Protein AF-A0A3L7VXS6-F1 (afdb_monomer_lite)

Secondary structure (DSSP, 8-state):
-------SSSSSSSTTSSSTTSS-S-PPEEESEEEEES-GGGTHHHHHHHHHHTT-TTSEEEE-GGG---SSTTSHHHHHGGGGTTEEEEESS--GGGSTTHHHHHHHHHHHHSS---TTHHHHHHHHHHHHHHHHHHHHHT---HHHHHHHHT-TT--EEETTEEE-B-TTSBBS--EEEEEEEETTEEEEEEEEE-S------BPP-BB-S--S-EEEEEEEE--SGGGHHHHHHHHHHHHHHHHHHHHTT-BTTBEEEEEEEE-B-TTSSB-HHHHHHHHHHHHHSTTEEEEE--SSHHHHHHHHHHHHHHT-EEEESS---GGGTSHHHHHHHTTTSTT---EEESSPPHHHHHHHHHHIIIIIS---EEEEEE-SSHHHHHHHHHHHHHHHHTT-EEEEEEE--TT----HHHHTTEEE---

Sequence (427 aa):
MKVFKKSGAVAALVALSLIATACGGSSAKAVDFVFFGGITATGAPLVRSQMTAAGLGDLAFMGGDGIVDGDSPESYVGTAGAAAANSFGSVAGINEELIPDAAGFATKFEAEFGKAPGAYAASSYACTQVLLTAIAKAAVAGEVSRETVRAAAVDPTAKYDTALGSVSFDEVGDTTQRIISLYQVADGKWSFVDQVNAGEDQTGGDTVTYGGASNGKTLKIGISLPLSGASAASSEPARDGALLAINEANGLGGVGGYKFEAVIKDHTGSDGSHAPDIAAADMTAFVADTDVVGVVGPFNSGSAKAQIPVSNEAGLFQCSPSNTNPTLTIGEDGKTLRAANPDKINYVRLCSNDNFQGAALAKYAYTTLGLRSALVIDDTETYGKGLADVFAAEFAKLGGTVVGREAAAKTTTDYAAILSQYVPVTK

pLDDT: mean 91.45, std 14.71, range [31.27, 98.94]

Foldseek 3Di:
DDDDDDDDPDPPPPVVPPPPPPDDDADFAAFQEAEFQAALLLQLLVVLLVCVVLQNLPHAYEYEQRQQFWQDCLGSLNSNPPSQANYKYKALADDLVPFDPSVVLQVLLCVVPVDGQGALLQLLLQLLFLLLLQQQVCLVVPDQFLQSSQCSSQVQPFWEQGSNGIWGADQLQEILQRKMWMWHDDPSTTDTDDMDGPGDDDHDGRGRDAADAAPVEAAEEEEEEQCFASCVSRRVSSVSSNVSNLVVSVVRHHHSNYHYDYDYDHQQDPVRHHDLVSLLVSLVVLLVPRSHNAYEDDAEQSNLLSNLLSCLLSSGAYEYSHYAQPLCRDDPSVQVSNVNPSSRDRYHYPGHHLLSVLLVSLCCVCPVVVTAEYAYEYQPDSRSVRNSVSNQVNNVVSNHYHSHYYYHHSPDNDCCVVSNSHDHDDD

Radius of gyration: 24.55 Å; chains: 1; bounding box: 77×42×94 Å

Structure (mmCIF, N/CA/C/O backbone):
data_AF-A0A3L7VXS6-F1
#
_entry.id   AF-A0A3L7VXS6-F1
#
loop_
_atom_site.group_PDB
_atom_site.id
_atom_site.type_symbol
_atom_site.label_atom_id
_atom_site.label_alt_id
_atom_site.label_comp_id
_atom_site.label_asym_id
_atom_site.label_entity_id
_atom_site.label_seq_id
_atom_site.pdbx_PDB_ins_code
_atom_site.Cartn_x
_atom_site.Cartn_y
_atom_site.Cartn_z
_atom_site.occupancy
_atom_site.B_iso_or_equiv
_atom_site.auth_seq_id
_atom_site.auth_comp_id
_atom_site.auth_asym_id
_atom_site.auth_atom_id
_atom_site.pdbx_PDB_model_num
ATOM 1 N N . MET A 1 1 ? 49.592 3.783 -67.954 1.00 38.19 1 MET A N 1
ATOM 2 C CA . MET A 1 1 ? 50.058 4.654 -66.852 1.00 38.19 1 MET A CA 1
ATOM 3 C C . MET A 1 1 ? 48.823 5.126 -66.087 1.00 38.19 1 MET A C 1
ATOM 5 O O . MET A 1 1 ? 47.984 5.735 -66.725 1.00 38.19 1 MET A O 1
ATOM 9 N N . LYS A 1 2 ? 48.682 4.706 -64.814 1.00 33.66 2 LYS A N 1
ATOM 10 C CA . LYS A 1 2 ? 48.005 5.343 -63.648 1.00 33.66 2 LYS A CA 1
ATOM 11 C C . LYS A 1 2 ? 46.852 6.349 -63.896 1.00 33.66 2 LYS A C 1
ATOM 13 O O . LYS A 1 2 ? 47.038 7.270 -64.668 1.00 33.66 2 LYS A O 1
ATOM 18 N N . VAL A 1 3 ? 45.720 6.413 -63.184 1.00 32.41 3 VAL A N 1
ATOM 19 C CA . VAL A 1 3 ? 45.051 5.699 -62.073 1.00 32.41 3 VAL A CA 1
ATOM 20 C C . VAL A 1 3 ? 43.611 6.263 -62.061 1.00 32.41 3 VAL A C 1
ATOM 22 O O . VAL A 1 3 ? 43.439 7.476 -62.173 1.00 32.41 3 VAL A O 1
ATOM 25 N N . PHE A 1 4 ? 42.590 5.417 -61.893 1.00 32.75 4 PHE A N 1
ATOM 26 C CA . PHE A 1 4 ? 41.216 5.828 -61.559 1.00 32.75 4 PHE A CA 1
ATOM 27 C C . PHE A 1 4 ? 41.117 6.169 -60.060 1.00 32.75 4 PHE A C 1
ATOM 29 O O . PHE A 1 4 ? 41.495 5.354 -59.222 1.00 32.75 4 PHE A O 1
ATOM 36 N N . LYS A 1 5 ? 40.570 7.341 -59.706 1.00 33.59 5 LYS A N 1
ATOM 37 C CA . LYS A 1 5 ? 40.194 7.706 -58.327 1.00 33.59 5 LYS A CA 1
ATOM 38 C C . LYS A 1 5 ? 38.720 7.330 -58.093 1.00 33.59 5 LYS A C 1
ATOM 40 O O . LYS A 1 5 ? 37.821 8.023 -58.555 1.00 33.59 5 LYS A O 1
ATOM 45 N N . LYS A 1 6 ? 38.484 6.237 -57.365 1.00 38.94 6 LYS A N 1
ATOM 46 C CA . LYS A 1 6 ? 37.230 5.904 -56.665 1.00 38.94 6 LYS A CA 1
ATOM 47 C C . LYS A 1 6 ? 37.623 5.474 -55.254 1.00 38.94 6 LYS A C 1
ATOM 49 O O . LYS A 1 6 ? 38.296 4.459 -55.149 1.00 38.94 6 LYS A O 1
ATOM 54 N N . SER A 1 7 ? 37.196 6.201 -54.218 1.00 36.00 7 SER A N 1
ATOM 55 C CA . SER A 1 7 ? 36.946 5.658 -52.866 1.00 36.00 7 SER A CA 1
ATOM 56 C C . SER A 1 7 ? 36.674 6.791 -51.870 1.00 36.00 7 SER A C 1
ATOM 58 O O . SER A 1 7 ? 37.597 7.475 -51.438 1.00 36.00 7 SER A O 1
ATOM 60 N N . GLY A 1 8 ? 35.410 6.962 -51.489 1.00 37.06 8 GLY A N 1
ATOM 61 C CA . GLY A 1 8 ? 34.977 7.837 -50.392 1.00 37.06 8 GLY A CA 1
ATOM 62 C C . GLY A 1 8 ? 33.881 7.193 -49.539 1.00 37.06 8 GLY A C 1
ATOM 63 O O . GLY A 1 8 ? 33.036 7.903 -49.018 1.00 37.06 8 GLY A O 1
ATOM 64 N N . ALA A 1 9 ? 33.845 5.856 -49.454 1.00 38.75 9 ALA A N 1
ATOM 65 C CA . ALA A 1 9 ? 32.754 5.128 -48.794 1.00 38.75 9 ALA A CA 1
ATOM 66 C C . ALA A 1 9 ? 33.184 3.850 -48.037 1.00 38.75 9 ALA A C 1
ATOM 68 O O . ALA A 1 9 ? 32.347 3.004 -47.761 1.00 38.75 9 ALA A O 1
ATOM 69 N N . VAL A 1 10 ? 34.469 3.679 -47.689 1.00 35.97 10 VAL A N 1
ATOM 70 C CA . VAL A 1 10 ? 34.949 2.457 -46.986 1.00 35.97 10 VAL A CA 1
ATOM 71 C C . VAL A 1 10 ? 35.610 2.762 -45.629 1.00 35.97 10 VAL A C 1
ATOM 73 O O . VAL A 1 10 ? 36.142 1.874 -44.980 1.00 35.97 10 VAL A O 1
ATOM 76 N N . ALA A 1 11 ? 35.539 4.001 -45.132 1.00 36.22 11 ALA A N 1
ATOM 77 C CA . ALA A 1 11 ? 36.140 4.362 -43.839 1.00 36.22 11 ALA A CA 1
ATOM 78 C C . ALA A 1 11 ? 35.169 4.322 -42.638 1.00 36.22 11 ALA A C 1
ATOM 80 O O . ALA A 1 11 ? 35.606 4.530 -41.513 1.00 36.22 11 ALA A O 1
ATOM 81 N N . ALA A 1 12 ? 33.877 4.033 -42.841 1.00 35.12 12 ALA A N 1
ATOM 82 C CA . ALA A 1 12 ? 32.871 4.062 -41.768 1.00 35.12 12 ALA A CA 1
ATOM 83 C C . ALA A 1 12 ? 32.440 2.676 -41.245 1.00 35.12 12 ALA A C 1
ATOM 85 O O . ALA A 1 12 ? 31.677 2.608 -40.290 1.00 35.12 12 ALA A O 1
ATOM 86 N N . LEU A 1 13 ? 32.928 1.571 -41.828 1.00 31.27 13 LEU A N 1
ATOM 87 C CA . LEU A 1 13 ? 32.456 0.218 -41.483 1.00 31.27 13 LEU A CA 1
ATOM 88 C C . LEU A 1 13 ? 33.451 -0.638 -40.676 1.00 31.27 13 LEU A C 1
ATOM 90 O O . LEU A 1 13 ? 33.163 -1.794 -40.398 1.00 31.27 13 LEU A O 1
ATOM 94 N N . VAL A 1 14 ? 34.609 -0.094 -40.284 1.00 32.66 14 VAL A N 1
ATOM 95 C CA . VAL A 1 14 ? 35.648 -0.840 -39.531 1.00 32.66 14 VAL A CA 1
ATOM 96 C C . VAL A 1 14 ? 35.853 -0.294 -38.106 1.00 32.66 14 VAL A C 1
ATOM 98 O O . VAL A 1 14 ? 36.547 -0.898 -37.297 1.00 32.66 14 VAL A O 1
ATOM 101 N N . ALA A 1 15 ? 35.196 0.811 -37.741 1.00 34.31 15 ALA A N 1
ATOM 102 C CA . ALA A 1 15 ? 35.311 1.391 -36.399 1.00 34.31 15 ALA A CA 1
ATOM 103 C C . ALA A 1 15 ? 34.378 0.748 -35.351 1.00 34.31 15 ALA A C 1
ATOM 105 O O . ALA A 1 15 ? 34.554 0.994 -34.162 1.00 34.31 15 ALA A O 1
ATOM 106 N N . LEU A 1 16 ? 33.422 -0.100 -35.758 1.00 35.72 16 LEU A N 1
ATOM 107 C CA . LEU A 1 16 ? 32.473 -0.737 -34.832 1.00 35.72 16 LEU A CA 1
ATOM 108 C C . LEU A 1 16 ? 32.949 -2.091 -34.270 1.00 35.72 16 LEU A C 1
ATOM 110 O O . LEU A 1 16 ? 32.288 -2.656 -33.409 1.00 35.72 16 LEU A O 1
ATOM 114 N N . SER A 1 17 ? 34.095 -2.616 -34.718 1.00 38.78 17 SER A N 1
ATOM 115 C CA . SER A 1 17 ? 34.566 -3.962 -34.349 1.00 38.78 17 SER A CA 1
ATOM 116 C C . SER A 1 17 ? 35.812 -3.992 -33.453 1.00 38.78 17 SER A C 1
ATOM 118 O O . SER A 1 17 ? 36.414 -5.050 -33.306 1.00 38.78 17 SER A O 1
ATOM 120 N N . LEU A 1 18 ? 36.235 -2.866 -32.860 1.00 36.12 18 LEU A N 1
ATOM 121 C CA . LEU A 1 18 ? 37.519 -2.778 -32.136 1.00 36.12 18 LEU A CA 1
ATOM 122 C C . LEU A 1 18 ? 37.457 -2.236 -30.697 1.00 36.12 18 LEU A C 1
ATOM 124 O O . LEU A 1 18 ? 38.503 -2.061 -30.081 1.00 36.12 18 LEU A O 1
ATOM 128 N N . ILE A 1 19 ? 36.267 -2.050 -30.115 1.00 42.19 19 ILE A N 1
ATOM 129 C CA . ILE A 1 19 ? 36.126 -1.710 -28.680 1.00 42.19 19 ILE A CA 1
ATOM 130 C C . ILE A 1 19 ? 35.911 -2.966 -27.804 1.00 42.19 19 ILE A C 1
ATOM 132 O O . ILE A 1 19 ? 36.088 -2.923 -26.592 1.00 42.19 19 ILE A O 1
ATOM 136 N N . ALA A 1 20 ? 35.647 -4.135 -28.395 1.00 38.19 20 ALA A N 1
ATOM 137 C CA . ALA A 1 20 ? 35.323 -5.358 -27.652 1.00 38.19 20 ALA A CA 1
ATOM 138 C C . ALA A 1 20 ? 36.535 -6.170 -27.129 1.00 38.19 20 ALA A C 1
ATOM 140 O O . ALA A 1 20 ? 36.369 -7.327 -26.755 1.00 38.19 20 ALA A O 1
ATOM 141 N N . THR A 1 21 ? 37.764 -5.637 -27.114 1.00 39.72 21 THR A N 1
ATOM 142 C CA . THR A 1 21 ? 38.962 -6.451 -26.776 1.00 39.72 21 THR A CA 1
ATOM 143 C C . THR A 1 21 ? 39.873 -5.844 -25.705 1.00 39.72 21 THR A C 1
ATOM 145 O O . THR A 1 21 ? 40.994 -6.302 -25.517 1.00 39.72 21 THR A O 1
ATOM 148 N N . ALA A 1 22 ? 39.405 -4.862 -24.933 1.00 37.62 22 ALA A N 1
ATOM 149 C CA . ALA A 1 22 ? 40.208 -4.284 -23.852 1.00 37.62 22 ALA A CA 1
ATOM 150 C C . ALA A 1 22 ? 39.435 -4.121 -22.533 1.00 37.62 22 ALA A C 1
ATOM 152 O O . ALA A 1 22 ? 39.489 -3.070 -21.918 1.00 37.62 22 ALA A O 1
ATOM 153 N N . CYS A 1 23 ? 38.730 -5.169 -22.102 1.00 39.16 23 CYS A N 1
ATOM 154 C CA . CYS A 1 23 ? 38.409 -5.456 -20.699 1.00 39.16 23 CYS A CA 1
ATOM 155 C C . CYS A 1 23 ? 38.074 -6.952 -20.612 1.00 39.16 23 CYS A C 1
ATOM 157 O O . CYS A 1 23 ? 37.387 -7.488 -21.478 1.00 39.16 23 CYS A O 1
ATOM 159 N N . GLY A 1 24 ? 38.641 -7.657 -19.636 1.00 35.03 24 GLY A N 1
ATOM 160 C CA . GLY A 1 24 ? 38.611 -9.117 -19.572 1.00 35.03 24 GLY A CA 1
ATOM 161 C C . GLY A 1 24 ? 37.202 -9.723 -19.575 1.00 35.03 24 GLY A C 1
ATOM 162 O O . GLY A 1 24 ? 36.411 -9.479 -18.677 1.00 35.03 24 GLY A O 1
ATOM 163 N N . GLY A 1 25 ? 36.939 -10.586 -20.558 1.00 40.62 25 GLY A N 1
ATOM 164 C CA . GLY A 1 25 ? 36.382 -11.920 -20.315 1.00 40.62 25 GLY A CA 1
ATOM 165 C C . GLY A 1 25 ? 34.998 -12.051 -19.673 1.00 40.62 25 GLY A C 1
ATOM 166 O O . GLY A 1 25 ? 34.789 -13.006 -18.934 1.00 40.62 25 GLY A O 1
ATOM 167 N N . SER A 1 26 ? 34.046 -11.177 -19.982 1.00 51.22 26 SER A N 1
ATOM 168 C CA . SER A 1 26 ? 32.621 -11.454 -19.773 1.00 51.22 26 SER A CA 1
ATOM 169 C C . SER A 1 26 ? 31.856 -10.944 -20.989 1.00 51.22 26 SER A C 1
ATOM 171 O O . SER A 1 26 ? 31.787 -9.740 -21.222 1.00 51.22 26 SER A O 1
ATOM 173 N N . SER A 1 27 ? 31.316 -11.852 -21.805 1.00 68.62 27 SER A N 1
ATOM 174 C CA . SER A 1 27 ? 30.361 -11.482 -22.851 1.00 68.62 27 SER A CA 1
ATOM 175 C C . SER A 1 27 ? 29.157 -10.816 -22.186 1.00 68.62 27 SER A C 1
ATOM 177 O O . SER A 1 27 ? 28.506 -11.458 -21.360 1.00 68.62 27 SER A O 1
ATOM 179 N N . ALA A 1 28 ? 28.885 -9.551 -22.515 1.00 78.69 28 ALA A N 1
ATOM 180 C CA . ALA A 1 28 ? 27.734 -8.828 -21.982 1.00 78.69 28 ALA A CA 1
ATOM 181 C C . ALA A 1 28 ? 26.443 -9.638 -22.185 1.00 78.69 28 ALA A C 1
ATOM 183 O O . ALA A 1 28 ? 26.249 -10.270 -23.228 1.00 78.69 28 ALA A O 1
ATOM 184 N N . LYS A 1 29 ? 25.578 -9.652 -21.171 1.00 93.25 29 LYS A N 1
ATOM 185 C CA . LYS A 1 29 ? 24.354 -10.457 -21.177 1.00 93.25 29 LYS A CA 1
ATOM 186 C C . LYS A 1 29 ? 23.244 -9.710 -21.916 1.00 93.25 29 LYS A C 1
ATOM 188 O O . LYS A 1 29 ? 22.979 -8.547 -21.622 1.00 93.25 29 LYS A O 1
ATOM 193 N N . ALA A 1 30 ? 22.581 -10.376 -22.855 1.00 94.75 30 ALA A N 1
ATOM 194 C CA . ALA A 1 30 ? 21.485 -9.774 -23.608 1.00 94.75 30 ALA A CA 1
ATOM 195 C C . ALA A 1 30 ? 20.204 -9.671 -22.756 1.00 94.75 30 ALA A C 1
ATOM 197 O O . ALA A 1 30 ? 19.819 -10.649 -22.113 1.00 94.75 30 ALA A O 1
ATOM 198 N N . VAL A 1 31 ? 19.536 -8.515 -22.768 1.00 97.56 31 VAL A N 1
ATOM 199 C CA . VAL A 1 31 ? 18.340 -8.230 -21.958 1.00 97.56 31 VAL A CA 1
ATOM 200 C C . VAL A 1 31 ? 17.266 -7.472 -22.756 1.00 97.56 31 VAL A C 1
ATOM 202 O O . VAL A 1 31 ? 17.598 -6.620 -23.580 1.00 97.56 31 VAL A O 1
ATOM 205 N N . ASP A 1 32 ? 15.986 -7.788 -22.531 1.00 97.12 32 ASP A N 1
ATOM 206 C CA . ASP A 1 32 ? 14.839 -7.113 -23.162 1.00 97.12 32 ASP A CA 1
ATOM 207 C C . ASP A 1 32 ? 14.296 -5.950 -22.320 1.00 97.12 32 ASP A C 1
ATOM 209 O O . ASP A 1 32 ? 13.745 -4.991 -22.862 1.00 97.12 32 ASP A O 1
ATOM 213 N N . PHE A 1 33 ? 14.396 -6.042 -20.992 1.00 98.69 33 PHE A N 1
ATOM 214 C CA . PHE A 1 33 ? 13.881 -5.028 -20.073 1.00 98.69 33 PHE A CA 1
ATOM 215 C C . PHE A 1 33 ? 14.524 -5.100 -18.688 1.00 98.69 33 PHE A C 1
ATOM 217 O O . PHE A 1 33 ? 15.122 -6.109 -18.301 1.00 98.69 33 PHE A O 1
ATOM 224 N N . VAL A 1 34 ? 14.358 -4.017 -17.931 1.00 98.81 34 VAL A N 1
ATOM 225 C CA . VAL A 1 34 ? 14.768 -3.933 -16.529 1.00 98.81 34 VAL A CA 1
ATOM 226 C C . VAL A 1 34 ? 13.529 -3.948 -15.640 1.00 98.81 34 VAL A C 1
ATOM 228 O O . VAL A 1 34 ? 12.615 -3.152 -15.839 1.00 98.81 34 VAL A O 1
ATOM 231 N N . PHE A 1 35 ? 13.508 -4.833 -14.650 1.00 98.88 35 PHE A N 1
ATOM 232 C CA . PHE A 1 35 ? 12.570 -4.780 -13.536 1.00 98.88 35 PHE A CA 1
ATOM 233 C C . PHE A 1 35 ? 13.264 -4.175 -12.316 1.00 98.88 35 PHE A C 1
ATOM 235 O O . PHE A 1 35 ? 14.375 -4.586 -11.976 1.00 98.88 35 PHE A O 1
ATOM 242 N N . PHE A 1 36 ? 12.605 -3.247 -11.632 1.00 98.81 36 PHE A N 1
ATOM 243 C CA . PHE A 1 36 ? 13.083 -2.661 -10.388 1.00 98.81 36 PHE A CA 1
ATOM 244 C C . PHE A 1 36 ? 12.105 -2.944 -9.246 1.00 98.81 36 PHE A C 1
ATOM 246 O O . PHE A 1 36 ? 10.960 -2.492 -9.262 1.00 98.81 36 PHE A O 1
ATOM 253 N N . GLY A 1 37 ? 12.567 -3.693 -8.247 1.00 98.31 37 GLY A N 1
ATOM 254 C CA . GLY A 1 37 ? 11.876 -3.875 -6.979 1.00 98.31 37 GLY A CA 1
ATOM 255 C C . GLY A 1 37 ? 12.300 -2.797 -5.994 1.00 98.31 37 GLY A C 1
ATOM 256 O O . GLY A 1 37 ? 13.369 -2.882 -5.398 1.00 98.31 37 GLY A O 1
ATOM 257 N N . GLY A 1 38 ? 11.455 -1.794 -5.813 1.00 96.00 38 GLY A N 1
ATOM 258 C CA . GLY A 1 38 ? 11.698 -0.677 -4.911 1.00 96.00 38 GLY A CA 1
ATOM 259 C C . GLY A 1 38 ? 10.729 0.458 -5.201 1.00 96.00 38 GLY A C 1
ATOM 260 O O . GLY A 1 38 ? 9.741 0.271 -5.913 1.00 96.00 38 GLY A O 1
ATOM 261 N N . ILE A 1 39 ? 11.013 1.633 -4.654 1.00 94.00 39 ILE A N 1
ATOM 262 C CA . ILE A 1 39 ? 10.160 2.816 -4.787 1.00 94.00 39 ILE A CA 1
ATOM 263 C C . ILE A 1 39 ? 10.896 3.950 -5.510 1.00 94.00 39 ILE A C 1
ATOM 265 O O . ILE A 1 39 ? 12.114 3.899 -5.710 1.00 94.00 39 ILE A O 1
ATOM 269 N N . THR A 1 40 ? 10.173 5.016 -5.855 1.00 93.75 40 THR A N 1
ATOM 270 C CA . THR A 1 40 ? 10.751 6.248 -6.419 1.00 93.75 40 THR A CA 1
ATOM 271 C C . THR A 1 40 ? 11.949 6.741 -5.605 1.00 93.75 40 THR A C 1
ATOM 273 O O . THR A 1 40 ? 13.038 6.952 -6.142 1.00 93.75 40 THR A O 1
ATOM 276 N N . ALA A 1 41 ? 11.783 6.831 -4.285 1.00 90.75 41 ALA A N 1
ATOM 277 C CA . ALA A 1 41 ? 12.794 7.347 -3.369 1.00 90.75 41 ALA A CA 1
ATOM 278 C C . ALA A 1 41 ? 14.032 6.447 -3.179 1.00 90.75 41 ALA A C 1
ATOM 280 O O . ALA A 1 41 ? 15.035 6.922 -2.653 1.00 90.75 41 ALA A O 1
ATOM 281 N N . THR A 1 42 ? 13.988 5.169 -3.578 1.00 93.38 42 THR A N 1
ATOM 282 C CA . THR A 1 42 ? 15.098 4.215 -3.372 1.00 93.38 42 THR A CA 1
ATOM 283 C C . THR A 1 42 ? 15.911 3.945 -4.636 1.00 93.38 42 THR A C 1
ATOM 285 O O . THR A 1 42 ? 16.825 3.124 -4.615 1.00 93.38 42 THR A O 1
ATOM 288 N N . GLY A 1 43 ? 15.643 4.680 -5.722 1.00 94.75 43 GLY A N 1
ATOM 289 C CA . GLY A 1 43 ? 16.529 4.735 -6.887 1.00 94.75 43 GLY A CA 1
ATOM 290 C C . GLY A 1 43 ? 15.884 4.411 -8.229 1.00 94.75 43 GLY A C 1
ATOM 291 O O . GLY A 1 43 ? 16.578 4.505 -9.242 1.00 94.75 43 GLY A O 1
ATOM 292 N N . ALA A 1 44 ? 14.586 4.094 -8.292 1.00 97.44 44 ALA A N 1
ATOM 293 C CA . ALA A 1 44 ? 13.929 3.737 -9.555 1.00 97.44 44 ALA A CA 1
ATOM 294 C C . ALA A 1 44 ? 14.131 4.777 -10.688 1.00 97.44 44 ALA A C 1
ATOM 296 O O . ALA A 1 44 ? 14.517 4.382 -11.795 1.00 97.44 44 ALA A O 1
ATOM 297 N N . PRO A 1 45 ? 13.964 6.098 -10.451 1.00 97.00 45 PRO A N 1
ATOM 298 C CA . PRO A 1 45 ? 14.177 7.117 -11.483 1.00 97.00 45 PRO A CA 1
ATOM 299 C C . PRO A 1 45 ? 15.642 7.217 -11.914 1.00 97.00 45 PRO A C 1
ATOM 301 O O . PRO A 1 45 ? 15.948 7.501 -13.075 1.00 97.00 45 PRO A O 1
ATOM 304 N N . LEU A 1 46 ? 16.561 6.957 -10.981 1.00 97.56 46 LEU A N 1
ATOM 305 C CA . LEU A 1 46 ? 17.997 7.012 -11.216 1.00 97.56 46 LEU A CA 1
ATOM 306 C C . LEU A 1 46 ? 18.466 5.830 -12.066 1.00 97.56 46 LEU A C 1
ATOM 308 O O . LEU A 1 46 ? 19.191 6.046 -13.036 1.00 97.56 46 LEU A O 1
ATOM 312 N N . VAL A 1 47 ? 17.994 4.611 -11.773 1.00 98.31 47 VAL A N 1
ATOM 313 C CA . VAL A 1 47 ? 18.220 3.437 -12.631 1.00 98.31 47 VAL A CA 1
ATOM 314 C C . VAL A 1 47 ? 17.717 3.731 -14.037 1.00 98.31 47 VAL A C 1
ATOM 316 O O . VAL A 1 47 ? 18.477 3.598 -14.996 1.00 98.31 47 VAL A O 1
ATOM 319 N N . ARG A 1 48 ? 16.468 4.205 -14.164 1.00 98.12 48 ARG A N 1
ATOM 320 C CA . ARG A 1 48 ? 15.878 4.538 -15.466 1.00 98.12 48 ARG A CA 1
ATOM 321 C C . ARG A 1 48 ? 16.711 5.567 -16.228 1.00 98.12 48 ARG A C 1
ATOM 323 O O . ARG A 1 48 ? 16.997 5.377 -17.406 1.00 98.12 48 ARG A O 1
ATOM 330 N N . SER A 1 49 ? 17.140 6.632 -15.559 1.00 96.81 49 SER A N 1
ATOM 331 C CA . SER A 1 49 ? 17.950 7.685 -16.177 1.00 96.81 49 SER A CA 1
ATOM 332 C C . SER A 1 49 ? 19.319 7.167 -16.634 1.00 96.81 49 SER A C 1
ATOM 334 O O . SER A 1 49 ? 19.779 7.498 -17.728 1.00 96.81 49 SER A O 1
ATOM 336 N N . GLN A 1 50 ? 19.966 6.313 -15.834 1.00 97.94 50 GLN A N 1
ATOM 337 C CA . GLN A 1 50 ? 21.280 5.753 -16.158 1.00 97.94 50 GLN A CA 1
ATOM 338 C C . GLN A 1 50 ? 21.228 4.642 -17.219 1.00 97.94 50 GLN A C 1
ATOM 340 O O . GLN A 1 50 ? 22.219 4.445 -17.923 1.00 97.94 50 GLN A O 1
ATOM 345 N N . MET A 1 51 ? 20.080 3.981 -17.430 1.00 98.06 51 MET A N 1
ATOM 346 C CA . MET A 1 51 ? 19.888 3.073 -18.573 1.00 98.06 51 MET A CA 1
ATOM 347 C C . MET A 1 51 ? 20.174 3.776 -19.904 1.00 98.06 51 MET A C 1
ATOM 349 O O . MET A 1 51 ? 20.833 3.198 -20.765 1.00 98.06 51 MET A O 1
ATOM 353 N N . THR A 1 52 ? 19.753 5.034 -20.067 1.00 93.56 52 THR A N 1
ATOM 354 C CA . THR A 1 52 ? 20.033 5.824 -21.278 1.00 93.56 52 THR A CA 1
ATOM 355 C C . THR A 1 52 ? 21.533 5.988 -21.510 1.00 93.56 52 THR A C 1
ATOM 357 O O . THR A 1 52 ? 22.015 5.753 -22.617 1.00 93.56 52 THR A O 1
ATOM 360 N N . ALA A 1 53 ? 22.290 6.319 -20.460 1.00 92.81 53 ALA A N 1
ATOM 361 C CA . ALA A 1 53 ? 23.744 6.455 -20.540 1.00 92.81 53 ALA A CA 1
ATOM 362 C C . ALA A 1 53 ? 24.452 5.120 -20.842 1.00 92.81 53 ALA A C 1
ATOM 364 O O . ALA A 1 53 ? 25.496 5.112 -21.490 1.00 92.81 53 ALA A O 1
ATOM 365 N N . ALA A 1 54 ? 23.867 3.996 -20.417 1.00 95.19 54 ALA A N 1
ATOM 366 C CA . ALA A 1 54 ? 24.374 2.648 -20.666 1.00 95.19 54 ALA A CA 1
ATOM 367 C C . ALA A 1 54 ? 23.951 2.053 -22.028 1.00 95.19 54 ALA A C 1
ATOM 369 O O . ALA A 1 54 ? 24.274 0.904 -22.315 1.00 95.19 54 ALA A O 1
ATOM 370 N N . GLY A 1 55 ? 23.222 2.797 -22.871 1.00 95.19 55 GLY A N 1
ATOM 371 C CA . GLY A 1 55 ? 22.713 2.284 -24.152 1.00 95.19 55 GLY A CA 1
ATOM 372 C C . GLY A 1 55 ? 21.524 1.322 -24.018 1.00 95.19 55 GLY A C 1
ATOM 373 O O . GLY A 1 55 ? 21.219 0.582 -24.948 1.00 95.19 55 GLY A O 1
ATOM 374 N N . LEU A 1 56 ? 20.849 1.336 -22.866 1.00 97.25 56 LEU A N 1
ATOM 375 C CA . LEU A 1 56 ? 19.663 0.535 -22.543 1.00 97.25 56 LEU A CA 1
ATOM 376 C C . LEU A 1 56 ? 18.375 1.378 -22.506 1.00 97.25 56 LEU A C 1
ATOM 378 O O . LEU A 1 56 ? 17.325 0.865 -22.131 1.00 97.25 56 LEU A O 1
ATOM 382 N N . GLY A 1 57 ? 18.438 2.667 -22.862 1.00 95.88 57 GLY A N 1
ATOM 383 C CA . GLY A 1 57 ? 17.320 3.615 -22.722 1.00 95.88 57 GLY A CA 1
ATOM 384 C C . GLY A 1 57 ? 16.048 3.225 -23.485 1.00 95.88 57 GLY A C 1
ATOM 385 O O . GLY A 1 57 ? 14.945 3.492 -23.011 1.00 95.88 57 GLY A O 1
ATOM 386 N N . ASP A 1 58 ? 16.187 2.524 -24.612 1.00 95.56 58 ASP A N 1
ATOM 387 C CA . ASP A 1 58 ? 15.048 2.060 -25.418 1.00 95.56 58 ASP A CA 1
ATOM 388 C C . ASP A 1 58 ? 14.327 0.848 -24.802 1.00 95.56 58 ASP A C 1
ATOM 390 O O . ASP A 1 58 ? 13.191 0.543 -25.174 1.00 95.56 58 ASP A O 1
ATOM 394 N N . LEU A 1 59 ? 14.961 0.143 -23.858 1.00 98.00 59 LEU A N 1
ATOM 395 C CA . LEU A 1 59 ? 14.360 -1.017 -23.202 1.00 98.00 59 LEU A CA 1
ATOM 396 C C . LEU A 1 59 ? 13.217 -0.595 -22.282 1.00 98.00 59 LEU A C 1
ATOM 398 O O . LEU A 1 59 ? 13.223 0.508 -21.729 1.00 98.00 59 LEU A O 1
ATOM 402 N N . ALA A 1 60 ? 12.258 -1.497 -22.074 1.00 98.25 60 ALA A N 1
ATOM 403 C CA . ALA A 1 60 ? 11.211 -1.272 -21.088 1.00 98.25 60 ALA A CA 1
ATOM 404 C C . ALA A 1 60 ? 11.806 -1.226 -19.670 1.00 98.25 60 ALA A C 1
ATOM 406 O O . ALA A 1 60 ? 12.779 -1.922 -19.357 1.00 98.25 60 ALA A O 1
ATOM 407 N N . PHE A 1 61 ? 11.207 -0.411 -18.809 1.00 98.81 61 PHE A N 1
ATOM 408 C CA . PHE A 1 61 ? 11.474 -0.406 -17.373 1.00 98.81 61 PHE A CA 1
ATOM 409 C C . PHE A 1 61 ? 10.183 -0.730 -16.635 1.00 98.81 61 PHE A C 1
ATOM 411 O O . PHE A 1 61 ? 9.141 -0.177 -16.964 1.00 98.81 61 PHE A O 1
ATOM 418 N N . MET A 1 62 ? 10.218 -1.637 -15.670 1.00 98.81 62 MET A N 1
ATOM 419 C CA . MET A 1 62 ? 9.020 -2.102 -14.976 1.00 98.81 62 MET A CA 1
ATOM 420 C C . MET A 1 62 ? 9.224 -2.079 -13.465 1.00 98.81 62 MET A C 1
ATOM 422 O O . MET A 1 62 ? 10.286 -2.472 -12.994 1.00 98.81 62 MET A O 1
ATOM 426 N N . GLY A 1 63 ? 8.211 -1.665 -12.708 1.00 98.50 63 GLY A N 1
ATOM 427 C CA . GLY A 1 63 ? 8.229 -1.707 -11.245 1.00 98.50 63 GLY A CA 1
ATOM 428 C C . GLY A 1 63 ? 6.849 -1.932 -10.627 1.00 98.50 63 GLY A C 1
ATOM 429 O O . GLY A 1 63 ? 5.847 -2.094 -11.328 1.00 98.50 63 GLY A O 1
ATOM 430 N N . GLY A 1 64 ? 6.818 -1.986 -9.298 1.00 97.06 64 GLY A N 1
ATOM 431 C CA . GLY A 1 64 ? 5.594 -2.122 -8.508 1.00 97.06 64 GLY A CA 1
ATOM 432 C C . GLY A 1 64 ? 4.835 -0.811 -8.298 1.00 97.06 64 GLY A C 1
ATOM 433 O O . GLY A 1 64 ? 5.050 0.181 -8.989 1.00 97.06 64 GLY A O 1
ATOM 434 N N . ASP A 1 65 ? 3.972 -0.820 -7.290 1.00 93.25 65 ASP A N 1
ATOM 435 C CA . ASP A 1 65 ? 3.197 0.325 -6.779 1.00 93.25 65 ASP A CA 1
ATOM 436 C C . ASP A 1 65 ? 4.075 1.448 -6.242 1.00 93.25 65 ASP A C 1
ATOM 438 O O . ASP A 1 65 ? 3.723 2.618 -6.358 1.00 93.25 65 ASP A O 1
ATOM 442 N N . GLY A 1 66 ? 5.278 1.114 -5.783 1.00 92.25 66 GLY A N 1
ATOM 443 C CA . GLY A 1 66 ? 6.265 2.067 -5.298 1.00 92.25 66 GLY A CA 1
ATOM 444 C C . GLY A 1 66 ? 6.736 3.134 -6.290 1.00 92.25 66 GLY A C 1
ATOM 445 O O . GLY A 1 66 ? 7.373 4.094 -5.859 1.00 92.25 66 GLY A O 1
ATOM 446 N N . ILE A 1 67 ? 6.483 2.960 -7.592 1.00 95.00 67 ILE A N 1
ATOM 447 C CA . ILE A 1 67 ? 6.881 3.917 -8.639 1.00 95.00 67 ILE A CA 1
ATOM 448 C C . ILE A 1 67 ? 5.687 4.592 -9.326 1.00 95.00 67 ILE A C 1
ATOM 450 O O . ILE A 1 67 ? 5.884 5.470 -10.163 1.00 95.00 67 ILE A O 1
ATOM 454 N N . VAL A 1 68 ? 4.455 4.177 -9.010 1.00 94.12 68 VAL A N 1
ATOM 455 C CA . VAL A 1 68 ? 3.224 4.756 -9.566 1.00 94.12 68 VAL A CA 1
ATOM 456 C C . VAL A 1 68 ? 2.678 5.774 -8.566 1.00 94.12 68 VAL A C 1
ATOM 458 O O . VAL A 1 68 ? 1.738 5.511 -7.826 1.00 94.12 68 VAL A O 1
ATOM 461 N N . ASP A 1 69 ? 3.321 6.939 -8.510 1.00 89.00 69 ASP A N 1
ATOM 462 C CA . ASP A 1 69 ? 3.171 7.940 -7.444 1.00 89.00 69 ASP A CA 1
ATOM 463 C C . ASP A 1 69 ? 2.725 9.326 -7.952 1.00 89.00 69 ASP A C 1
ATOM 465 O O . ASP A 1 69 ? 3.005 10.356 -7.339 1.00 89.00 69 ASP A O 1
ATOM 469 N N . GLY A 1 70 ? 1.986 9.353 -9.065 1.00 86.50 70 GLY A N 1
ATOM 470 C CA . GLY A 1 70 ? 1.431 10.577 -9.654 1.00 86.50 70 GLY A CA 1
ATOM 471 C C . GLY A 1 70 ? 2.405 11.305 -10.584 1.00 86.50 70 GLY A C 1
ATOM 472 O O . GLY A 1 70 ? 3.240 10.670 -11.225 1.00 86.50 70 GLY A O 1
ATOM 473 N N . ASP A 1 71 ? 2.250 12.627 -10.712 1.00 86.56 71 ASP A N 1
ATOM 474 C CA . ASP A 1 71 ? 3.020 13.481 -11.632 1.00 86.56 71 ASP A CA 1
ATOM 475 C C . ASP A 1 71 ? 3.671 14.711 -10.963 1.00 86.56 71 ASP A C 1
ATOM 477 O O . ASP A 1 71 ? 4.044 15.673 -11.642 1.00 86.56 71 ASP A O 1
ATOM 481 N N . SER A 1 72 ? 3.863 14.684 -9.636 1.00 86.00 72 SER A N 1
ATOM 482 C CA . SER A 1 72 ? 4.574 15.756 -8.918 1.00 86.00 72 SER A CA 1
ATOM 483 C C . SER A 1 72 ? 6.060 15.830 -9.316 1.00 86.00 72 SER A C 1
ATOM 485 O O . SER A 1 72 ? 6.609 14.853 -9.833 1.00 86.00 72 SER A O 1
ATOM 487 N N . PRO A 1 73 ? 6.771 16.942 -9.055 1.00 88.44 73 PRO A N 1
ATOM 488 C CA . PRO A 1 73 ? 8.215 17.031 -9.304 1.00 88.44 73 PRO A CA 1
ATOM 489 C C . PRO A 1 73 ? 9.051 15.947 -8.600 1.00 88.44 73 PRO A C 1
ATOM 491 O O . PRO A 1 73 ? 10.103 15.561 -9.105 1.00 88.44 73 PRO A O 1
ATOM 494 N N . GLU A 1 74 ? 8.584 15.455 -7.452 1.00 87.75 74 GLU A N 1
ATOM 495 C CA . GLU A 1 74 ? 9.222 14.413 -6.640 1.00 87.75 74 GLU A CA 1
ATOM 496 C C . GLU A 1 74 ? 8.822 12.985 -7.054 1.00 87.75 74 GLU A C 1
ATOM 498 O O . GLU A 1 74 ? 9.476 12.034 -6.627 1.00 87.75 74 GLU A O 1
ATOM 503 N N . SER A 1 75 ? 7.782 12.835 -7.883 1.00 90.56 75 SER A N 1
ATOM 504 C CA . SER A 1 75 ? 7.301 11.543 -8.394 1.00 90.56 75 SER A CA 1
ATOM 505 C C . SER A 1 75 ? 8.315 10.860 -9.315 1.00 90.56 75 SER A C 1
ATOM 507 O O . SER A 1 75 ? 9.269 11.479 -9.803 1.00 90.56 75 SER A O 1
ATOM 509 N N . TYR A 1 76 ? 8.087 9.588 -9.643 1.00 95.25 76 TYR A N 1
ATOM 510 C CA . TYR A 1 76 ? 8.905 8.856 -10.609 1.00 95.25 76 TYR A CA 1
ATOM 511 C C . TYR A 1 76 ? 9.007 9.581 -11.955 1.00 95.25 76 TYR A C 1
ATOM 513 O O . TYR A 1 76 ? 10.105 9.765 -12.488 1.00 95.25 76 TYR A O 1
ATOM 521 N N . VAL A 1 77 ? 7.872 10.016 -12.510 1.00 95.69 77 VAL A N 1
ATOM 522 C CA . VAL A 1 77 ? 7.846 10.690 -13.816 1.00 95.69 77 VAL A CA 1
ATOM 523 C C . VAL A 1 77 ? 8.452 12.091 -13.738 1.00 95.69 77 VAL A C 1
ATOM 525 O O . VAL A 1 77 ? 9.162 12.491 -14.660 1.00 95.69 77 VAL A O 1
ATOM 528 N N . GLY A 1 78 ? 8.251 12.810 -12.627 1.00 93.88 78 GLY A N 1
ATOM 529 C CA . GLY A 1 78 ? 8.844 14.130 -12.402 1.00 93.88 78 GLY A CA 1
ATOM 530 C C . GLY A 1 78 ? 10.368 14.079 -12.302 1.00 93.88 78 GLY A C 1
ATOM 531 O O . GLY A 1 78 ? 11.064 14.884 -12.923 1.00 93.88 78 GLY A O 1
ATOM 532 N N . THR A 1 79 ? 10.893 13.084 -11.588 1.00 95.00 79 THR A N 1
ATOM 533 C CA . THR A 1 79 ? 12.333 12.915 -11.350 1.00 95.00 79 THR A CA 1
ATOM 534 C C . THR A 1 79 ? 13.077 12.298 -12.538 1.00 95.00 79 THR A C 1
ATOM 536 O O . THR A 1 79 ? 14.175 12.749 -12.863 1.00 95.00 79 THR A O 1
ATOM 539 N N . ALA A 1 80 ? 12.504 11.299 -13.223 1.00 96.19 80 ALA A N 1
ATOM 540 C CA . ALA A 1 80 ? 13.109 10.702 -14.421 1.00 96.19 80 ALA A CA 1
ATOM 541 C C . ALA A 1 80 ? 12.915 11.565 -15.685 1.00 96.19 80 ALA A C 1
ATOM 543 O O . ALA A 1 80 ? 13.669 11.431 -16.656 1.00 96.19 80 ALA A O 1
ATOM 544 N N . GLY A 1 81 ? 11.911 12.448 -15.705 1.00 95.81 81 GLY A N 1
ATOM 545 C CA . GLY A 1 81 ? 11.612 13.326 -16.832 1.00 95.81 81 GLY A CA 1
ATOM 546 C C . GLY A 1 81 ? 11.419 12.550 -18.138 1.00 95.81 81 GLY A C 1
ATOM 547 O O . GLY A 1 81 ? 10.712 11.546 -18.191 1.00 95.81 81 GLY A O 1
ATOM 548 N N . ALA A 1 82 ? 12.093 12.976 -19.210 1.00 95.06 82 ALA A N 1
ATOM 549 C CA . ALA A 1 82 ? 11.996 12.314 -20.515 1.00 95.06 82 ALA A CA 1
ATOM 550 C C . ALA A 1 82 ? 12.461 10.843 -20.497 1.00 95.06 82 ALA A C 1
ATOM 552 O O . ALA A 1 82 ? 12.005 10.054 -21.324 1.00 95.06 82 ALA A O 1
ATOM 553 N N . ALA A 1 83 ? 13.332 10.454 -19.555 1.00 96.69 83 ALA A N 1
ATOM 554 C CA . ALA A 1 83 ? 13.763 9.066 -19.427 1.00 96.69 83 ALA A CA 1
ATOM 555 C C . ALA A 1 83 ? 12.629 8.147 -18.944 1.00 96.69 83 ALA A C 1
ATOM 557 O O . ALA A 1 83 ? 12.709 6.946 -19.170 1.00 96.69 83 ALA A O 1
ATOM 558 N N . ALA A 1 84 ? 11.559 8.677 -18.337 1.00 97.50 84 ALA A N 1
ATOM 559 C CA . ALA A 1 84 ? 10.412 7.892 -17.871 1.00 97.50 84 ALA A CA 1
ATOM 560 C C . ALA A 1 84 ? 9.605 7.233 -19.005 1.00 97.50 84 ALA A C 1
ATOM 562 O O . ALA A 1 84 ? 8.769 6.372 -18.741 1.00 97.50 84 ALA A O 1
ATOM 563 N N . ALA A 1 85 ? 9.816 7.629 -20.265 1.00 96.06 85 ALA A N 1
ATOM 564 C CA . ALA A 1 85 ? 9.158 6.996 -21.403 1.00 96.06 85 ALA A CA 1
ATOM 565 C C . ALA A 1 85 ? 9.440 5.485 -21.431 1.00 96.06 85 ALA A C 1
ATOM 567 O O . ALA A 1 85 ? 10.544 5.064 -21.099 1.00 96.06 85 ALA A O 1
ATOM 568 N N . ASN A 1 86 ? 8.469 4.677 -21.872 1.00 96.69 86 ASN A N 1
ATOM 569 C CA . ASN A 1 86 ? 8.560 3.207 -21.898 1.00 96.69 86 ASN A CA 1
ATOM 570 C C . ASN A 1 86 ? 8.714 2.549 -20.506 1.00 96.69 86 ASN A C 1
ATOM 572 O O . ASN A 1 86 ? 9.269 1.453 -20.381 1.00 96.69 86 ASN A O 1
ATOM 576 N N . SER A 1 87 ? 8.214 3.218 -19.464 1.00 98.62 87 SER A N 1
ATOM 577 C CA . SER A 1 87 ? 8.093 2.647 -18.124 1.00 98.62 87 SER A CA 1
ATOM 578 C C . SER A 1 87 ? 6.699 2.080 -17.870 1.00 98.62 87 SER A C 1
ATOM 580 O O . SER A 1 87 ? 5.695 2.627 -18.326 1.00 98.62 87 SER A O 1
ATOM 582 N N . PHE A 1 88 ? 6.648 0.989 -17.117 1.00 98.69 88 PHE A N 1
ATOM 583 C CA . PHE 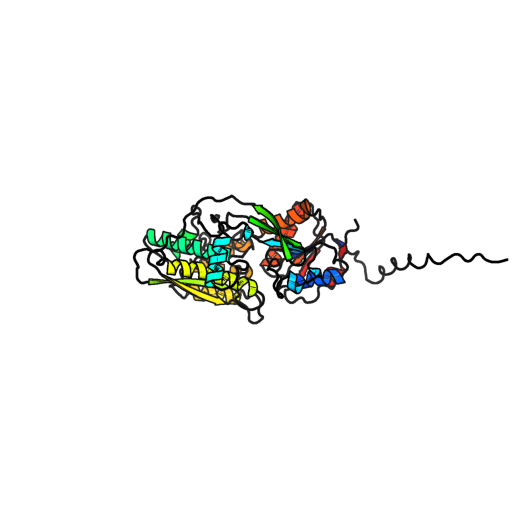A 1 88 ? 5.448 0.258 -16.735 1.00 98.69 88 PHE A CA 1
ATOM 584 C C . PHE A 1 88 ? 5.418 0.083 -15.221 1.00 98.69 88 PHE A C 1
ATOM 586 O O . PHE A 1 88 ? 6.455 -0.085 -14.580 1.00 98.69 88 PHE A O 1
ATOM 593 N N . GLY A 1 89 ? 4.223 0.102 -14.654 1.00 97.88 89 GLY A N 1
ATOM 594 C CA . GLY A 1 89 ? 4.009 0.005 -13.220 1.00 97.88 89 GLY A CA 1
ATOM 595 C C . GLY A 1 89 ? 2.767 -0.809 -12.903 1.00 97.88 89 GLY A C 1
ATOM 596 O O . GLY A 1 89 ? 1.975 -1.139 -13.790 1.00 97.88 89 GLY A O 1
ATOM 597 N N . SER A 1 90 ? 2.577 -1.111 -11.627 1.00 97.44 90 SER A N 1
ATOM 598 C CA . SER A 1 90 ? 1.312 -1.654 -11.135 1.00 97.44 90 SER A CA 1
ATOM 599 C C . SER A 1 90 ? 0.896 -0.945 -9.864 1.00 97.44 90 SER A C 1
ATOM 601 O O . SER A 1 90 ? 1.748 -0.388 -9.202 1.00 97.44 90 SER A O 1
ATOM 603 N N . VAL A 1 91 ? -0.376 -1.007 -9.494 1.00 95.25 91 VAL A N 1
ATOM 604 C CA . VAL A 1 91 ? -0.863 -0.674 -8.153 1.00 95.25 91 VAL A CA 1
ATOM 605 C C . VAL A 1 91 ? -1.560 -1.911 -7.603 1.00 95.25 91 VAL A C 1
ATOM 607 O O . VAL A 1 91 ? -2.382 -2.515 -8.295 1.00 95.25 91 VAL A O 1
ATOM 610 N N . ALA A 1 92 ? -1.229 -2.310 -6.374 1.00 94.75 92 ALA A N 1
ATOM 611 C CA . ALA A 1 92 ? -1.788 -3.491 -5.716 1.00 94.75 92 ALA A CA 1
ATOM 612 C C . ALA A 1 92 ? -3.200 -3.240 -5.153 1.00 94.75 92 ALA A C 1
ATOM 614 O O . ALA A 1 92 ? -3.480 -3.450 -3.973 1.00 94.75 92 ALA A O 1
ATOM 615 N N . GLY A 1 93 ? -4.090 -2.751 -6.005 1.00 92.88 93 GLY A N 1
ATOM 616 C CA . GLY A 1 93 ? -5.459 -2.413 -5.663 1.00 92.88 93 GLY A CA 1
ATOM 617 C C . GLY A 1 93 ? -6.240 -1.946 -6.882 1.00 92.88 93 GLY A C 1
ATOM 618 O O . GLY A 1 93 ? -5.725 -1.897 -8.006 1.00 92.88 93 GLY A O 1
ATOM 619 N N . ILE A 1 94 ? -7.505 -1.621 -6.637 1.00 91.50 94 ILE A N 1
ATOM 620 C CA . ILE A 1 94 ? -8.403 -1.067 -7.644 1.00 91.50 94 ILE A CA 1
ATOM 621 C C . ILE A 1 94 ? -7.885 0.278 -8.160 1.00 91.50 94 ILE A C 1
ATOM 623 O O . ILE A 1 94 ? -7.364 1.092 -7.397 1.00 91.50 94 ILE A O 1
ATOM 627 N N . ASN A 1 95 ? -8.020 0.501 -9.464 1.00 90.88 95 ASN A N 1
ATOM 628 C CA . ASN A 1 95 ? -7.751 1.799 -10.061 1.00 90.88 95 ASN A CA 1
ATOM 629 C C . ASN A 1 95 ? -8.726 2.843 -9.492 1.00 90.88 95 ASN A C 1
ATOM 631 O O . ASN A 1 95 ? -9.914 2.567 -9.335 1.00 90.88 95 ASN A O 1
ATOM 635 N N . GLU A 1 96 ? -8.230 4.048 -9.217 1.00 84.69 96 GLU A N 1
ATOM 636 C CA . GLU A 1 96 ? -9.002 5.110 -8.562 1.00 84.69 96 GLU A CA 1
ATOM 637 C C . GLU A 1 96 ? -10.272 5.515 -9.329 1.00 84.69 96 GLU A C 1
ATOM 639 O O . GLU A 1 96 ? -11.289 5.819 -8.712 1.00 84.69 96 GLU A O 1
ATOM 644 N N . GLU A 1 97 ? -10.261 5.450 -10.662 1.00 85.88 97 GLU A N 1
ATOM 645 C CA . GLU A 1 97 ? -11.420 5.759 -11.511 1.00 85.88 97 GLU A CA 1
ATOM 646 C C . GLU A 1 97 ? -12.477 4.643 -11.500 1.00 85.88 97 GLU A C 1
ATOM 648 O O . GLU A 1 97 ? -13.636 4.876 -11.845 1.00 85.88 97 GLU A O 1
ATOM 653 N N . LEU A 1 98 ? -12.087 3.428 -11.100 1.00 89.56 98 LEU A N 1
ATOM 654 C CA . LEU A 1 98 ? -12.963 2.259 -10.999 1.00 89.56 98 LEU A CA 1
ATOM 655 C C . LEU A 1 98 ? -13.518 2.055 -9.581 1.00 89.56 98 LEU A C 1
ATOM 657 O O . LEU A 1 98 ? -14.331 1.153 -9.369 1.00 89.56 98 LEU A O 1
ATOM 661 N N . ILE A 1 99 ? -13.106 2.886 -8.617 1.00 88.56 99 ILE A N 1
ATOM 662 C CA . ILE A 1 99 ? -13.640 2.881 -7.254 1.00 88.56 99 ILE A CA 1
ATOM 663 C C . ILE A 1 99 ? -15.158 3.153 -7.288 1.00 88.56 99 ILE A C 1
ATOM 665 O O . ILE A 1 99 ? -15.606 4.104 -7.941 1.00 88.56 99 ILE A O 1
ATOM 669 N N . PRO A 1 100 ? -15.978 2.364 -6.565 1.00 87.69 100 PRO A N 1
ATOM 670 C CA . PRO A 1 100 ? -17.393 2.671 -6.385 1.00 87.69 100 PRO A CA 1
ATOM 671 C C . PRO A 1 100 ? -17.604 4.081 -5.817 1.00 87.69 100 PRO A C 1
ATOM 673 O O . PRO A 1 100 ? -17.087 4.416 -4.757 1.00 87.69 100 PRO A O 1
ATOM 676 N N . ASP A 1 101 ? -18.379 4.911 -6.521 1.00 89.25 101 ASP A N 1
ATOM 677 C CA . ASP A 1 101 ? -18.592 6.325 -6.168 1.00 89.25 101 ASP A CA 1
ATOM 678 C C . ASP A 1 101 ? -17.283 7.133 -5.992 1.00 89.25 101 ASP A C 1
ATOM 680 O O . ASP A 1 101 ? -17.169 7.991 -5.114 1.00 89.25 101 ASP A O 1
ATOM 684 N N . ALA A 1 102 ? -16.283 6.891 -6.856 1.00 89.81 102 ALA A N 1
ATOM 685 C CA . ALA A 1 102 ? -15.011 7.625 -6.861 1.00 89.81 102 ALA A CA 1
ATOM 686 C C . ALA A 1 102 ? -15.198 9.155 -6.811 1.00 89.81 102 ALA A C 1
ATOM 688 O O . ALA A 1 102 ? -14.512 9.852 -6.063 1.00 89.81 102 ALA A O 1
ATOM 689 N N . ALA A 1 103 ? -16.172 9.679 -7.565 1.00 91.88 103 ALA A N 1
ATOM 690 C CA . ALA A 1 103 ? -16.490 11.106 -7.593 1.00 91.88 103 ALA A CA 1
ATOM 691 C C . ALA A 1 103 ? -17.025 11.620 -6.245 1.00 91.88 103 ALA A C 1
ATOM 693 O O . ALA A 1 103 ? -16.651 12.714 -5.812 1.00 91.88 103 ALA A O 1
ATOM 694 N N . GLY A 1 104 ? -17.875 10.843 -5.566 1.00 93.50 104 GLY A N 1
ATOM 695 C CA . GLY A 1 104 ? -18.370 11.171 -4.233 1.00 93.50 104 GLY A CA 1
ATOM 696 C C . GLY A 1 104 ? -17.252 11.177 -3.193 1.00 93.50 104 GLY A C 1
ATOM 697 O O . GLY A 1 104 ? -17.152 12.128 -2.413 1.00 93.50 104 GLY A O 1
ATOM 698 N N . PHE A 1 105 ? -16.365 10.177 -3.219 1.00 95.12 105 PHE A N 1
ATOM 699 C CA . PHE A 1 105 ? -15.183 10.146 -2.351 1.00 95.12 105 PHE A CA 1
ATOM 700 C C . PHE A 1 105 ? -14.266 11.353 -2.591 1.00 95.12 105 PHE A C 1
ATOM 702 O O . PHE A 1 105 ? -13.936 12.062 -1.640 1.00 95.12 105 PHE A O 1
ATOM 709 N N . ALA A 1 106 ? -13.919 11.638 -3.850 1.00 94.75 106 ALA A N 1
ATOM 710 C CA . ALA A 1 106 ? -13.072 12.774 -4.202 1.00 94.75 106 ALA A CA 1
ATOM 711 C C . ALA A 1 106 ? -13.677 14.110 -3.754 1.00 94.75 106 ALA A C 1
ATOM 713 O O . ALA A 1 106 ? -12.991 14.913 -3.131 1.00 94.75 106 ALA A O 1
ATOM 714 N N . THR A 1 107 ? -14.982 14.303 -3.968 1.00 96.25 107 THR A N 1
ATOM 715 C CA . THR A 1 107 ? -15.695 15.518 -3.542 1.00 96.25 107 THR A CA 1
ATOM 716 C C . THR A 1 107 ? -15.607 15.728 -2.030 1.00 96.25 107 THR A C 1
ATOM 718 O O . THR A 1 107 ? -15.344 16.838 -1.571 1.00 96.25 107 THR A O 1
ATOM 721 N N . LYS A 1 108 ? -15.819 14.671 -1.236 1.00 96.19 108 LYS A N 1
ATOM 722 C CA . LYS A 1 108 ? -15.726 14.743 0.231 1.00 96.19 108 LYS A CA 1
ATOM 723 C C . LYS A 1 108 ? -14.306 15.053 0.692 1.00 96.19 108 LYS A C 1
ATOM 725 O O . LYS A 1 108 ? -14.112 15.887 1.571 1.00 96.19 108 LYS A O 1
ATOM 730 N N . PHE A 1 109 ? -13.329 14.386 0.087 1.00 97.50 109 PHE A N 1
ATOM 731 C CA . PHE A 1 109 ? -11.923 14.566 0.412 1.00 97.50 109 PHE A CA 1
ATOM 732 C C . PHE A 1 109 ? -11.455 15.994 0.094 1.00 97.50 109 PHE A C 1
ATOM 734 O O . PHE A 1 109 ? -10.844 16.648 0.936 1.00 97.50 109 PHE A O 1
ATOM 741 N N . GLU A 1 110 ? -11.808 16.517 -1.081 1.00 97.12 110 GLU A N 1
ATOM 742 C CA . GLU A 1 110 ? -11.504 17.894 -1.480 1.00 97.12 110 GLU A CA 1
ATOM 743 C C . GLU A 1 110 ? -12.199 18.926 -0.590 1.00 97.12 110 GLU A C 1
ATOM 745 O O . GLU A 1 110 ? -11.593 19.940 -0.246 1.00 97.12 110 GLU A O 1
ATOM 750 N N . ALA A 1 111 ? -13.447 18.673 -0.185 1.00 98.00 111 ALA A N 1
ATOM 751 C CA . ALA A 1 111 ? -14.174 19.566 0.711 1.00 98.00 111 ALA A CA 1
ATOM 752 C C . ALA A 1 111 ? -13.506 19.689 2.092 1.00 98.00 111 ALA A C 1
ATOM 754 O O . ALA A 1 111 ? -13.510 20.776 2.668 1.00 98.00 111 ALA A O 1
ATOM 755 N N . GLU A 1 112 ? -12.928 18.600 2.606 1.00 98.00 112 GLU A N 1
ATOM 756 C CA . GLU A 1 112 ? -12.265 18.572 3.914 1.00 98.00 112 GLU A CA 1
ATOM 757 C C . GLU A 1 112 ? -10.826 19.115 3.852 1.00 98.00 112 GLU A C 1
ATOM 759 O O . GLU A 1 112 ? -10.414 19.887 4.719 1.00 98.00 112 GLU A O 1
ATOM 764 N N . PHE A 1 113 ? -10.052 18.740 2.826 1.00 97.50 113 PHE A N 1
ATOM 765 C CA . PHE A 1 113 ? -8.603 18.988 2.789 1.00 97.50 113 PHE A CA 1
ATOM 766 C C . PHE A 1 113 ? -8.144 19.990 1.726 1.00 97.50 113 PHE A C 1
ATOM 768 O O . PHE A 1 113 ? -6.965 20.345 1.695 1.00 97.50 113 PHE A O 1
ATOM 775 N N . GLY A 1 114 ? -9.035 20.453 0.845 1.00 96.62 114 GLY A N 1
ATOM 776 C CA . GLY A 1 114 ? -8.719 21.437 -0.196 1.00 96.62 114 GLY A CA 1
ATOM 777 C C . GLY A 1 114 ? -7.781 20.930 -1.298 1.00 96.62 114 GLY A C 1
ATOM 778 O O . GLY A 1 114 ? -7.176 21.738 -2.002 1.00 96.62 114 GLY A O 1
ATOM 779 N N . LYS A 1 115 ? -7.629 19.610 -1.436 1.00 93.06 115 LYS A N 1
ATOM 780 C CA . LYS A 1 115 ? -6.780 18.940 -2.432 1.00 93.06 115 LYS A CA 1
ATOM 781 C C . LYS A 1 115 ? -7.431 17.632 -2.879 1.00 93.06 115 LYS A C 1
ATOM 783 O O . LYS A 1 115 ? -8.181 17.046 -2.103 1.00 93.06 115 LYS A O 1
ATOM 788 N N . ALA A 1 116 ? -7.129 17.184 -4.096 1.00 91.50 116 ALA A N 1
ATOM 789 C CA . ALA A 1 116 ? -7.607 15.901 -4.607 1.00 91.50 116 ALA A CA 1
ATOM 790 C C . ALA A 1 116 ? -7.105 14.732 -3.734 1.00 91.50 116 ALA A C 1
ATOM 792 O O . ALA A 1 116 ? -6.045 14.857 -3.102 1.00 91.50 116 ALA A O 1
ATOM 793 N N . PRO A 1 117 ? -7.821 13.592 -3.706 1.00 89.88 117 PRO A N 1
ATOM 794 C CA . PRO A 1 117 ? -7.270 12.369 -3.144 1.00 89.88 117 PRO A CA 1
ATOM 795 C C . PRO A 1 117 ? -5.932 12.044 -3.809 1.00 89.88 117 PRO A C 1
ATOM 797 O O . PRO A 1 117 ? -5.798 12.132 -5.026 1.00 89.88 117 PRO A O 1
ATOM 800 N N . GLY A 1 118 ? -4.937 11.702 -2.999 1.00 86.12 118 GLY A N 1
ATOM 801 C CA . GLY A 1 118 ? -3.684 11.134 -3.485 1.00 86.12 118 GLY A CA 1
ATOM 802 C C . GLY A 1 118 ? -3.655 9.621 -3.294 1.00 86.12 118 GLY A C 1
ATOM 803 O O . GLY A 1 118 ? -4.581 9.037 -2.718 1.00 86.12 118 GLY A O 1
ATOM 804 N N . ALA A 1 119 ? -2.544 9.010 -3.704 1.00 84.12 119 ALA A N 1
ATOM 805 C CA . ALA A 1 119 ? -2.322 7.577 -3.559 1.00 84.12 119 ALA A CA 1
ATOM 806 C C . ALA A 1 119 ? -2.626 7.095 -2.128 1.00 84.12 119 ALA A C 1
ATOM 808 O O . ALA A 1 119 ? -2.293 7.756 -1.142 1.00 84.12 119 ALA A O 1
ATOM 809 N N . TYR A 1 120 ? -3.257 5.925 -2.022 1.00 91.44 120 TYR A N 1
ATOM 810 C CA . TYR A 1 120 ? -3.614 5.261 -0.759 1.00 91.44 120 TYR A CA 1
ATOM 811 C C . TYR A 1 120 ? -4.624 6.007 0.139 1.00 91.44 120 TYR A C 1
ATOM 813 O O . TYR A 1 120 ? -4.972 5.501 1.209 1.00 91.44 120 TYR A O 1
ATOM 821 N N . ALA A 1 121 ? -5.157 7.167 -0.270 1.00 95.19 121 ALA A N 1
ATOM 822 C CA . ALA A 1 121 ? -6.195 7.869 0.490 1.00 95.19 121 ALA A CA 1
ATOM 823 C C . ALA A 1 121 ? -7.463 7.013 0.638 1.00 95.19 121 ALA A C 1
ATOM 825 O O . ALA A 1 121 ? -7.966 6.827 1.747 1.00 95.19 121 ALA A O 1
ATOM 826 N N . ALA A 1 122 ? -7.947 6.435 -0.466 1.00 95.50 122 ALA A N 1
ATOM 827 C CA . ALA A 1 122 ? -9.147 5.600 -0.470 1.00 95.50 122 ALA A CA 1
ATOM 828 C C . ALA A 1 122 ? -8.963 4.290 0.317 1.00 95.50 122 ALA A C 1
ATOM 830 O O . ALA A 1 122 ? -9.864 3.883 1.050 1.00 95.50 122 ALA A O 1
ATOM 831 N N . SER A 1 123 ? -7.791 3.647 0.231 1.00 95.50 123 SER A N 1
ATOM 832 C CA . SER A 1 123 ? -7.510 2.428 1.003 1.00 95.50 123 SER A CA 1
ATOM 833 C C . SER A 1 123 ? -7.363 2.708 2.495 1.00 95.50 123 SER A C 1
ATOM 835 O O . SER A 1 123 ? -7.846 1.934 3.316 1.00 95.50 123 SER A O 1
ATOM 837 N N . SER A 1 124 ? -6.780 3.842 2.877 1.00 97.88 124 SER A N 1
ATOM 838 C CA . SER A 1 124 ? -6.710 4.253 4.280 1.00 97.88 124 SER A CA 1
ATOM 839 C C . SER A 1 124 ? -8.085 4.619 4.848 1.00 97.88 124 SER A C 1
ATOM 841 O O . SER A 1 124 ? -8.439 4.181 5.944 1.00 97.88 124 SER A O 1
ATOM 843 N N . TYR A 1 125 ? -8.912 5.320 4.065 1.00 98.06 125 TYR A N 1
ATOM 844 C CA . TYR A 1 125 ? -10.318 5.567 4.391 1.00 98.06 125 TYR A CA 1
ATOM 845 C C . TYR A 1 125 ? -11.085 4.250 4.601 1.00 98.06 125 TYR A C 1
ATOM 847 O O . TYR A 1 125 ? -11.747 4.072 5.625 1.00 98.06 125 TYR A O 1
ATOM 855 N N . ALA A 1 126 ? -10.924 3.283 3.694 1.00 97.44 126 ALA A N 1
ATOM 856 C CA . ALA A 1 126 ? -11.539 1.963 3.801 1.00 97.44 126 ALA A CA 1
ATOM 857 C C . ALA A 1 126 ? -11.036 1.158 5.018 1.00 97.44 126 ALA A C 1
ATOM 859 O O . ALA A 1 126 ? -11.843 0.524 5.698 1.00 97.44 126 ALA A O 1
ATOM 860 N N . CYS A 1 127 ? -9.745 1.227 5.368 1.00 98.44 127 CYS A N 1
ATOM 861 C CA . CYS A 1 127 ? -9.215 0.595 6.585 1.00 98.44 127 CYS A CA 1
ATOM 862 C C . CYS A 1 127 ? -9.907 1.143 7.840 1.00 98.44 127 CYS A C 1
ATOM 864 O O . CYS A 1 127 ? -10.287 0.386 8.737 1.00 98.44 127 CYS A O 1
ATOM 866 N N . THR A 1 128 ? -10.124 2.459 7.888 1.00 98.81 128 THR A N 1
ATOM 867 C CA . THR A 1 128 ? -10.875 3.087 8.976 1.00 98.81 128 THR A CA 1
ATOM 868 C C . THR A 1 128 ? -12.343 2.662 8.969 1.00 98.81 128 THR A C 1
ATOM 870 O O . THR A 1 128 ? -12.896 2.414 10.037 1.00 98.81 128 THR A O 1
ATOM 873 N N . GLN A 1 129 ? -12.986 2.514 7.805 1.00 98.56 129 GLN A N 1
ATOM 874 C CA . GLN A 1 129 ? -14.365 2.010 7.721 1.00 98.56 129 GLN A CA 1
ATOM 875 C C . GLN A 1 129 ? -14.502 0.578 8.259 1.00 98.56 129 GLN A C 1
ATOM 877 O O . GLN A 1 129 ? -15.455 0.299 8.990 1.00 98.56 129 GLN A O 1
ATOM 882 N N . VAL A 1 130 ? -13.543 -0.310 7.973 1.00 98.56 130 VAL A N 1
ATOM 883 C CA . VAL A 1 130 ? -13.494 -1.664 8.559 1.00 98.56 130 VAL A CA 1
ATOM 884 C C . VAL A 1 130 ? -13.420 -1.579 10.085 1.00 98.56 130 VAL A C 1
ATOM 886 O O . VAL A 1 130 ? -14.231 -2.192 10.780 1.00 98.56 130 VAL A O 1
ATOM 889 N N . LEU A 1 131 ? -12.504 -0.763 10.618 1.00 98.62 131 LEU A N 1
ATOM 890 C CA . LEU A 1 131 ? -12.342 -0.578 12.062 1.00 98.62 131 LEU A CA 1
ATOM 891 C C . LEU A 1 131 ? -13.610 -0.012 12.722 1.00 98.62 131 LEU A C 1
ATOM 893 O O . LEU A 1 131 ? -14.071 -0.534 13.735 1.00 98.62 131 LEU A O 1
ATOM 897 N N . LEU A 1 132 ? -14.211 1.025 12.139 1.00 98.69 132 LEU A N 1
ATOM 898 C CA . LEU A 1 132 ? -15.451 1.620 12.639 1.00 98.69 132 LEU A CA 1
ATOM 899 C C . LEU A 1 132 ? -16.610 0.615 12.606 1.00 98.69 132 LEU A C 1
ATOM 901 O O . LEU A 1 132 ? -17.374 0.527 13.565 1.00 98.69 132 LEU A O 1
ATOM 905 N N . THR A 1 133 ? -16.718 -0.192 11.551 1.00 98.44 133 THR A N 1
ATOM 906 C CA . THR A 1 133 ? -17.736 -1.248 11.459 1.00 98.44 133 THR A CA 1
ATOM 907 C C . THR A 1 133 ? -17.524 -2.317 12.531 1.00 98.44 133 THR A C 1
ATOM 909 O O . THR A 1 133 ? -18.474 -2.713 13.207 1.00 98.44 133 THR A O 1
ATOM 912 N N . ALA A 1 134 ? -16.280 -2.735 12.767 1.00 98.12 134 ALA A N 1
ATOM 913 C CA . ALA A 1 134 ? -15.941 -3.671 13.834 1.00 98.12 134 ALA A CA 1
ATOM 914 C C . ALA A 1 134 ? -16.294 -3.122 15.230 1.00 98.12 134 ALA A C 1
ATOM 916 O O . ALA A 1 134 ? -16.850 -3.845 16.057 1.00 98.12 134 ALA A O 1
ATOM 917 N N . ILE A 1 135 ? -16.057 -1.828 15.474 1.00 97.94 135 ILE A N 1
ATOM 918 C CA . ILE A 1 135 ? -16.465 -1.142 16.711 1.00 97.94 135 ILE A CA 1
ATOM 919 C C . ILE A 1 135 ? -17.992 -1.123 16.854 1.00 97.94 135 ILE A C 1
ATOM 921 O O . ILE A 1 135 ? -18.503 -1.390 17.943 1.00 97.94 135 ILE A O 1
ATOM 925 N N . ALA A 1 136 ? -18.733 -0.868 15.771 1.00 96.81 136 ALA A N 1
ATOM 926 C CA . ALA A 1 136 ? -20.195 -0.929 15.781 1.00 96.81 136 ALA A CA 1
ATOM 927 C C . ALA A 1 136 ? -20.695 -2.324 16.191 1.00 96.81 136 ALA A C 1
ATOM 929 O O . ALA A 1 136 ? -21.554 -2.448 17.065 1.00 96.81 136 ALA A O 1
ATOM 930 N N . LYS A 1 137 ? -20.114 -3.379 15.604 1.00 96.31 137 LYS A N 1
ATOM 931 C CA . LYS A 1 137 ? -20.450 -4.778 15.911 1.00 96.31 137 LYS A CA 1
ATOM 932 C C . LYS A 1 137 ? -20.126 -5.131 17.363 1.00 96.31 137 LYS A C 1
ATOM 934 O O . LYS A 1 137 ? -20.965 -5.712 18.048 1.00 96.31 137 LYS A O 1
ATOM 939 N N . ALA A 1 138 ? -18.960 -4.721 17.858 1.00 96.38 138 ALA A N 1
ATOM 940 C CA . ALA A 1 138 ? -18.564 -4.905 19.253 1.00 96.38 138 ALA A CA 1
ATOM 941 C C . ALA A 1 138 ? -19.530 -4.201 20.228 1.00 96.38 138 ALA A C 1
ATOM 943 O O . ALA A 1 138 ? -19.949 -4.786 21.228 1.00 96.38 138 ALA A O 1
ATOM 944 N N . ALA A 1 139 ? -19.962 -2.978 19.904 1.00 95.00 139 ALA A N 1
ATOM 945 C CA . ALA A 1 139 ? -20.933 -2.242 20.711 1.00 95.00 139 ALA A CA 1
ATOM 946 C C . ALA A 1 139 ? -22.299 -2.945 20.762 1.00 95.00 139 ALA A C 1
ATOM 948 O O . ALA A 1 139 ? -2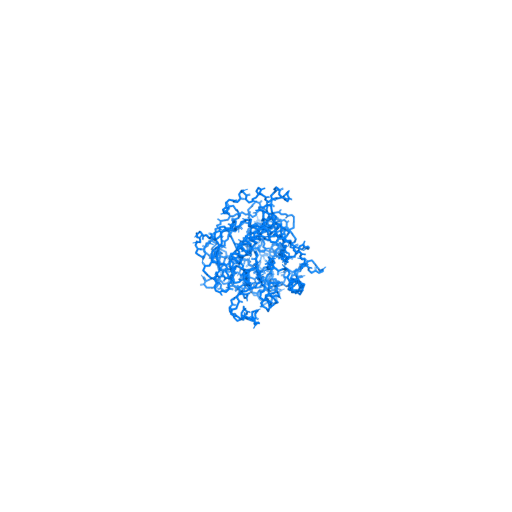2.895 -3.041 21.835 1.00 95.00 139 ALA A O 1
ATOM 949 N N . VAL A 1 140 ? -22.774 -3.489 19.635 1.00 93.12 140 VAL A N 1
ATOM 950 C CA . VAL A 1 140 ? -24.006 -4.299 19.581 1.00 93.12 140 VAL A CA 1
ATOM 951 C C . VAL A 1 140 ? -23.869 -5.584 20.403 1.00 93.12 140 VAL A C 1
ATOM 953 O O . VAL A 1 140 ? -24.820 -5.985 21.071 1.00 93.12 140 VAL A O 1
ATOM 956 N N . ALA A 1 141 ? -22.687 -6.204 20.402 1.00 93.06 141 ALA A N 1
ATOM 957 C CA . ALA A 1 141 ? -22.386 -7.381 21.216 1.00 93.06 141 ALA A CA 1
ATOM 958 C C . ALA A 1 141 ? -22.246 -7.076 22.725 1.00 93.06 141 ALA A C 1
ATOM 960 O O . ALA A 1 141 ? -22.203 -8.003 23.531 1.00 93.06 141 ALA A O 1
ATOM 961 N N . GLY A 1 142 ? -22.221 -5.796 23.116 1.00 91.38 142 GLY A N 1
ATOM 962 C CA . GLY A 1 142 ? -22.302 -5.340 24.506 1.00 91.38 142 GLY A CA 1
ATOM 963 C C . GLY A 1 142 ? -20.984 -4.875 25.131 1.00 91.38 142 GLY A C 1
ATOM 964 O O . GLY A 1 142 ? -21.012 -4.323 26.230 1.00 91.38 142 GLY A O 1
ATOM 965 N N . GLU A 1 143 ? -19.846 -5.033 24.451 1.00 92.69 143 GLU A N 1
ATOM 966 C CA . GLU A 1 143 ? -18.543 -4.580 24.949 1.00 92.69 143 GLU A CA 1
ATOM 967 C C . GLU A 1 143 ? -17.636 -4.115 23.807 1.00 92.69 143 GLU A C 1
ATOM 969 O O . GLU A 1 143 ? -17.329 -4.876 22.890 1.00 92.69 143 GLU A O 1
ATOM 974 N N . VAL A 1 144 ? -17.129 -2.883 23.911 1.00 95.69 144 VAL A N 1
ATOM 975 C CA . VAL A 1 144 ? -16.057 -2.381 23.043 1.00 95.69 144 VAL A CA 1
ATOM 976 C C . VAL A 1 144 ? -14.730 -2.438 23.793 1.00 95.69 144 VAL A C 1
ATOM 978 O O . VAL A 1 144 ? -14.475 -1.635 24.690 1.00 95.69 144 VAL A O 1
ATOM 981 N N . SER A 1 145 ? -13.889 -3.391 23.405 1.00 96.06 145 SER A N 1
ATOM 982 C CA . SER A 1 145 ? -12.514 -3.573 23.866 1.00 96.06 145 SER A CA 1
ATOM 983 C C . SER A 1 145 ? -11.614 -3.917 22.676 1.00 96.06 145 SER A C 1
ATOM 985 O O . SER A 1 145 ? -12.103 -4.236 21.592 1.00 96.06 145 SER A O 1
ATOM 987 N N . ARG A 1 146 ? -10.286 -3.870 22.855 1.00 97.19 146 ARG A N 1
ATOM 988 C CA . ARG A 1 146 ? -9.331 -4.240 21.790 1.00 97.19 146 ARG A CA 1
ATOM 989 C C . ARG A 1 146 ? -9.620 -5.630 21.221 1.00 97.19 146 ARG A C 1
ATOM 991 O O . ARG A 1 146 ? -9.617 -5.801 20.008 1.00 97.19 146 ARG A O 1
ATOM 998 N N . GLU A 1 147 ? -9.935 -6.596 22.084 1.00 96.25 147 GLU A N 1
ATOM 999 C CA . GLU A 1 147 ? -10.229 -7.964 21.654 1.00 96.25 147 GLU A CA 1
ATOM 1000 C C . GLU A 1 147 ? -11.556 -8.060 20.901 1.00 96.25 147 GLU A C 1
ATOM 1002 O O . GLU A 1 147 ? -11.589 -8.716 19.864 1.00 96.25 147 GLU A O 1
ATOM 1007 N N . THR A 1 148 ? -12.636 -7.414 21.363 1.00 97.62 148 THR A N 1
ATOM 1008 C CA . THR A 1 148 ? -13.929 -7.499 20.660 1.00 97.62 148 THR A CA 1
ATOM 1009 C C . THR A 1 148 ? -13.890 -6.779 19.316 1.00 97.62 148 THR A C 1
ATOM 1011 O O . THR A 1 148 ? -14.440 -7.285 18.339 1.00 97.62 148 THR A O 1
ATOM 1014 N N . VAL A 1 149 ? -13.172 -5.655 19.229 1.00 98.19 149 VAL A N 1
ATOM 1015 C CA . VAL A 1 149 ? -12.933 -4.933 17.971 1.00 98.19 149 VAL A CA 1
ATOM 1016 C C . VAL A 1 149 ? -12.076 -5.766 17.020 1.00 98.19 149 VAL A C 1
ATOM 1018 O O . VAL A 1 149 ? -12.465 -5.963 15.872 1.00 98.19 149 VAL A O 1
ATOM 1021 N N . ARG A 1 150 ? -10.948 -6.317 17.489 1.00 97.88 150 ARG A N 1
ATOM 1022 C CA . ARG A 1 150 ? -10.085 -7.199 16.688 1.00 97.88 150 ARG A CA 1
ATOM 1023 C C . ARG A 1 150 ? -10.849 -8.417 16.183 1.00 97.88 150 ARG A C 1
ATOM 1025 O O . ARG A 1 150 ? -10.794 -8.706 14.993 1.00 97.88 150 ARG A O 1
ATOM 1032 N N . ALA A 1 151 ? -11.553 -9.119 17.070 1.00 96.94 151 ALA A N 1
ATOM 1033 C CA . ALA A 1 151 ? -12.309 -10.319 16.731 1.00 96.94 151 ALA A CA 1
ATOM 1034 C C . ALA A 1 151 ? -13.406 -10.034 15.703 1.00 96.94 151 ALA A C 1
ATOM 1036 O O . ALA A 1 151 ? -13.565 -10.822 14.779 1.00 96.94 151 ALA A O 1
ATOM 1037 N N . ALA A 1 152 ? -14.114 -8.905 15.831 1.00 97.31 152 ALA A N 1
ATOM 1038 C CA . ALA A 1 152 ? -15.082 -8.486 14.829 1.00 97.31 152 ALA A CA 1
ATOM 1039 C C . ALA A 1 152 ? -14.390 -8.202 13.490 1.00 97.31 152 ALA A C 1
ATOM 1041 O O . ALA A 1 152 ? -14.790 -8.788 12.493 1.00 97.31 152 ALA A O 1
ATOM 1042 N N . ALA A 1 153 ? -13.334 -7.378 13.478 1.00 97.44 153 ALA A N 1
ATOM 1043 C CA . ALA A 1 153 ? -12.642 -6.938 12.264 1.00 97.44 153 ALA A CA 1
ATOM 1044 C C . ALA A 1 153 ? -12.078 -8.094 11.419 1.00 97.44 153 ALA A C 1
ATOM 1046 O O . ALA A 1 153 ? -12.137 -8.044 10.193 1.00 97.44 153 ALA A O 1
ATOM 1047 N N . VAL A 1 154 ? -11.558 -9.134 12.074 1.00 95.75 154 VAL A N 1
ATOM 1048 C CA . VAL A 1 154 ? -10.895 -10.283 11.429 1.00 95.75 154 VAL A CA 1
ATOM 1049 C C . VAL A 1 154 ? -11.765 -11.542 11.381 1.00 95.75 154 VAL A C 1
ATOM 1051 O O . VAL A 1 154 ? -11.249 -12.639 11.177 1.00 95.75 154 VAL A O 1
ATOM 1054 N N . ASP A 1 155 ? -13.071 -11.408 11.616 1.00 93.62 155 ASP A N 1
ATOM 1055 C CA . ASP A 1 155 ? -14.018 -12.507 11.453 1.00 93.62 155 ASP A CA 1
ATOM 1056 C C . ASP A 1 155 ? -13.997 -12.979 9.983 1.00 93.62 155 ASP A C 1
ATOM 1058 O O . ASP A 1 155 ? -14.350 -12.198 9.095 1.00 93.62 155 ASP A O 1
ATOM 1062 N N . PRO A 1 156 ? -13.616 -14.241 9.698 1.00 89.31 156 PRO A N 1
ATOM 1063 C CA . PRO A 1 156 ? -13.494 -14.746 8.329 1.00 89.31 156 PRO A CA 1
ATOM 1064 C C . PRO A 1 156 ? -14.846 -14.857 7.607 1.00 89.31 156 PRO A C 1
ATOM 1066 O O . PRO A 1 156 ? -14.894 -15.100 6.404 1.00 89.31 156 PRO A O 1
ATOM 1069 N N . THR A 1 157 ? -15.959 -14.718 8.332 1.00 89.94 157 THR A N 1
ATOM 1070 C CA . THR A 1 157 ? -17.310 -14.683 7.761 1.00 89.94 157 THR A CA 1
ATOM 1071 C C . THR A 1 157 ? -17.806 -13.262 7.502 1.00 89.94 157 THR A C 1
ATOM 1073 O O . THR A 1 157 ? -18.820 -13.082 6.823 1.00 89.94 157 THR A O 1
ATOM 1076 N N . ALA A 1 158 ? -17.105 -12.250 8.023 1.00 92.25 158 ALA A N 1
ATOM 1077 C CA . ALA A 1 158 ? -17.487 -10.861 7.864 1.00 92.25 158 ALA A CA 1
ATOM 1078 C C . ALA A 1 158 ? -17.066 -10.308 6.500 1.00 92.25 158 ALA A C 1
ATOM 1080 O O . ALA A 1 158 ? -16.003 -10.606 5.954 1.00 92.25 158 ALA A O 1
ATOM 1081 N N . LYS A 1 159 ? -17.925 -9.435 5.983 1.00 94.94 159 LYS A N 1
ATOM 1082 C CA . LYS A 1 159 ? -17.677 -8.602 4.811 1.00 94.94 159 LYS A CA 1
ATOM 1083 C C . LYS A 1 159 ? -17.933 -7.161 5.211 1.00 94.94 159 LYS A C 1
ATOM 1085 O O . LYS A 1 159 ? -18.822 -6.910 6.021 1.00 94.94 159 LYS A O 1
ATOM 1090 N N . TYR A 1 160 ? -17.188 -6.233 4.636 1.00 95.62 160 TYR A N 1
ATOM 1091 C CA . TYR A 1 160 ? -17.254 -4.813 4.957 1.00 95.62 160 TYR A CA 1
ATOM 1092 C C . TYR A 1 160 ? -17.504 -4.022 3.691 1.00 95.62 160 TYR A C 1
ATOM 1094 O O . TYR A 1 160 ? -16.722 -4.121 2.749 1.00 95.62 160 TYR A O 1
ATOM 1102 N N . ASP A 1 161 ? -18.561 -3.221 3.675 1.00 94.88 161 ASP A N 1
ATOM 1103 C CA . ASP A 1 161 ? -18.799 -2.294 2.576 1.00 94.88 161 ASP A CA 1
ATOM 1104 C C . ASP A 1 161 ? -17.993 -1.016 2.815 1.00 94.88 161 ASP A C 1
ATOM 1106 O O . ASP A 1 161 ? -18.198 -0.292 3.793 1.00 94.88 161 ASP A O 1
ATOM 1110 N N . THR A 1 162 ? -17.040 -0.764 1.918 1.00 94.62 162 THR A N 1
ATOM 1111 C CA . THR A 1 162 ? -16.092 0.352 2.001 1.00 94.62 162 THR A CA 1
ATOM 1112 C C . THR A 1 162 ? -16.115 1.190 0.726 1.00 94.62 162 THR A C 1
ATOM 1114 O O . THR A 1 162 ? -16.762 0.827 -0.258 1.00 94.62 162 THR A O 1
ATOM 1117 N N . ALA A 1 163 ? -15.368 2.297 0.706 1.00 92.75 163 ALA A N 1
ATOM 1118 C CA . ALA A 1 163 ? -15.150 3.070 -0.516 1.00 92.75 163 ALA A CA 1
ATOM 1119 C C . ALA A 1 163 ? -14.565 2.215 -1.652 1.00 92.75 163 ALA A C 1
ATOM 1121 O O . ALA A 1 163 ? -14.914 2.431 -2.800 1.00 92.75 163 ALA A O 1
ATOM 1122 N N . LEU A 1 164 ? -13.750 1.196 -1.351 1.00 92.00 164 LEU A N 1
ATOM 1123 C CA . LEU A 1 164 ? -13.172 0.290 -2.355 1.00 92.00 164 LEU A CA 1
ATOM 1124 C C . LEU A 1 164 ? -14.137 -0.829 -2.803 1.00 92.00 164 LEU A C 1
ATOM 1126 O O . LEU A 1 164 ? -13.725 -1.787 -3.458 1.00 92.00 164 LEU A O 1
ATOM 1130 N N . GLY A 1 165 ? -15.415 -0.731 -2.432 1.00 90.50 165 GLY A N 1
ATOM 1131 C CA . GLY A 1 165 ? -16.396 -1.804 -2.550 1.00 90.50 165 GLY A CA 1
ATOM 1132 C C . GLY A 1 165 ? -16.389 -2.738 -1.340 1.00 90.50 165 GLY A C 1
ATOM 1133 O O . GLY A 1 165 ? -15.826 -2.425 -0.284 1.00 90.50 165 GLY A O 1
ATOM 1134 N N . SER A 1 166 ? -17.052 -3.885 -1.487 1.00 91.38 166 SER A N 1
ATOM 1135 C CA . SER A 1 166 ? -17.092 -4.907 -0.444 1.00 91.38 166 SER A CA 1
ATOM 1136 C C . SER A 1 166 ? -15.722 -5.577 -0.308 1.00 91.38 166 SER A C 1
ATOM 1138 O O . SER A 1 166 ? -15.131 -6.010 -1.298 1.00 91.38 166 SER A O 1
ATOM 1140 N N . VAL A 1 167 ? -15.224 -5.690 0.920 1.00 92.75 167 VAL A N 1
ATOM 1141 C CA . VAL A 1 167 ? -13.944 -6.334 1.243 1.00 92.75 167 VAL A CA 1
ATOM 1142 C C . VAL A 1 167 ? -14.130 -7.378 2.339 1.00 92.75 167 VAL A C 1
ATOM 1144 O O . VAL A 1 167 ? -14.993 -7.253 3.206 1.00 92.75 167 VAL A O 1
ATOM 1147 N N . SER A 1 168 ? -13.306 -8.416 2.307 1.00 94.75 168 SER A N 1
ATOM 1148 C CA . SER A 1 168 ? -13.199 -9.434 3.355 1.00 94.75 168 SER A CA 1
ATOM 1149 C C . SER A 1 168 ? -11.757 -9.911 3.440 1.00 94.75 168 SER A C 1
ATOM 1151 O O . SER A 1 168 ? -10.980 -9.682 2.509 1.00 94.75 168 SER A O 1
ATOM 1153 N N . PHE A 1 169 ? -11.415 -10.586 4.533 1.00 95.38 169 PHE A N 1
ATOM 1154 C CA . PHE A 1 169 ? -10.063 -11.072 4.780 1.00 95.38 169 PHE A CA 1
ATOM 1155 C C . PHE A 1 169 ? -10.046 -12.595 4.860 1.00 95.38 169 PHE A C 1
ATOM 1157 O O . PHE A 1 169 ? -10.963 -13.199 5.416 1.00 95.38 169 PHE A O 1
ATOM 1164 N N . ASP A 1 170 ? -9.014 -13.206 4.289 1.00 94.06 170 ASP A N 1
ATOM 1165 C CA . ASP A 1 170 ? -8.772 -14.640 4.408 1.00 94.06 170 ASP A CA 1
ATOM 1166 C C . ASP A 1 170 ? -8.167 -15.005 5.776 1.00 94.06 170 ASP A C 1
ATOM 1168 O O . ASP A 1 170 ? -7.946 -14.158 6.647 1.00 94.06 170 ASP A O 1
ATOM 1172 N N . GLU A 1 171 ? -7.909 -16.294 5.993 1.00 93.00 171 GLU A N 1
ATOM 1173 C CA . GLU A 1 171 ? -7.467 -16.833 7.278 1.00 93.00 171 GLU A CA 1
ATOM 1174 C C . GLU A 1 171 ? -6.105 -16.309 7.760 1.00 93.00 171 GLU A C 1
ATOM 1176 O O . GLU A 1 171 ? -5.756 -16.511 8.925 1.00 93.00 171 GLU A O 1
ATOM 1181 N N . VAL A 1 172 ? -5.330 -15.646 6.894 1.00 94.06 172 VAL A N 1
ATOM 1182 C CA . VAL A 1 172 ? -4.052 -15.023 7.265 1.00 94.06 172 VAL A CA 1
ATOM 1183 C C . VAL A 1 172 ? -4.132 -13.501 7.384 1.00 94.06 172 VAL A C 1
ATOM 1185 O O . VAL A 1 172 ? -3.140 -12.882 7.773 1.00 94.06 172 VAL A O 1
ATOM 1188 N N . GLY A 1 173 ? -5.298 -12.907 7.118 1.00 95.44 173 GLY A N 1
ATOM 1189 C CA . GLY A 1 173 ? -5.529 -11.463 7.171 1.00 95.44 173 GLY A CA 1
ATOM 1190 C C . GLY A 1 173 ? -5.293 -10.737 5.844 1.00 95.44 173 GLY A C 1
ATOM 1191 O O . GLY A 1 173 ? -5.241 -9.505 5.824 1.00 95.44 173 GLY A O 1
ATOM 1192 N N . ASP A 1 174 ? -5.154 -11.457 4.730 1.00 96.00 174 ASP A N 1
ATOM 1193 C CA . ASP A 1 174 ? -5.037 -10.835 3.413 1.00 96.00 174 ASP A CA 1
ATOM 1194 C C . ASP A 1 174 ? -6.416 -10.526 2.836 1.00 96.00 174 ASP A C 1
ATOM 1196 O O . ASP A 1 174 ? -7.364 -11.289 3.007 1.00 96.00 174 ASP A O 1
ATOM 1200 N N . THR A 1 175 ? -6.532 -9.417 2.107 1.00 94.44 175 THR A N 1
ATOM 1201 C CA . THR A 1 175 ? -7.755 -9.116 1.357 1.00 94.44 175 THR A CA 1
ATOM 1202 C C . THR A 1 175 ? -8.079 -10.227 0.352 1.00 94.44 175 THR A C 1
ATOM 1204 O O . THR A 1 175 ? -7.209 -10.740 -0.364 1.00 94.44 175 THR A O 1
ATOM 1207 N N . THR A 1 176 ? -9.359 -10.579 0.243 1.00 92.19 176 THR A N 1
ATOM 1208 C CA . THR A 1 176 ? -9.851 -11.457 -0.830 1.00 92.19 176 THR A CA 1
ATOM 1209 C C . THR A 1 176 ? -10.044 -10.706 -2.151 1.00 92.19 176 THR A C 1
ATOM 1211 O O . THR A 1 176 ? -10.108 -11.336 -3.211 1.00 92.19 176 THR A O 1
ATOM 1214 N N . GLN A 1 177 ? -10.068 -9.366 -2.114 1.00 89.94 177 GLN A N 1
ATOM 1215 C CA . GLN A 1 177 ? -10.064 -8.500 -3.291 1.00 89.94 177 GLN A CA 1
ATOM 1216 C C . GLN A 1 177 ? -8.634 -8.416 -3.851 1.00 89.94 177 GLN A C 1
ATOM 1218 O O . GLN A 1 177 ? -7.868 -7.512 -3.530 1.00 89.94 177 GLN A O 1
ATOM 1223 N N . ARG A 1 178 ? -8.258 -9.388 -4.689 1.00 93.31 178 ARG A N 1
ATOM 1224 C CA . ARG A 1 178 ? -6.886 -9.543 -5.216 1.00 93.31 178 ARG A CA 1
ATOM 1225 C C . ARG A 1 178 ? -6.714 -8.842 -6.562 1.00 93.31 178 ARG A C 1
ATOM 1227 O O . ARG A 1 178 ? -6.365 -9.457 -7.572 1.00 93.31 178 ARG A O 1
ATOM 1234 N N . ILE A 1 179 ? -7.034 -7.555 -6.569 1.00 94.06 179 ILE A N 1
ATOM 1235 C CA . ILE A 1 179 ? -6.977 -6.693 -7.744 1.00 94.06 179 ILE A CA 1
ATOM 1236 C C . ILE A 1 179 ? -5.576 -6.090 -7.905 1.00 94.06 179 ILE A C 1
ATOM 1238 O O . ILE A 1 179 ? -5.008 -5.588 -6.935 1.00 94.06 179 ILE A O 1
ATOM 1242 N N . ILE A 1 180 ? -5.049 -6.110 -9.132 1.00 96.56 180 ILE A N 1
ATOM 1243 C CA . ILE A 1 180 ? -3.813 -5.439 -9.549 1.00 96.56 180 ILE A CA 1
ATOM 1244 C C . ILE A 1 180 ? -4.111 -4.555 -10.762 1.00 96.56 180 ILE A C 1
ATOM 1246 O O . ILE A 1 180 ? -4.461 -5.061 -11.827 1.00 96.56 180 ILE A O 1
ATOM 1250 N N . SER A 1 181 ? -3.930 -3.248 -10.619 1.00 96.81 181 SER A N 1
ATOM 1251 C CA . SER A 1 181 ? -4.029 -2.286 -11.722 1.00 96.81 181 SER A CA 1
ATOM 1252 C C . SER A 1 181 ? -2.674 -2.122 -12.401 1.00 96.81 181 SER A C 1
ATOM 1254 O O . SER A 1 181 ? -1.652 -2.092 -11.724 1.00 96.81 181 SER A O 1
ATOM 1256 N N . LEU A 1 182 ? -2.642 -2.022 -13.725 1.00 97.94 182 LEU A N 1
ATOM 1257 C CA . LEU A 1 182 ? -1.437 -1.904 -14.544 1.00 97.94 182 LEU A CA 1
ATOM 1258 C C . LEU A 1 182 ? -1.398 -0.537 -15.221 1.00 97.94 182 LEU A C 1
ATOM 1260 O O . LEU A 1 182 ? -2.416 -0.045 -15.708 1.00 97.94 182 LEU A O 1
ATOM 1264 N N . TYR A 1 183 ? -0.207 0.052 -15.276 1.00 97.94 183 TYR A N 1
ATOM 1265 C CA . TYR A 1 183 ? 0.012 1.395 -15.802 1.00 97.94 183 TYR A CA 1
ATOM 1266 C C . TYR A 1 183 ? 1.207 1.434 -16.751 1.00 97.94 183 TYR A C 1
ATOM 1268 O O . TYR A 1 183 ? 2.148 0.645 -16.640 1.00 97.94 183 TYR A O 1
ATOM 1276 N N . GLN A 1 184 ? 1.188 2.405 -17.656 1.00 97.94 184 GLN A N 1
ATOM 1277 C CA . GLN A 1 184 ? 2.301 2.747 -18.533 1.00 97.94 184 GLN A CA 1
ATOM 1278 C C . GLN A 1 184 ? 2.515 4.258 -18.516 1.00 97.94 184 GLN A C 1
ATOM 1280 O O . GLN A 1 184 ? 1.554 5.022 -18.498 1.00 97.94 184 GLN A O 1
ATOM 1285 N N . VAL A 1 185 ? 3.769 4.700 -18.565 1.00 97.88 185 VAL A N 1
ATOM 1286 C CA . VAL A 1 185 ? 4.077 6.109 -18.806 1.00 97.88 185 VAL A CA 1
ATOM 1287 C C . VAL A 1 185 ? 3.822 6.443 -20.277 1.00 97.88 185 VAL A C 1
ATOM 1289 O O . VAL A 1 185 ? 4.502 5.927 -21.168 1.00 97.88 185 VAL A O 1
ATOM 1292 N N . ALA A 1 186 ? 2.870 7.341 -20.517 1.00 93.00 186 ALA A N 1
ATOM 1293 C CA . ALA A 1 186 ? 2.559 7.939 -21.810 1.00 93.00 186 ALA A CA 1
ATOM 1294 C C . ALA A 1 186 ? 2.484 9.464 -21.654 1.00 93.00 186 ALA A C 1
ATOM 1296 O O . ALA A 1 186 ? 1.979 9.964 -20.652 1.00 93.00 186 ALA A O 1
ATOM 1297 N N . ASP A 1 187 ? 3.054 10.207 -22.606 1.00 90.81 187 ASP A N 1
ATOM 1298 C CA . ASP A 1 187 ? 3.089 11.680 -22.588 1.00 90.81 187 ASP A CA 1
ATOM 1299 C C . ASP A 1 187 ? 3.588 12.288 -21.257 1.00 90.81 187 ASP A C 1
ATOM 1301 O O . ASP A 1 187 ? 3.122 13.330 -20.800 1.00 90.81 187 ASP A O 1
ATOM 1305 N N . GLY A 1 188 ? 4.563 11.619 -20.626 1.00 92.19 188 GLY A N 1
ATOM 1306 C CA . GLY A 1 188 ? 5.167 12.046 -19.360 1.00 92.19 188 GLY A CA 1
ATOM 1307 C C . GLY A 1 188 ? 4.309 11.790 -18.117 1.00 92.19 188 GLY A C 1
ATOM 1308 O O . GLY A 1 188 ? 4.617 12.339 -17.064 1.00 92.19 188 GLY A O 1
ATOM 1309 N N . LYS A 1 189 ? 3.248 10.979 -18.221 1.00 94.06 189 LYS A N 1
ATOM 1310 C CA . LYS A 1 189 ? 2.319 10.679 -17.123 1.00 94.06 189 LYS A CA 1
ATOM 1311 C C . LYS A 1 189 ? 1.978 9.199 -17.050 1.00 94.06 189 LYS A C 1
ATOM 1313 O O . LYS A 1 189 ? 1.953 8.509 -18.067 1.00 94.06 189 LYS A O 1
ATOM 1318 N N . TRP A 1 190 ? 1.656 8.716 -15.855 1.00 94.81 190 TRP A N 1
ATOM 1319 C CA . TRP A 1 190 ? 1.070 7.390 -15.691 1.00 94.81 190 TRP A CA 1
ATOM 1320 C C . TRP A 1 190 ? -0.322 7.342 -16.322 1.00 94.81 190 TRP A C 1
ATOM 1322 O O . TRP A 1 190 ? -1.187 8.153 -16.012 1.00 94.81 190 TRP A O 1
ATOM 1332 N N . SER A 1 191 ? -0.527 6.381 -17.214 1.00 95.12 191 SER A N 1
ATOM 1333 C CA . SER A 1 191 ? -1.807 6.080 -17.848 1.00 95.12 191 SER A CA 1
ATOM 1334 C C . SER A 1 191 ? -2.230 4.672 -17.462 1.00 95.12 191 SER A C 1
ATOM 1336 O O . SER A 1 191 ? -1.418 3.744 -17.515 1.00 95.12 191 SER A O 1
ATOM 1338 N N . PHE A 1 192 ? -3.489 4.516 -17.061 1.00 95.69 192 PHE A N 1
ATOM 1339 C CA . PHE A 1 192 ? -4.072 3.207 -16.793 1.00 95.69 192 PHE A CA 1
ATOM 1340 C C . PHE A 1 192 ? -4.096 2.363 -18.073 1.00 95.69 192 PHE A C 1
ATOM 1342 O O . PHE A 1 192 ? -4.433 2.860 -19.148 1.00 95.69 192 PHE A O 1
ATOM 1349 N N . VAL A 1 193 ? -3.719 1.093 -17.951 1.00 96.12 193 VAL A N 1
ATOM 1350 C CA . VAL A 1 193 ? -3.669 0.142 -19.067 1.00 96.12 193 VAL A CA 1
ATOM 1351 C C . VAL A 1 193 ? -4.755 -0.911 -18.919 1.00 96.12 193 VAL A C 1
ATOM 1353 O O . VAL A 1 193 ? -5.556 -1.103 -19.829 1.00 96.12 193 VAL A O 1
ATOM 1356 N N . ASP A 1 194 ? -4.745 -1.623 -17.797 1.00 95.12 194 ASP A N 1
ATOM 1357 C CA . ASP A 1 194 ? -5.636 -2.751 -17.540 1.00 95.12 194 ASP A CA 1
ATOM 1358 C C . ASP A 1 194 ? -5.688 -3.044 -16.037 1.00 95.12 194 ASP A C 1
ATOM 1360 O O . ASP A 1 194 ? -4.838 -2.581 -15.274 1.00 95.12 194 ASP A O 1
ATOM 1364 N N . GLN A 1 195 ? -6.654 -3.843 -15.603 1.00 94.00 195 GLN A N 1
ATOM 1365 C CA . GLN A 1 195 ? -6.761 -4.313 -14.231 1.00 94.00 195 GLN A CA 1
ATOM 1366 C C . GLN A 1 195 ? -7.028 -5.816 -14.208 1.00 94.00 195 GLN A C 1
ATOM 1368 O O . GLN A 1 195 ? -7.980 -6.317 -14.802 1.00 94.00 195 GLN A O 1
ATOM 1373 N N . VAL A 1 196 ? -6.210 -6.544 -13.455 1.00 93.81 196 VAL A N 1
ATOM 1374 C CA . VAL A 1 196 ? -6.350 -7.986 -13.261 1.00 93.81 196 VAL A CA 1
ATOM 1375 C C . VAL A 1 196 ? -7.005 -8.239 -11.911 1.00 93.81 196 VAL A C 1
ATOM 1377 O O . VAL A 1 196 ? -6.501 -7.778 -10.891 1.00 93.81 196 VAL A O 1
ATOM 1380 N N . ASN A 1 197 ? -8.090 -9.011 -11.885 1.00 90.88 197 ASN A N 1
ATOM 1381 C CA . ASN A 1 197 ? -8.638 -9.555 -10.645 1.00 90.88 197 ASN A CA 1
ATOM 1382 C C . ASN A 1 197 ? -8.228 -11.029 -10.505 1.00 90.88 197 ASN A C 1
ATOM 1384 O O . ASN A 1 197 ? -8.646 -11.873 -11.297 1.00 90.88 197 ASN A O 1
ATOM 1388 N N . ALA A 1 198 ? -7.380 -11.330 -9.521 1.00 85.00 198 ALA A N 1
ATOM 1389 C CA . ALA A 1 198 ? -6.964 -12.688 -9.162 1.00 85.00 198 ALA A CA 1
ATOM 1390 C C . ALA A 1 198 ? -7.729 -13.241 -7.941 1.00 85.00 198 ALA A C 1
ATOM 1392 O O . ALA A 1 198 ? -7.345 -14.266 -7.370 1.00 85.00 198 ALA A O 1
ATOM 1393 N N . GLY A 1 199 ? -8.766 -12.528 -7.501 1.00 83.00 199 GLY A N 1
ATOM 1394 C CA . GLY A 1 199 ? -9.568 -12.838 -6.327 1.00 83.00 199 GLY A CA 1
ATOM 1395 C C . GLY A 1 199 ? -11.022 -13.093 -6.678 1.00 83.00 199 GLY A C 1
ATOM 1396 O O . GLY A 1 199 ? -11.376 -13.341 -7.830 1.00 83.00 199 GLY A O 1
ATOM 1397 N N . GLU A 1 200 ? -11.860 -13.048 -5.652 1.00 72.94 200 GLU A N 1
ATOM 1398 C CA . GLU A 1 200 ? -13.305 -13.188 -5.791 1.00 72.94 200 GLU A CA 1
ATOM 1399 C C . GLU A 1 200 ? -13.960 -11.812 -5.717 1.00 72.94 200 GLU A C 1
ATOM 1401 O O . GLU A 1 200 ? -13.683 -11.046 -4.789 1.00 72.94 200 GLU A O 1
ATOM 1406 N N . ASP A 1 201 ? -14.858 -11.518 -6.659 1.00 72.44 201 ASP A N 1
ATOM 1407 C CA . ASP A 1 201 ? -15.724 -10.347 -6.561 1.00 72.44 201 ASP A CA 1
ATOM 1408 C C . ASP A 1 201 ? -16.605 -10.490 -5.316 1.00 72.44 201 ASP A C 1
ATOM 1410 O O . ASP A 1 201 ? -17.439 -11.394 -5.212 1.00 72.44 201 ASP A O 1
ATOM 1414 N N . GLN A 1 202 ? -16.408 -9.598 -4.349 1.00 72.69 202 GLN A N 1
ATOM 1415 C CA . GLN A 1 202 ? -17.249 -9.542 -3.164 1.00 72.69 202 GLN A CA 1
ATOM 1416 C C . GLN A 1 202 ? -18.428 -8.609 -3.427 1.00 72.69 202 GLN A C 1
ATOM 1418 O O . GLN A 1 202 ? -18.266 -7.506 -3.946 1.00 72.69 202 GLN A O 1
ATOM 1423 N N . THR A 1 203 ? -19.621 -9.046 -3.036 1.00 78.38 203 THR A N 1
ATOM 1424 C CA . THR A 1 203 ? -20.829 -8.219 -3.071 1.00 78.38 203 THR A CA 1
ATOM 1425 C C . THR A 1 203 ? -21.528 -8.267 -1.726 1.00 78.38 203 THR A C 1
ATOM 1427 O O . THR A 1 203 ? -21.805 -9.362 -1.225 1.00 78.38 203 THR A O 1
ATOM 1430 N N . GLY A 1 204 ? -21.880 -7.091 -1.213 1.00 82.38 204 GLY A N 1
ATOM 1431 C CA . GLY A 1 204 ? -22.602 -6.924 0.038 1.00 82.38 204 GLY A CA 1
ATOM 1432 C C . GLY A 1 204 ? -21.713 -7.149 1.258 1.00 82.38 204 GLY A C 1
ATOM 1433 O O . GLY A 1 204 ? -20.960 -8.123 1.342 1.00 82.38 204 GLY A O 1
ATOM 1434 N N . GLY A 1 205 ? -21.842 -6.254 2.225 1.00 88.62 205 GLY A N 1
ATOM 1435 C CA . GLY A 1 205 ? -21.112 -6.298 3.476 1.00 88.62 205 GLY A CA 1
ATOM 1436 C C . GLY A 1 205 ? -21.775 -5.442 4.541 1.00 88.62 205 GLY A C 1
ATOM 1437 O O . GLY A 1 205 ? -22.767 -4.751 4.309 1.00 88.62 205 GLY A O 1
ATOM 1438 N N . ASP A 1 206 ? -21.225 -5.511 5.743 1.00 92.44 206 ASP A N 1
ATOM 1439 C CA . ASP A 1 206 ? -21.625 -4.639 6.828 1.00 92.44 206 ASP A CA 1
ATOM 1440 C C . ASP A 1 206 ? -21.118 -3.223 6.525 1.00 92.44 206 ASP A C 1
ATOM 1442 O O . ASP A 1 206 ? -19.927 -3.000 6.300 1.00 92.44 206 ASP A O 1
ATOM 1446 N N . THR A 1 207 ? -22.030 -2.256 6.524 1.00 92.50 207 THR A N 1
ATOM 1447 C CA . THR A 1 207 ? -21.697 -0.831 6.457 1.00 92.50 207 THR A CA 1
ATOM 1448 C C . THR A 1 207 ? -21.470 -0.274 7.857 1.00 92.50 207 THR A C 1
ATOM 1450 O O . THR A 1 207 ? -22.097 -0.725 8.824 1.00 92.50 207 THR A O 1
ATOM 1453 N N . VAL A 1 208 ? -20.680 0.796 7.966 1.00 91.75 208 VAL A N 1
ATOM 1454 C CA . VAL A 1 208 ? -20.552 1.537 9.226 1.00 91.75 208 VAL A CA 1
ATOM 1455 C C . VAL A 1 208 ? -21.936 1.996 9.698 1.00 91.75 208 VAL A C 1
ATOM 1457 O O . VAL A 1 208 ? -22.628 2.754 9.018 1.00 91.75 208 VAL A O 1
ATOM 1460 N N . THR A 1 209 ? -22.343 1.551 10.887 1.00 92.81 209 THR A N 1
ATOM 1461 C CA . THR A 1 209 ? -23.576 2.021 11.527 1.00 92.81 209 THR A CA 1
ATOM 1462 C C . THR A 1 209 ? -23.254 3.217 12.416 1.00 92.81 209 THR A C 1
ATOM 1464 O O . THR A 1 209 ? -22.720 3.063 13.516 1.00 92.81 209 THR A O 1
ATOM 1467 N N . TYR A 1 210 ? -23.567 4.415 11.927 1.00 94.56 210 TYR A N 1
ATOM 1468 C CA . TYR A 1 210 ? -23.327 5.664 12.649 1.00 94.56 210 TYR A CA 1
ATOM 1469 C C . TYR A 1 210 ? -24.372 5.931 13.744 1.00 94.56 210 TYR A C 1
ATOM 1471 O O . TYR A 1 210 ? -25.522 5.494 13.673 1.00 94.56 210 TYR A O 1
ATOM 1479 N N . GLY A 1 211 ? -23.970 6.701 14.753 1.00 90.25 211 GLY A N 1
ATOM 1480 C CA . GLY A 1 211 ? -24.793 7.107 15.885 1.00 90.25 211 GLY A CA 1
ATOM 1481 C C . GLY A 1 211 ? -24.846 6.078 17.020 1.00 90.25 211 GLY A C 1
ATOM 1482 O O . GLY A 1 211 ? -23.896 5.337 17.285 1.00 90.25 211 GLY A O 1
ATOM 1483 N N . GLY A 1 212 ? -25.967 6.084 17.743 1.00 83.25 212 GLY A N 1
ATOM 1484 C CA . GLY A 1 212 ? -26.185 5.309 18.968 1.00 83.25 212 GLY A CA 1
ATOM 1485 C C . GLY A 1 212 ? -26.382 6.197 20.198 1.00 83.25 212 GLY A C 1
ATOM 1486 O O . GLY A 1 212 ? -26.073 7.390 20.186 1.00 83.25 212 GLY A O 1
ATOM 1487 N N . ALA A 1 213 ? -26.930 5.623 21.273 1.00 83.31 213 ALA A N 1
ATOM 1488 C CA . ALA A 1 213 ? -27.052 6.332 22.542 1.00 83.31 213 ALA A CA 1
ATOM 1489 C C . ALA A 1 213 ? -25.648 6.649 23.073 1.00 83.31 213 ALA A C 1
ATOM 1491 O O . ALA A 1 213 ? -24.861 5.737 23.319 1.00 83.31 213 ALA A O 1
ATOM 1492 N N . SER A 1 214 ? -25.335 7.939 23.215 1.00 85.44 214 SER A N 1
ATOM 1493 C CA . SER A 1 214 ? -24.020 8.377 23.683 1.00 85.44 214 SER A CA 1
ATOM 1494 C C . SER A 1 214 ? -23.699 7.748 25.034 1.00 85.44 214 SER A C 1
ATOM 1496 O O . SER A 1 214 ? -24.482 7.848 25.980 1.00 85.44 214 SER A O 1
ATOM 1498 N N . ASN A 1 215 ? -22.523 7.137 25.127 1.00 84.25 215 ASN A N 1
ATOM 1499 C CA . ASN A 1 215 ? -21.979 6.638 26.387 1.00 84.25 215 ASN A CA 1
ATOM 1500 C C . ASN A 1 215 ? -21.025 7.652 27.050 1.00 84.25 215 ASN A C 1
ATOM 1502 O O . ASN A 1 215 ? -20.453 7.361 28.100 1.00 84.25 215 ASN A O 1
ATOM 1506 N N . GLY A 1 216 ? -20.856 8.836 26.443 1.00 86.19 216 GLY A N 1
ATOM 1507 C CA . GLY A 1 216 ? -19.994 9.914 26.931 1.00 86.19 216 GLY A CA 1
ATOM 1508 C C . GLY A 1 216 ? -18.490 9.636 26.842 1.00 86.19 216 GLY A C 1
ATOM 1509 O O . GLY A 1 216 ? -17.717 10.419 27.386 1.00 86.19 216 GLY A O 1
ATOM 1510 N N . LYS A 1 217 ? -18.066 8.544 26.191 1.00 92.69 217 LYS A N 1
ATOM 1511 C CA . LYS A 1 217 ? -16.658 8.154 26.058 1.00 92.69 217 LYS A CA 1
ATOM 1512 C C . LYS A 1 217 ? -16.131 8.426 24.649 1.00 92.69 217 LYS A C 1
ATOM 1514 O O . LYS A 1 217 ? -16.843 8.284 23.652 1.00 92.69 217 LYS A O 1
ATOM 1519 N N . THR A 1 218 ? -14.846 8.752 24.591 1.00 97.12 218 THR A N 1
ATOM 1520 C CA . THR A 1 218 ? -14.077 8.884 23.353 1.00 97.12 218 THR A CA 1
ATOM 1521 C C . THR A 1 218 ? -13.078 7.739 23.288 1.00 97.12 218 THR A C 1
ATOM 1523 O O . THR A 1 218 ? -12.357 7.505 24.253 1.00 97.12 218 THR A O 1
ATOM 1526 N N . LEU A 1 219 ? -13.059 7.019 22.170 1.00 98.19 219 LEU A N 1
ATOM 1527 C CA . LEU A 1 219 ? -12.032 6.030 21.849 1.00 98.19 219 LEU A CA 1
ATOM 1528 C C . LEU A 1 219 ? -10.989 6.668 20.937 1.00 98.19 219 LEU A C 1
ATOM 1530 O O . LEU A 1 219 ? -11.270 7.644 20.242 1.00 98.19 219 LEU A O 1
ATOM 1534 N N . LYS A 1 220 ? -9.791 6.100 20.901 1.00 98.81 220 LYS A N 1
ATOM 1535 C CA . LYS A 1 220 ? -8.713 6.562 20.032 1.00 98.81 220 LYS A CA 1
ATOM 1536 C C . LYS A 1 220 ? -8.446 5.575 18.906 1.00 98.81 220 LYS A C 1
ATOM 1538 O O . LYS A 1 220 ? -8.537 4.358 19.083 1.00 98.81 220 LYS A O 1
ATOM 1543 N N . ILE A 1 221 ? -8.085 6.110 17.747 1.00 98.94 221 ILE A N 1
ATOM 1544 C CA . ILE A 1 221 ? -7.616 5.345 16.590 1.00 98.94 221 ILE A CA 1
ATOM 1545 C C . ILE A 1 221 ? -6.193 5.803 16.287 1.00 98.94 221 ILE A C 1
ATOM 1547 O O . ILE A 1 221 ? -5.951 6.987 16.049 1.00 98.94 221 ILE A O 1
ATOM 1551 N N . GLY A 1 222 ? -5.243 4.871 16.336 1.00 98.88 222 GLY A N 1
ATOM 1552 C CA . GLY A 1 222 ? -3.854 5.150 15.990 1.00 98.88 222 GLY A CA 1
ATOM 1553 C C . GLY A 1 222 ? -3.681 5.274 14.479 1.00 98.88 222 GLY A C 1
ATOM 1554 O O . GLY A 1 222 ? -4.265 4.501 13.722 1.00 98.88 222 GLY A O 1
ATOM 1555 N N . ILE A 1 223 ? -2.857 6.215 14.032 1.00 98.88 223 ILE A N 1
ATOM 1556 C CA . ILE A 1 223 ? -2.418 6.337 12.639 1.00 98.88 223 ILE A CA 1
ATOM 1557 C C . ILE A 1 223 ? -0.892 6.418 12.665 1.00 98.88 223 ILE A C 1
ATOM 1559 O O . ILE A 1 223 ? -0.352 7.373 13.217 1.00 98.88 223 ILE A O 1
ATOM 1563 N N . SER A 1 224 ? -0.194 5.429 12.102 1.00 98.38 224 SER A N 1
ATOM 1564 C CA . SER A 1 224 ? 1.279 5.423 12.028 1.00 98.38 224 SER A CA 1
ATOM 1565 C C . SER A 1 224 ? 1.730 5.272 10.583 1.00 98.38 224 SER A C 1
ATOM 1567 O O . SER A 1 224 ? 1.531 4.227 9.963 1.00 98.38 224 SER A O 1
ATOM 1569 N N . LEU A 1 225 ? 2.307 6.341 10.037 1.00 98.00 225 LEU A N 1
ATOM 1570 C CA . LEU A 1 225 ? 2.714 6.482 8.636 1.00 98.00 225 LEU A CA 1
ATOM 1571 C C . LEU A 1 225 ? 4.011 7.325 8.568 1.00 98.00 225 LEU A C 1
ATOM 1573 O O . LEU A 1 225 ? 4.294 8.046 9.520 1.00 98.00 225 LEU A O 1
ATOM 1577 N N . PRO A 1 226 ? 4.798 7.279 7.478 1.00 95.75 226 PRO A N 1
ATOM 1578 C CA . PRO A 1 226 ? 5.999 8.095 7.311 1.00 95.75 226 PRO A CA 1
ATOM 1579 C C . PRO A 1 226 ? 5.602 9.461 6.737 1.00 95.75 226 PRO A C 1
ATOM 1581 O O . PRO A 1 226 ? 5.624 9.662 5.524 1.00 95.75 226 PRO A O 1
ATOM 1584 N N . LEU A 1 227 ? 5.133 10.366 7.594 1.00 95.94 227 LEU A N 1
ATOM 1585 C CA . LEU A 1 227 ? 4.463 11.627 7.236 1.00 95.94 227 LEU A CA 1
ATOM 1586 C C . LEU A 1 227 ? 5.425 12.757 6.863 1.00 95.94 227 LEU A C 1
ATOM 1588 O O . LEU A 1 227 ? 4.991 13.866 6.565 1.00 95.94 227 LEU A O 1
ATOM 1592 N N . SER A 1 228 ? 6.721 12.479 6.876 1.00 93.56 228 SER A N 1
ATOM 1593 C CA . SER A 1 228 ? 7.764 13.379 6.406 1.00 93.56 228 SER A CA 1
ATOM 1594 C C . SER A 1 228 ? 8.744 12.650 5.486 1.00 93.56 228 SER A C 1
ATOM 1596 O O . SER A 1 228 ? 8.656 11.437 5.273 1.00 93.56 228 SER A O 1
ATOM 1598 N N . GLY A 1 229 ? 9.693 13.391 4.915 1.00 88.31 229 GLY A N 1
ATOM 1599 C CA . GLY A 1 229 ? 10.709 12.819 4.037 1.00 88.31 229 GLY A CA 1
ATOM 1600 C C . GLY A 1 229 ? 10.134 12.315 2.713 1.00 88.31 229 GLY A C 1
ATOM 1601 O O . GLY A 1 229 ? 9.140 12.832 2.204 1.00 88.31 229 GLY A O 1
ATOM 1602 N N . ALA A 1 230 ? 10.785 11.310 2.133 1.00 79.44 230 ALA A N 1
ATOM 1603 C CA . ALA A 1 230 ? 10.586 10.956 0.729 1.00 79.44 230 ALA A CA 1
ATOM 1604 C C . ALA A 1 230 ? 9.242 10.270 0.418 1.00 79.44 230 ALA A C 1
ATOM 1606 O O . ALA A 1 230 ? 8.886 10.125 -0.746 1.00 79.44 230 ALA A O 1
ATOM 1607 N N . SER A 1 231 ? 8.489 9.843 1.437 1.00 86.56 231 SER A N 1
ATOM 1608 C CA . SER A 1 231 ? 7.161 9.235 1.264 1.00 86.56 231 SER A CA 1
ATOM 1609 C C . SER A 1 231 ? 6.003 10.169 1.611 1.00 86.56 231 SER A C 1
ATOM 1611 O O . SER A 1 231 ? 4.858 9.764 1.429 1.00 86.56 231 SER A O 1
ATOM 1613 N N . ALA A 1 232 ? 6.271 11.405 2.056 1.00 89.00 232 ALA A N 1
ATOM 1614 C CA . ALA A 1 232 ? 5.241 12.351 2.495 1.00 89.00 232 ALA A CA 1
ATOM 1615 C C . ALA A 1 232 ? 4.157 12.586 1.429 1.00 89.00 232 ALA A C 1
ATOM 1617 O O . ALA A 1 232 ? 2.968 12.562 1.738 1.00 89.00 232 ALA A O 1
ATOM 1618 N N . ALA A 1 233 ? 4.553 12.712 0.157 1.00 85.88 233 ALA A N 1
ATOM 1619 C CA . ALA A 1 233 ? 3.628 12.937 -0.955 1.00 85.88 233 ALA A CA 1
ATOM 1620 C C . ALA A 1 233 ? 2.537 11.852 -1.081 1.00 85.88 233 ALA A C 1
ATOM 1622 O O . ALA A 1 233 ? 1.435 12.144 -1.539 1.00 85.88 233 ALA A O 1
ATOM 1623 N N . SER A 1 234 ? 2.816 10.620 -0.640 1.00 86.69 234 SER A N 1
ATOM 1624 C CA . SER A 1 234 ? 1.868 9.498 -0.684 1.00 86.69 234 SER A CA 1
ATOM 1625 C C . SER A 1 234 ? 1.301 9.129 0.692 1.00 86.69 234 SER A C 1
ATOM 1627 O O . SER A 1 234 ? 0.174 8.652 0.790 1.00 86.69 234 SER A O 1
ATOM 1629 N N . SER A 1 235 ? 2.041 9.356 1.778 1.00 93.00 235 SER A N 1
ATOM 1630 C CA . SER A 1 235 ? 1.598 9.018 3.136 1.00 93.00 235 SER A CA 1
ATOM 1631 C C . SER A 1 235 ? 0.681 10.080 3.751 1.00 93.00 235 SER A C 1
ATOM 1633 O O . SER A 1 235 ? -0.191 9.744 4.555 1.00 93.00 235 SER A O 1
ATOM 1635 N N . GLU A 1 236 ? 0.823 11.352 3.365 1.00 95.19 236 GLU A N 1
ATOM 1636 C CA . GLU A 1 236 ? -0.062 12.422 3.818 1.00 95.19 236 GLU A CA 1
ATOM 1637 C C . GLU A 1 236 ? -1.504 12.230 3.321 1.00 95.19 236 GLU A C 1
ATOM 1639 O O . GLU A 1 236 ? -2.403 12.238 4.165 1.00 95.19 236 GLU A O 1
ATOM 1644 N N . PRO A 1 237 ? -1.770 11.979 2.019 1.00 94.69 237 PRO A N 1
ATOM 1645 C CA . PRO A 1 237 ? -3.115 11.628 1.566 1.00 94.69 237 PRO A CA 1
ATOM 1646 C C . PRO A 1 237 ? -3.682 10.379 2.251 1.00 94.69 237 PRO A C 1
ATOM 1648 O O . PRO A 1 237 ? -4.873 10.339 2.554 1.00 94.69 237 PRO A O 1
ATOM 1651 N N . ALA A 1 238 ? -2.845 9.380 2.557 1.00 96.75 238 ALA A N 1
ATOM 1652 C CA . ALA A 1 238 ? -3.270 8.201 3.308 1.00 96.75 238 ALA A CA 1
ATOM 1653 C C . ALA A 1 238 ? -3.734 8.562 4.733 1.00 96.75 238 ALA A C 1
ATOM 1655 O O . ALA A 1 238 ? -4.805 8.131 5.165 1.00 96.75 238 ALA A O 1
ATOM 1656 N N . ARG A 1 239 ? -2.985 9.391 5.471 1.00 98.44 239 ARG A N 1
ATOM 1657 C CA . ARG A 1 239 ? -3.434 9.915 6.777 1.00 98.44 239 ARG A CA 1
ATOM 1658 C C . ARG A 1 239 ? -4.759 10.659 6.639 1.00 98.44 239 ARG A C 1
ATOM 1660 O O . ARG A 1 239 ? -5.668 10.428 7.432 1.00 98.44 239 ARG A O 1
ATOM 1667 N N . ASP A 1 240 ? -4.859 11.533 5.647 1.00 98.62 240 ASP A N 1
ATOM 1668 C CA . ASP A 1 240 ? -6.034 12.372 5.426 1.00 98.62 240 ASP A CA 1
ATOM 1669 C C . ASP A 1 240 ? -7.269 11.506 5.098 1.00 98.62 240 ASP A C 1
ATOM 1671 O O . ASP A 1 240 ? -8.355 11.745 5.621 1.00 98.62 240 ASP A O 1
ATOM 1675 N N . GLY A 1 241 ? -7.098 10.404 4.357 1.00 98.50 241 GLY A N 1
ATOM 1676 C CA . GLY A 1 241 ? -8.152 9.412 4.126 1.00 98.50 241 GLY A CA 1
ATOM 1677 C C . GLY A 1 241 ? -8.655 8.761 5.418 1.00 98.50 241 GLY A C 1
ATOM 1678 O O . GLY A 1 241 ? -9.862 8.662 5.637 1.00 98.50 241 GLY A O 1
ATOM 1679 N N . ALA A 1 242 ? -7.752 8.379 6.326 1.00 98.75 242 ALA A N 1
ATOM 1680 C CA . ALA A 1 242 ? -8.156 7.854 7.631 1.00 98.75 242 ALA A CA 1
ATOM 1681 C C . ALA A 1 242 ? -8.887 8.910 8.478 1.00 98.75 242 ALA A C 1
ATOM 1683 O O . ALA A 1 242 ? -9.899 8.596 9.109 1.00 98.75 242 ALA A O 1
ATOM 1684 N N . LEU A 1 243 ? -8.406 10.158 8.463 1.00 98.88 243 LEU A N 1
ATOM 1685 C CA . LEU A 1 243 ? -9.032 11.278 9.166 1.00 98.88 243 LEU A CA 1
ATOM 1686 C C . LEU A 1 243 ? -10.428 11.595 8.631 1.00 98.88 243 LEU A C 1
ATOM 1688 O O . LEU A 1 243 ? -11.326 11.831 9.434 1.00 98.88 243 LEU A O 1
ATOM 1692 N N . LEU A 1 244 ? -10.645 11.532 7.315 1.00 98.81 244 LEU A N 1
ATOM 1693 C CA . LEU A 1 244 ? -11.959 11.758 6.715 1.00 98.81 244 LEU A CA 1
ATOM 1694 C C . LEU A 1 244 ? -13.008 10.796 7.284 1.00 98.81 244 LEU A C 1
ATOM 1696 O O . LEU A 1 244 ? -14.067 11.236 7.723 1.00 98.81 244 LEU A O 1
ATOM 1700 N N . ALA A 1 245 ? -12.698 9.499 7.358 1.00 98.69 245 ALA A N 1
ATOM 1701 C CA . ALA A 1 245 ? -13.609 8.503 7.925 1.00 98.69 245 ALA A CA 1
ATOM 1702 C C . ALA A 1 245 ? -13.889 8.742 9.423 1.00 98.69 245 ALA A C 1
ATOM 1704 O O . ALA A 1 245 ? -15.028 8.593 9.872 1.00 98.69 245 ALA A O 1
ATOM 1705 N N . ILE A 1 246 ? -12.873 9.145 10.198 1.00 98.81 246 ILE A N 1
ATOM 1706 C CA . ILE A 1 246 ? -13.021 9.507 11.620 1.00 98.81 246 ILE A CA 1
ATOM 1707 C C . ILE A 1 246 ? -13.925 10.738 11.775 1.00 98.81 246 ILE A C 1
ATOM 1709 O O . ILE A 1 246 ? -14.846 10.739 12.600 1.00 98.81 246 ILE A O 1
ATOM 1713 N N . ASN A 1 247 ? -13.684 11.777 10.977 1.00 98.62 247 ASN A N 1
ATOM 1714 C CA . ASN A 1 247 ? -14.422 13.035 11.019 1.00 98.62 247 ASN A CA 1
ATOM 1715 C C . ASN A 1 247 ? -15.878 12.834 10.595 1.00 98.62 247 ASN A C 1
ATOM 1717 O O . ASN A 1 247 ? -16.777 13.313 11.286 1.00 98.62 247 ASN A O 1
ATOM 1721 N N . GLU A 1 248 ? -16.132 12.058 9.540 1.00 97.88 248 GLU A N 1
ATOM 1722 C CA . GLU A 1 248 ? -17.486 11.678 9.132 1.00 97.88 248 GLU A CA 1
ATOM 1723 C C . GLU A 1 248 ? -18.206 10.899 10.234 1.00 97.88 248 GLU A C 1
ATOM 1725 O O . GLU A 1 248 ? -19.332 11.247 10.594 1.00 97.88 248 GLU A O 1
ATOM 1730 N N . ALA A 1 249 ? -17.555 9.895 10.834 1.00 97.94 249 ALA A N 1
ATOM 1731 C CA . ALA A 1 249 ? -18.146 9.138 11.933 1.00 97.94 249 ALA A CA 1
ATOM 1732 C C . ALA A 1 249 ? -18.544 10.054 13.093 1.00 97.94 249 ALA A C 1
ATOM 1734 O O . ALA A 1 249 ? -19.664 9.983 13.602 1.00 97.94 249 ALA A O 1
ATOM 1735 N N . ASN A 1 250 ? -17.659 10.970 13.482 1.00 97.81 250 ASN A N 1
ATOM 1736 C CA . ASN A 1 250 ? -17.943 11.951 14.519 1.00 97.81 250 ASN A CA 1
ATOM 1737 C C . ASN A 1 250 ? -19.052 12.935 14.118 1.00 97.81 250 ASN A C 1
ATOM 1739 O O . ASN A 1 250 ? -19.922 13.217 14.948 1.00 97.81 250 ASN A O 1
ATOM 1743 N N . GLY A 1 251 ? -19.070 13.426 12.880 1.00 96.69 251 GLY A N 1
ATOM 1744 C CA . GLY A 1 251 ? -20.117 14.306 12.358 1.00 96.69 251 GLY A CA 1
ATOM 1745 C C . GLY A 1 251 ? -21.494 13.640 12.340 1.00 96.69 251 GLY A C 1
ATOM 1746 O O . GLY A 1 251 ? -22.499 14.281 12.642 1.00 96.69 251 GLY A O 1
ATOM 1747 N N . LEU A 1 252 ? -21.534 12.326 12.109 1.00 96.06 252 LEU A N 1
ATOM 1748 C CA . LEU A 1 252 ? -22.748 11.504 12.056 1.00 96.06 252 LEU A CA 1
ATOM 1749 C C . LEU A 1 252 ? -23.160 10.907 13.413 1.00 96.06 252 LEU A C 1
ATOM 1751 O O . LEU A 1 252 ? -23.957 9.974 13.480 1.00 96.06 252 LEU A O 1
ATOM 1755 N N . GLY A 1 253 ? -22.657 11.453 14.523 1.00 94.69 253 GLY A N 1
ATOM 1756 C CA . GLY A 1 253 ? -23.093 11.047 15.864 1.00 94.69 253 GLY A CA 1
ATOM 1757 C C . GLY A 1 253 ? -22.200 10.015 16.556 1.00 94.69 253 GLY A C 1
ATOM 1758 O O . GLY A 1 253 ? -22.457 9.700 17.712 1.00 94.69 253 GLY A O 1
ATOM 1759 N N . GLY A 1 254 ? -21.086 9.614 15.944 1.00 96.56 254 GLY A N 1
ATOM 1760 C CA . GLY A 1 254 ? -20.170 8.597 16.467 1.00 96.56 254 GLY A CA 1
ATOM 1761 C C . GLY A 1 254 ? -20.507 7.200 15.946 1.00 96.56 254 GLY A C 1
ATOM 1762 O O . GLY A 1 254 ? -21.226 7.066 14.960 1.00 96.56 254 GLY A O 1
ATOM 1763 N N . VAL A 1 255 ? -20.004 6.160 16.610 1.00 96.69 255 VAL A N 1
ATOM 1764 C CA . VAL A 1 255 ? -20.342 4.755 16.323 1.00 96.69 255 VAL A CA 1
ATOM 1765 C C . VAL A 1 255 ? -20.511 4.003 17.638 1.00 96.69 255 VAL A C 1
ATOM 1767 O O . VAL A 1 255 ? -19.667 4.104 18.527 1.00 96.69 255 VAL A O 1
ATOM 1770 N N . GLY A 1 256 ? -21.616 3.269 17.792 1.00 93.38 256 GLY A N 1
ATOM 1771 C CA . GLY A 1 256 ? -21.885 2.498 19.011 1.00 93.38 256 GLY A CA 1
ATOM 1772 C C . GLY A 1 256 ? -21.970 3.361 20.279 1.00 93.38 256 GLY A C 1
ATOM 1773 O O . GLY A 1 256 ? -21.676 2.883 21.372 1.00 93.38 256 GLY A O 1
ATOM 1774 N N . GLY A 1 257 ? -22.315 4.646 20.134 1.00 93.56 257 GLY A N 1
ATOM 1775 C CA . GLY A 1 257 ? -22.327 5.621 21.230 1.00 93.56 257 GLY A CA 1
ATOM 1776 C C . GLY A 1 257 ? -20.971 6.254 21.575 1.00 93.56 257 GLY A C 1
ATOM 1777 O O . GLY A 1 257 ? -20.934 7.082 22.486 1.00 93.56 257 GLY A O 1
ATOM 1778 N N . TYR A 1 258 ? -19.891 5.906 20.863 1.00 97.31 258 TYR A N 1
ATOM 1779 C CA . TYR A 1 258 ? -18.542 6.449 21.057 1.00 97.31 258 TYR A CA 1
ATOM 1780 C C . TYR A 1 258 ? -18.192 7.527 20.026 1.00 97.31 258 TYR A C 1
ATOM 1782 O O . TYR A 1 258 ? -18.587 7.444 18.861 1.00 97.31 258 TYR A O 1
ATOM 1790 N N . LYS A 1 259 ? -17.400 8.517 20.450 1.00 97.62 259 LYS A N 1
ATOM 1791 C CA . LYS A 1 259 ? -16.659 9.429 19.559 1.00 97.62 259 LYS A CA 1
ATOM 1792 C C . LYS A 1 259 ? -15.220 8.956 19.388 1.00 97.62 259 LYS A C 1
ATOM 1794 O O . LYS A 1 259 ? -14.751 8.130 20.169 1.00 97.62 259 LYS A O 1
ATOM 1799 N N . PHE A 1 260 ? -14.529 9.508 18.397 1.00 98.50 260 PHE A N 1
ATOM 1800 C CA . PHE A 1 260 ? -13.174 9.098 18.039 1.00 98.50 260 PHE A CA 1
ATOM 1801 C C . PHE A 1 260 ? -12.189 10.261 18.029 1.00 98.50 260 PHE A C 1
ATOM 1803 O O . PHE A 1 260 ? -12.503 11.340 17.532 1.00 98.50 260 PHE A O 1
ATOM 1810 N N . GLU A 1 261 ? -10.985 10.017 18.529 1.00 98.62 261 GLU A N 1
ATOM 1811 C CA . GLU A 1 261 ? -9.825 10.896 18.385 1.00 98.62 261 GLU A CA 1
ATOM 1812 C C . GLU A 1 261 ? -8.718 10.154 17.626 1.00 98.62 261 GLU A C 1
ATOM 1814 O O . GLU A 1 261 ? -8.441 8.983 17.893 1.00 98.62 261 GLU A O 1
ATOM 1819 N N . ALA A 1 262 ? -8.081 10.824 16.668 1.00 98.75 262 ALA A N 1
ATOM 1820 C CA . ALA A 1 262 ? -6.937 10.265 15.961 1.00 98.75 262 ALA A CA 1
ATOM 1821 C C . ALA A 1 262 ? -5.645 10.514 16.752 1.00 98.75 262 ALA A C 1
ATOM 1823 O O . ALA A 1 262 ? -5.325 11.657 17.074 1.00 98.75 262 ALA A O 1
ATOM 1824 N N . VAL A 1 263 ? -4.863 9.462 17.003 1.00 98.81 263 VAL A N 1
ATOM 1825 C CA . VAL A 1 263 ? -3.499 9.578 17.540 1.00 98.81 263 VAL A CA 1
ATOM 1826 C C . VAL A 1 263 ? -2.523 9.340 16.401 1.00 98.81 263 VAL A C 1
ATOM 1828 O O . VAL A 1 263 ? -2.289 8.204 15.995 1.00 98.81 263 VAL A O 1
ATOM 1831 N N . ILE A 1 264 ? -1.964 10.422 15.874 1.00 98.81 264 ILE A N 1
ATOM 1832 C CA . ILE A 1 264 ? -1.116 10.390 14.682 1.00 98.81 264 ILE A CA 1
ATOM 1833 C C . ILE A 1 264 ? 0.353 10.324 15.096 1.00 98.81 264 ILE A C 1
ATOM 1835 O O . ILE A 1 264 ? 0.798 11.099 15.946 1.00 98.81 264 ILE A O 1
ATOM 1839 N N . LYS A 1 265 ? 1.108 9.414 14.484 1.00 98.62 265 LYS A N 1
ATOM 1840 C CA . LYS A 1 265 ? 2.552 9.276 14.664 1.00 98.62 265 LYS A CA 1
ATOM 1841 C C . LYS A 1 265 ? 3.264 9.198 13.318 1.00 98.62 265 LYS A C 1
ATOM 1843 O O . LYS A 1 265 ? 2.784 8.544 12.392 1.00 98.62 265 LYS A O 1
ATOM 1848 N N . ASP A 1 266 ? 4.384 9.909 13.238 1.00 98.12 266 ASP A N 1
ATOM 1849 C CA . ASP A 1 266 ? 5.281 9.909 12.089 1.00 98.12 266 ASP A CA 1
ATOM 1850 C C . ASP A 1 266 ? 6.454 8.959 12.358 1.00 98.12 266 ASP A C 1
ATOM 1852 O O . ASP A 1 266 ? 7.239 9.208 13.275 1.00 98.12 266 ASP A O 1
ATOM 1856 N N . HIS A 1 267 ? 6.572 7.894 11.560 1.00 97.00 267 HIS A N 1
ATOM 1857 C CA . HIS A 1 267 ? 7.688 6.945 11.639 1.00 97.00 267 HIS A CA 1
ATOM 1858 C C . HIS A 1 267 ? 8.764 7.145 10.565 1.00 97.00 267 HIS A C 1
ATOM 1860 O O . HIS A 1 267 ? 9.507 6.213 10.241 1.00 97.00 267 HIS A O 1
ATOM 1866 N N . THR A 1 268 ? 8.860 8.336 9.979 1.00 95.81 268 THR A N 1
ATOM 1867 C CA . THR A 1 268 ? 9.993 8.684 9.123 1.00 95.81 268 THR A CA 1
ATOM 1868 C C . THR A 1 268 ? 11.283 8.771 9.948 1.00 95.81 268 THR A C 1
ATOM 1870 O O . THR A 1 268 ? 11.343 9.398 11.006 1.00 95.81 268 THR A O 1
ATOM 1873 N N . GLY A 1 269 ? 12.341 8.132 9.450 1.00 92.81 269 GLY A N 1
ATOM 1874 C CA . GLY A 1 269 ? 13.679 8.187 10.024 1.00 92.81 269 GLY A CA 1
ATOM 1875 C C . GLY A 1 269 ? 14.293 9.581 9.944 1.00 92.81 269 GLY A C 1
ATOM 1876 O O . GLY A 1 269 ? 13.915 10.414 9.124 1.00 92.81 269 GLY A O 1
ATOM 1877 N N . SER A 1 270 ? 15.317 9.839 10.756 1.00 91.38 270 SER A N 1
ATOM 1878 C CA . SER A 1 270 ? 16.021 11.132 10.748 1.00 91.38 270 SER A CA 1
ATOM 1879 C C . SER A 1 270 ? 16.683 11.477 9.407 1.00 91.38 270 SER A C 1
ATOM 1881 O O . SER A 1 270 ? 17.015 12.634 9.169 1.00 91.38 270 SER A O 1
ATOM 1883 N N . ASP A 1 271 ? 16.907 10.479 8.550 1.00 86.94 271 ASP A N 1
ATOM 1884 C CA . ASP A 1 271 ? 17.424 10.632 7.187 1.00 86.94 271 ASP A CA 1
ATOM 1885 C C . ASP A 1 271 ? 16.317 10.837 6.133 1.00 86.94 271 ASP A C 1
ATOM 1887 O O . ASP A 1 271 ? 16.605 10.903 4.940 1.00 86.94 271 ASP A O 1
ATOM 1891 N N . GLY A 1 272 ? 15.055 10.943 6.558 1.00 86.38 272 GLY A N 1
ATOM 1892 C CA . GLY A 1 272 ? 13.900 11.081 5.675 1.00 86.38 272 GLY A CA 1
ATOM 1893 C C . GLY A 1 272 ? 13.436 9.770 5.032 1.00 86.38 272 GLY A C 1
ATOM 1894 O O . GLY A 1 272 ? 12.571 9.816 4.154 1.00 86.38 272 GLY A O 1
ATOM 1895 N N . SER A 1 273 ? 13.999 8.621 5.429 1.00 86.38 273 SER A N 1
ATOM 1896 C CA . SER A 1 273 ? 13.658 7.298 4.895 1.00 86.38 273 SER A CA 1
ATOM 1897 C C . SER A 1 273 ? 12.732 6.504 5.826 1.00 86.38 273 SER A C 1
ATOM 1899 O O . SER A 1 273 ? 12.368 6.954 6.911 1.00 86.38 273 SER A O 1
ATOM 1901 N N . HIS A 1 274 ? 12.311 5.310 5.404 1.00 90.12 274 HIS A N 1
ATOM 1902 C CA . HIS A 1 274 ? 11.533 4.418 6.265 1.00 90.12 274 HIS A CA 1
ATOM 1903 C C . HIS A 1 274 ? 12.372 3.904 7.442 1.00 90.12 274 HIS A C 1
ATOM 1905 O O . HIS A 1 274 ? 13.476 3.397 7.233 1.00 90.12 274 HIS A O 1
ATOM 1911 N N . ALA A 1 275 ? 11.816 3.967 8.656 1.00 94.44 275 ALA A N 1
ATOM 1912 C CA . ALA A 1 275 ? 12.475 3.538 9.890 1.00 94.44 275 ALA A CA 1
ATOM 1913 C C . ALA A 1 275 ? 11.614 2.515 10.665 1.00 94.44 275 ALA A C 1
ATOM 1915 O O . ALA A 1 275 ? 10.744 2.895 11.457 1.00 94.44 275 ALA A O 1
ATOM 1916 N N . PRO A 1 276 ? 11.821 1.200 10.443 1.00 96.62 276 PRO A N 1
ATOM 1917 C CA . PRO A 1 276 ? 11.038 0.151 11.101 1.00 96.62 276 PRO A CA 1
ATOM 1918 C C . PRO A 1 276 ? 11.098 0.173 12.636 1.00 96.62 276 PRO A C 1
ATOM 1920 O O . PRO A 1 276 ? 10.131 -0.194 13.299 1.00 96.62 276 PRO A O 1
ATOM 1923 N N . ASP A 1 277 ? 12.213 0.611 13.216 1.00 97.75 277 ASP A N 1
ATOM 1924 C CA . ASP A 1 277 ? 12.395 0.756 14.661 1.00 97.75 277 ASP A CA 1
ATOM 1925 C C . ASP A 1 277 ? 11.496 1.852 15.253 1.00 97.75 277 ASP A C 1
ATOM 1927 O O . ASP A 1 277 ? 10.855 1.630 16.284 1.00 97.75 277 ASP A O 1
ATOM 1931 N N . ILE A 1 278 ? 11.363 2.992 14.567 1.00 98.31 278 ILE A N 1
ATOM 1932 C CA . ILE A 1 278 ? 10.423 4.052 14.957 1.00 98.31 278 ILE A CA 1
ATOM 1933 C C . ILE A 1 278 ? 8.982 3.553 14.803 1.00 98.31 278 ILE A C 1
ATOM 1935 O O . ILE A 1 278 ? 8.163 3.749 15.699 1.00 98.31 278 ILE A O 1
ATOM 1939 N N . ALA A 1 279 ? 8.677 2.812 13.733 1.00 98.38 279 ALA A N 1
ATOM 1940 C CA . ALA A 1 279 ? 7.355 2.219 13.553 1.00 98.38 279 ALA A CA 1
ATOM 1941 C C . ALA A 1 279 ? 6.989 1.246 14.695 1.00 98.38 279 ALA A C 1
ATOM 1943 O O . ALA A 1 279 ? 5.858 1.272 15.184 1.00 98.38 279 ALA A O 1
ATOM 1944 N N . ALA A 1 280 ? 7.920 0.416 15.174 1.00 98.69 280 ALA A N 1
ATOM 1945 C CA . ALA A 1 280 ? 7.685 -0.433 16.347 1.00 98.69 280 ALA A CA 1
ATOM 1946 C C . ALA A 1 280 ? 7.461 0.386 17.635 1.00 98.69 280 ALA A C 1
ATOM 1948 O O . ALA A 1 280 ? 6.601 0.040 18.455 1.00 98.69 280 ALA A O 1
ATOM 1949 N N . ALA A 1 281 ? 8.193 1.492 17.807 1.00 98.81 281 ALA A N 1
ATOM 1950 C CA . ALA A 1 281 ? 7.999 2.411 18.927 1.00 98.81 281 ALA A CA 1
ATOM 1951 C C . ALA A 1 281 ? 6.619 3.094 18.883 1.00 98.81 281 ALA A C 1
ATOM 1953 O O . ALA A 1 281 ? 5.972 3.229 19.925 1.00 98.81 281 ALA A O 1
ATOM 1954 N N . ASP A 1 282 ? 6.121 3.442 17.692 1.00 98.75 282 ASP A N 1
ATOM 1955 C CA . ASP A 1 282 ? 4.763 3.958 17.509 1.00 98.75 282 ASP A CA 1
ATOM 1956 C C . ASP A 1 282 ? 3.713 2.968 18.004 1.00 98.75 282 ASP A C 1
ATOM 1958 O O . ASP A 1 282 ? 2.844 3.339 18.796 1.00 98.75 282 ASP A O 1
ATOM 1962 N N . MET A 1 283 ? 3.820 1.703 17.582 1.00 98.81 283 MET A N 1
ATOM 1963 C CA . MET A 1 283 ? 2.890 0.657 18.007 1.00 98.81 283 MET A CA 1
ATOM 1964 C C . MET A 1 283 ? 2.968 0.419 19.517 1.00 98.81 283 MET A C 1
ATOM 1966 O O . MET A 1 283 ? 1.939 0.294 20.173 1.00 98.81 283 MET A O 1
ATOM 1970 N N . THR A 1 284 ? 4.169 0.450 20.097 1.00 98.81 284 THR A N 1
ATOM 1971 C CA . THR A 1 284 ? 4.356 0.355 21.555 1.00 98.81 284 THR A CA 1
ATOM 1972 C C . THR A 1 284 ? 3.635 1.493 22.284 1.00 98.81 284 THR A C 1
ATOM 1974 O O . THR A 1 284 ? 2.957 1.267 23.287 1.00 98.81 284 THR A O 1
ATOM 1977 N N . ALA A 1 285 ? 3.723 2.718 21.763 1.00 98.81 285 ALA A N 1
ATOM 1978 C CA . ALA A 1 285 ? 3.031 3.870 22.328 1.00 98.81 285 ALA A CA 1
ATOM 1979 C C . ALA A 1 285 ? 1.501 3.778 22.170 1.00 98.81 285 ALA A C 1
ATOM 1981 O O . ALA A 1 285 ? 0.781 4.161 23.090 1.00 98.81 285 ALA A O 1
ATOM 1982 N N . PHE A 1 286 ? 0.993 3.231 21.061 1.00 98.81 286 PHE A N 1
ATOM 1983 C CA . PHE A 1 286 ? -0.437 2.934 20.917 1.00 98.81 286 PHE A CA 1
ATOM 1984 C C . PHE A 1 286 ? -0.906 1.859 21.898 1.00 98.81 286 PHE A C 1
ATOM 1986 O O . PHE A 1 286 ? -1.960 2.001 22.507 1.00 98.81 286 PHE A O 1
ATOM 1993 N N . VAL A 1 287 ? -0.117 0.804 22.109 1.00 98.69 287 VAL A N 1
ATOM 1994 C CA . VAL A 1 287 ? -0.432 -0.248 23.083 1.00 98.69 287 VAL A CA 1
ATOM 1995 C C . VAL A 1 287 ? -0.488 0.310 24.508 1.00 98.69 287 VAL A C 1
ATOM 1997 O O . VAL A 1 287 ? -1.381 -0.083 25.265 1.00 98.69 287 VAL A O 1
ATOM 2000 N N . ALA A 1 288 ? 0.400 1.247 24.853 1.00 98.62 288 ALA A N 1
ATOM 2001 C CA . ALA A 1 288 ? 0.427 1.908 26.157 1.00 98.62 288 ALA A CA 1
ATOM 2002 C C . ALA A 1 288 ? -0.793 2.814 26.422 1.00 98.62 288 ALA A C 1
ATOM 2004 O O . ALA A 1 288 ? -1.190 2.970 27.576 1.00 98.62 288 ALA A O 1
ATOM 2005 N N . ASP A 1 289 ? -1.406 3.385 25.380 1.00 98.50 289 ASP A N 1
ATOM 2006 C CA . ASP A 1 289 ? -2.642 4.169 25.488 1.00 98.50 289 ASP A CA 1
ATOM 2007 C C . ASP A 1 289 ? -3.867 3.250 25.382 1.00 98.50 289 ASP A C 1
ATOM 2009 O O . ASP A 1 289 ? -4.289 2.856 24.293 1.00 98.50 289 ASP A O 1
ATOM 2013 N N . THR A 1 290 ? -4.444 2.880 26.527 1.00 96.69 290 THR A N 1
ATOM 2014 C CA . THR A 1 290 ? -5.560 1.921 26.605 1.00 96.69 290 THR A CA 1
ATOM 2015 C C . THR A 1 290 ? -6.827 2.368 25.880 1.00 96.69 290 THR A C 1
ATOM 2017 O O . THR A 1 290 ? -7.673 1.520 25.604 1.00 96.69 290 THR A O 1
ATOM 2020 N N . ASP A 1 291 ? -6.955 3.655 25.546 1.00 97.81 291 ASP A N 1
ATOM 2021 C CA . ASP A 1 291 ? -8.087 4.162 24.769 1.00 97.81 291 ASP A CA 1
ATOM 2022 C C . ASP A 1 291 ? -7.919 3.898 23.264 1.00 97.81 291 ASP A C 1
ATOM 2024 O O . ASP A 1 291 ? -8.893 3.994 22.516 1.00 97.81 291 ASP A O 1
ATOM 2028 N N . VAL A 1 292 ? -6.713 3.537 22.799 1.00 98.81 292 VAL A N 1
ATOM 2029 C CA . VAL A 1 292 ? -6.480 3.124 21.408 1.00 98.81 292 VAL A CA 1
ATOM 2030 C C . VAL A 1 292 ? -7.041 1.722 21.182 1.00 98.81 292 VAL A C 1
ATOM 2032 O O . VAL A 1 292 ? -6.543 0.738 21.740 1.00 98.81 292 VAL A O 1
ATOM 2035 N N . VAL A 1 293 ? -8.069 1.631 20.335 1.00 98.31 293 VAL A N 1
ATOM 2036 C CA . VAL A 1 293 ? -8.805 0.381 20.050 1.00 98.31 293 VAL A CA 1
ATOM 2037 C C . VAL A 1 293 ? -8.446 -0.265 18.711 1.00 98.31 293 VAL A C 1
ATOM 2039 O O . VAL A 1 293 ? -8.790 -1.421 18.479 1.00 98.31 293 VAL A O 1
ATOM 2042 N N . GLY A 1 294 ? -7.725 0.449 17.849 1.00 98.75 294 GLY A N 1
ATOM 2043 C CA . GLY A 1 294 ? -7.211 -0.060 16.581 1.00 98.75 294 GLY A CA 1
ATOM 2044 C C . GLY A 1 294 ? -6.256 0.929 15.922 1.00 98.75 294 GLY A C 1
ATOM 2045 O O . GLY A 1 294 ? -6.188 2.097 16.318 1.00 98.75 294 GLY A O 1
ATOM 2046 N N . VAL A 1 295 ? -5.509 0.452 14.929 1.00 98.88 295 VAL A N 1
ATOM 2047 C CA . VAL A 1 295 ? -4.485 1.226 14.219 1.00 98.88 295 VAL A CA 1
ATOM 2048 C C . VAL A 1 295 ? -4.689 1.132 12.709 1.00 98.88 295 VAL A C 1
ATOM 2050 O O . VAL A 1 295 ? -4.906 0.049 12.168 1.00 98.88 295 VAL A O 1
ATOM 2053 N N . VAL A 1 296 ? -4.570 2.264 12.020 1.00 98.88 296 VAL A N 1
ATOM 2054 C CA . VAL A 1 296 ? -4.444 2.335 10.561 1.00 98.88 296 VAL A CA 1
ATOM 2055 C C . VAL A 1 296 ? -2.975 2.564 10.210 1.00 98.88 296 VAL A C 1
ATOM 2057 O O . VAL A 1 296 ? -2.329 3.476 10.731 1.00 98.88 296 VAL A O 1
ATOM 2060 N N . GLY A 1 297 ? -2.435 1.708 9.348 1.00 97.44 297 GLY A N 1
ATOM 2061 C CA . GLY A 1 297 ? -1.019 1.654 8.999 1.00 97.44 297 GLY A CA 1
ATOM 2062 C C . GLY A 1 297 ? -0.387 0.276 9.247 1.00 97.44 297 GLY A C 1
ATOM 2063 O O . GLY A 1 297 ? -1.063 -0.651 9.695 1.00 97.44 297 GLY A O 1
ATOM 2064 N N . PRO A 1 298 ? 0.917 0.124 8.971 1.00 97.56 298 PRO A N 1
ATOM 2065 C CA . PRO A 1 298 ? 1.814 1.163 8.487 1.00 97.56 298 PRO A CA 1
ATOM 2066 C C . PRO A 1 298 ? 1.828 1.246 6.958 1.00 97.56 298 PRO A C 1
ATOM 2068 O O . PRO A 1 298 ? 1.182 0.459 6.264 1.00 97.56 298 PRO A O 1
ATOM 2071 N N . PHE A 1 299 ? 2.594 2.205 6.436 1.00 94.12 299 PHE A N 1
ATOM 2072 C CA . PHE A 1 299 ? 2.673 2.495 5.004 1.00 94.12 299 PHE A CA 1
ATOM 2073 C C . PHE A 1 299 ? 3.586 1.537 4.223 1.00 94.12 299 PHE A C 1
ATOM 2075 O O . PHE A 1 299 ? 3.278 1.166 3.095 1.00 94.12 299 PHE A O 1
ATOM 2082 N N . ASN A 1 300 ? 4.693 1.084 4.815 1.00 94.44 300 ASN A N 1
ATOM 2083 C CA . ASN A 1 300 ? 5.665 0.209 4.153 1.00 94.44 300 ASN A CA 1
ATOM 2084 C C . ASN A 1 300 ? 5.823 -1.149 4.861 1.00 94.44 300 ASN A C 1
ATOM 2086 O O . ASN A 1 300 ? 5.737 -1.263 6.086 1.00 94.44 300 ASN A O 1
ATOM 2090 N N . SER A 1 301 ? 6.136 -2.185 4.077 1.00 97.75 301 SER A N 1
ATOM 2091 C CA . SER A 1 301 ? 6.237 -3.573 4.553 1.00 97.75 301 SER A CA 1
ATOM 2092 C C . SER A 1 301 ? 7.298 -3.784 5.640 1.00 97.75 301 SER A C 1
ATOM 2094 O O . SER A 1 301 ? 7.101 -4.598 6.538 1.00 97.75 301 SER A O 1
ATOM 2096 N N . GLY A 1 302 ? 8.410 -3.040 5.604 1.00 97.19 302 GLY A N 1
ATOM 2097 C CA . GLY A 1 302 ? 9.437 -3.103 6.653 1.00 97.19 302 GLY A CA 1
ATOM 2098 C C . GLY A 1 302 ? 8.911 -2.635 8.013 1.00 97.19 302 GLY A C 1
ATOM 2099 O O . GLY A 1 302 ? 9.139 -3.294 9.025 1.00 97.19 302 GLY A O 1
ATOM 2100 N N . SER A 1 303 ? 8.133 -1.551 8.029 1.00 98.19 303 SER A N 1
ATOM 2101 C CA . SER A 1 303 ? 7.476 -1.051 9.240 1.00 98.19 303 SER A CA 1
ATOM 2102 C C . SER A 1 303 ? 6.415 -2.021 9.756 1.00 98.19 303 SER A C 1
ATOM 2104 O O . SER A 1 303 ? 6.335 -2.238 10.962 1.00 98.19 303 SER A O 1
ATOM 2106 N N . ALA A 1 304 ? 5.651 -2.681 8.876 1.00 98.50 304 ALA A N 1
ATOM 2107 C CA . ALA A 1 304 ? 4.704 -3.717 9.304 1.00 98.50 304 ALA A CA 1
ATOM 2108 C C . ALA A 1 304 ? 5.412 -4.902 9.945 1.00 98.50 304 ALA A C 1
ATOM 2110 O O . ALA A 1 304 ? 5.014 -5.343 11.019 1.00 98.50 304 ALA A O 1
ATOM 2111 N N . LYS A 1 305 ? 6.516 -5.361 9.348 1.00 98.38 305 LYS A N 1
ATOM 2112 C CA . LYS A 1 305 ? 7.340 -6.430 9.918 1.00 98.38 305 LYS A CA 1
ATOM 2113 C C . LYS A 1 305 ? 7.790 -6.114 11.352 1.00 98.38 305 LYS A C 1
ATOM 2115 O O . LYS A 1 305 ? 7.910 -7.026 12.162 1.00 98.38 305 LYS A O 1
ATOM 2120 N N . ALA A 1 306 ? 8.004 -4.839 11.676 1.00 98.62 306 ALA A N 1
ATOM 2121 C CA . ALA A 1 306 ? 8.372 -4.395 13.018 1.00 98.62 306 ALA A CA 1
ATOM 2122 C C . ALA A 1 306 ? 7.163 -4.143 13.948 1.00 98.62 306 ALA A C 1
ATOM 2124 O O . ALA A 1 306 ? 7.271 -4.355 15.154 1.00 98.62 306 ALA A O 1
ATOM 2125 N N . GLN A 1 307 ? 6.007 -3.728 13.415 1.00 98.69 307 GLN A N 1
ATOM 2126 C CA . GLN A 1 307 ? 4.793 -3.450 14.196 1.00 98.69 307 GLN A CA 1
ATOM 2127 C C . GLN A 1 307 ? 3.972 -4.698 14.544 1.00 98.69 307 GLN A C 1
ATOM 2129 O O . GLN A 1 307 ? 3.430 -4.766 15.648 1.00 98.69 307 GLN A O 1
ATOM 2134 N N . ILE A 1 308 ? 3.887 -5.679 13.637 1.00 98.62 308 ILE A N 1
ATOM 2135 C CA . ILE A 1 308 ? 3.033 -6.869 13.794 1.00 98.62 308 ILE A CA 1
ATOM 2136 C C . ILE A 1 308 ? 3.333 -7.643 15.087 1.00 98.62 308 ILE A C 1
ATOM 2138 O O . ILE A 1 308 ? 2.367 -7.978 15.772 1.00 98.62 308 ILE A O 1
ATOM 2142 N N . PRO A 1 309 ? 4.600 -7.890 15.487 1.00 98.62 309 PRO A N 1
ATOM 2143 C CA . PRO A 1 309 ? 4.881 -8.573 16.751 1.00 98.62 309 PRO A CA 1
ATOM 2144 C C . PRO A 1 309 ? 4.310 -7.838 17.970 1.00 98.62 309 PRO A C 1
ATOM 2146 O O . PRO A 1 309 ? 3.723 -8.465 18.851 1.00 98.62 309 PRO A O 1
ATOM 2149 N N . VAL A 1 310 ? 4.410 -6.504 17.987 1.00 98.56 310 VAL A N 1
ATOM 2150 C CA . VAL A 1 310 ? 3.932 -5.661 19.094 1.00 98.56 310 VAL A CA 1
ATOM 2151 C C . VAL A 1 310 ? 2.401 -5.658 19.159 1.00 98.56 310 VAL A C 1
ATOM 2153 O O . VAL A 1 310 ? 1.821 -5.826 20.233 1.00 98.56 310 VAL A O 1
ATOM 2156 N N . SER A 1 311 ? 1.723 -5.499 18.017 1.00 98.19 311 SER A N 1
ATOM 2157 C CA . SER A 1 311 ? 0.256 -5.522 17.971 1.00 98.19 311 SER A CA 1
ATOM 2158 C C . SER A 1 311 ? -0.314 -6.924 18.217 1.00 98.19 311 SER A C 1
ATOM 2160 O O . SER A 1 311 ? -1.376 -7.051 18.831 1.00 98.19 311 SER A O 1
ATOM 2162 N N . ASN A 1 312 ? 0.409 -7.980 17.825 1.00 97.94 312 ASN A N 1
ATOM 2163 C CA . ASN A 1 312 ? 0.034 -9.370 18.073 1.00 97.94 312 ASN A CA 1
ATOM 2164 C C . ASN A 1 312 ? 0.077 -9.713 19.562 1.00 97.94 312 ASN A C 1
ATOM 2166 O O . ASN A 1 312 ? -0.888 -10.278 20.070 1.00 97.94 312 ASN A O 1
ATOM 2170 N N . GLU A 1 313 ? 1.144 -9.337 20.270 1.00 97.31 313 GLU A N 1
ATOM 2171 C CA . GLU A 1 313 ? 1.253 -9.542 21.719 1.00 97.31 313 GLU A CA 1
ATOM 2172 C C . GLU A 1 313 ? 0.144 -8.803 22.483 1.00 97.31 313 GLU A C 1
ATOM 2174 O O . GLU A 1 313 ? -0.460 -9.357 23.401 1.00 97.31 313 GLU A O 1
ATOM 2179 N N . ALA A 1 314 ? -0.189 -7.582 22.055 1.00 97.06 314 ALA A N 1
ATOM 2180 C CA . ALA A 1 314 ? -1.206 -6.750 2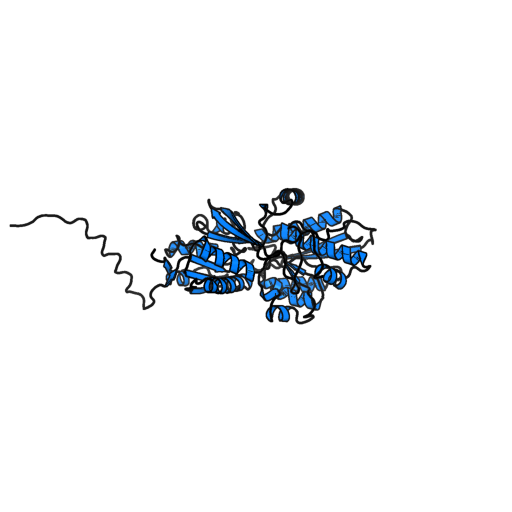2.694 1.00 97.06 314 ALA A CA 1
ATOM 2181 C C . ALA A 1 314 ? -2.659 -7.075 22.296 1.00 97.06 314 ALA A C 1
ATOM 2183 O O . ALA A 1 314 ? -3.588 -6.507 22.877 1.00 97.06 314 ALA A O 1
ATOM 2184 N N . GLY A 1 315 ? -2.874 -7.922 21.282 1.00 96.25 315 GLY A N 1
ATOM 2185 C CA . GLY A 1 315 ? -4.199 -8.163 20.699 1.00 96.25 315 GLY A CA 1
ATOM 2186 C C . GLY A 1 315 ? -4.832 -6.913 20.070 1.00 96.25 315 GLY A C 1
ATOM 2187 O O . GLY A 1 315 ? -6.056 -6.805 20.020 1.00 96.25 315 GLY A O 1
ATOM 2188 N N . LEU A 1 316 ? -4.019 -5.950 19.625 1.00 98.44 316 LEU A N 1
ATOM 2189 C CA . LEU A 1 316 ? -4.479 -4.696 19.030 1.00 98.44 316 LEU A CA 1
ATOM 2190 C C . LEU A 1 316 ? -4.658 -4.869 17.518 1.00 98.44 316 LEU A C 1
ATOM 2192 O O . LEU A 1 316 ? -3.727 -5.274 16.826 1.00 98.44 316 LEU A O 1
ATOM 2196 N N . PHE A 1 317 ? -5.849 -4.557 17.007 1.00 98.62 317 PHE A N 1
ATOM 2197 C CA . PHE A 1 317 ? -6.121 -4.610 15.572 1.00 98.62 317 PHE A CA 1
ATOM 2198 C C . PHE A 1 317 ? -5.335 -3.548 14.798 1.00 98.62 317 PHE A C 1
ATOM 2200 O O . PHE A 1 317 ? -5.219 -2.399 15.229 1.00 98.62 317 PHE A O 1
ATOM 2207 N N . GLN A 1 318 ? -4.866 -3.933 13.618 1.00 98.12 318 GLN A N 1
ATOM 2208 C CA . GLN A 1 318 ? -4.099 -3.112 12.707 1.00 98.12 318 GLN A CA 1
ATOM 2209 C C . GLN A 1 318 ? -4.504 -3.386 11.251 1.00 98.12 318 GLN A C 1
ATOM 2211 O O . GLN A 1 318 ? -4.462 -4.530 10.808 1.00 98.12 318 GLN A O 1
ATOM 2216 N N . CYS A 1 319 ? -4.842 -2.339 10.495 1.00 98.69 319 CYS A N 1
ATOM 2217 C CA . CYS A 1 319 ? -5.146 -2.424 9.064 1.00 98.69 319 CYS A CA 1
ATOM 2218 C C . CYS A 1 319 ? -4.161 -1.586 8.253 1.00 98.69 319 CYS A C 1
ATOM 2220 O O . CYS A 1 319 ? -4.115 -0.365 8.412 1.00 98.69 319 CYS A O 1
ATOM 2222 N N . SER A 1 320 ? -3.393 -2.220 7.366 1.00 98.38 320 SER A N 1
ATOM 2223 C CA . SER A 1 320 ? -2.521 -1.498 6.443 1.00 98.38 320 SER A CA 1
ATOM 2224 C C . SER A 1 320 ? -3.246 -1.116 5.146 1.00 98.38 320 SER A C 1
ATOM 2226 O O . SER A 1 320 ? -3.850 -1.979 4.496 1.00 98.38 320 SER A O 1
ATOM 2228 N N . PRO A 1 321 ? -3.116 0.148 4.703 1.00 96.44 321 PRO A N 1
ATOM 2229 C CA . PRO A 1 321 ? -3.643 0.586 3.417 1.00 96.44 321 PRO A CA 1
ATOM 2230 C C . PRO A 1 321 ? -2.769 0.199 2.211 1.00 96.44 321 PRO A C 1
ATOM 2232 O O . PRO A 1 321 ? -3.219 0.394 1.081 1.00 96.44 321 PRO A O 1
ATOM 2235 N N . SER A 1 322 ? -1.538 -0.292 2.413 1.00 95.31 322 SER A N 1
ATOM 2236 C CA . SER A 1 322 ? -0.520 -0.300 1.343 1.00 95.31 322 SER A CA 1
ATOM 2237 C C . SER A 1 322 ? 0.566 -1.386 1.416 1.00 95.31 322 SER A C 1
ATOM 2239 O O . SER A 1 322 ? 1.377 -1.468 0.504 1.00 95.31 322 SER A O 1
ATOM 2241 N N . ASN A 1 323 ? 0.663 -2.220 2.461 1.00 97.62 323 ASN A N 1
ATOM 2242 C CA . ASN A 1 323 ? 1.754 -3.209 2.515 1.00 97.62 323 ASN A CA 1
ATOM 2243 C C . ASN A 1 323 ? 1.466 -4.488 1.723 1.00 97.62 323 ASN A C 1
ATOM 2245 O O . ASN A 1 323 ? 0.613 -5.302 2.081 1.00 97.62 323 ASN A O 1
ATOM 2249 N N . THR A 1 324 ? 2.305 -4.754 0.734 1.00 97.62 324 THR A N 1
ATOM 2250 C CA . THR A 1 324 ? 2.113 -5.864 -0.199 1.00 97.62 324 THR A CA 1
ATOM 2251 C C . THR A 1 324 ? 2.985 -7.090 0.104 1.00 97.62 324 THR A C 1
ATOM 2253 O O . THR A 1 324 ? 2.678 -8.179 -0.378 1.00 97.62 324 THR A O 1
ATOM 2256 N N . ASN A 1 325 ? 4.007 -6.999 0.971 1.00 98.12 325 ASN A N 1
ATOM 2257 C CA . ASN A 1 325 ? 4.944 -8.117 1.164 1.00 98.12 325 ASN A CA 1
ATOM 2258 C C . ASN A 1 325 ? 4.227 -9.383 1.701 1.00 98.12 325 ASN A C 1
ATOM 2260 O O . ASN A 1 325 ? 3.591 -9.321 2.759 1.00 98.12 325 ASN A O 1
ATOM 2264 N N . PRO A 1 326 ? 4.310 -10.545 1.022 1.00 97.12 326 PRO A N 1
ATOM 2265 C CA . PRO A 1 326 ? 3.573 -11.749 1.408 1.00 97.12 326 PRO A CA 1
ATOM 2266 C C . PRO A 1 326 ? 3.997 -12.337 2.759 1.00 97.12 326 PRO A C 1
ATOM 2268 O O . PRO A 1 326 ? 3.173 -12.910 3.468 1.00 97.12 326 PRO A O 1
ATOM 2271 N N . THR A 1 327 ? 5.263 -12.158 3.149 1.00 96.62 327 THR A N 1
ATOM 2272 C CA . THR A 1 327 ? 5.836 -12.719 4.389 1.00 96.62 327 THR A CA 1
ATOM 2273 C C . THR A 1 327 ? 5.263 -12.093 5.662 1.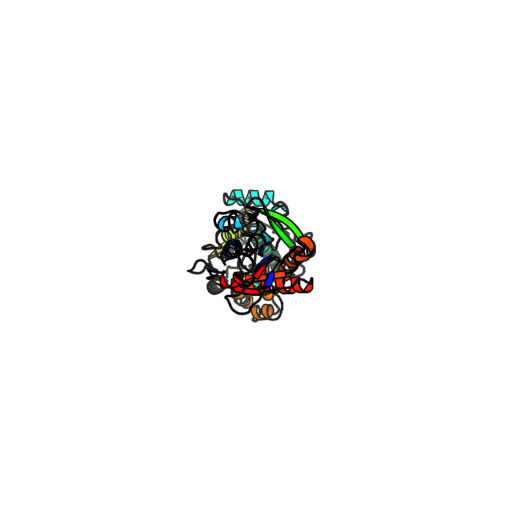00 96.62 327 THR A C 1
ATOM 2275 O O . THR A 1 327 ? 5.471 -12.621 6.749 1.00 96.62 327 THR A O 1
ATOM 2278 N N . LEU A 1 328 ? 4.510 -10.992 5.547 1.00 97.94 328 LEU A N 1
ATOM 2279 C CA . LEU A 1 328 ? 3.824 -10.367 6.680 1.00 97.94 328 LEU A CA 1
ATOM 2280 C C . LEU A 1 328 ? 2.733 -11.271 7.271 1.00 97.94 328 LEU A C 1
ATOM 2282 O O . LEU A 1 328 ? 2.496 -11.257 8.478 1.00 97.94 32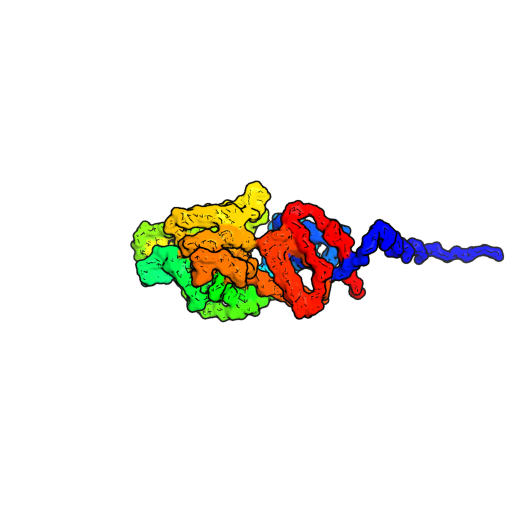8 LEU A O 1
ATOM 2286 N N . THR A 1 329 ? 2.081 -12.071 6.428 1.00 96.50 329 THR A N 1
ATOM 2287 C CA . THR A 1 329 ? 0.912 -12.875 6.806 1.00 96.50 329 THR A CA 1
ATOM 2288 C C . THR A 1 329 ? 1.091 -14.367 6.519 1.00 96.50 329 THR A C 1
ATOM 2290 O O . THR A 1 329 ? 0.602 -15.190 7.302 1.00 96.50 329 THR A O 1
ATOM 2293 N N . ILE A 1 330 ? 1.854 -14.724 5.476 1.00 95.19 330 ILE A N 1
ATOM 2294 C CA . ILE A 1 330 ? 1.959 -16.079 4.917 1.00 95.19 330 ILE A CA 1
ATOM 2295 C C . ILE A 1 330 ? 3.229 -16.803 5.392 1.00 95.19 330 ILE A C 1
ATOM 2297 O O . ILE A 1 330 ? 4.305 -16.220 5.525 1.00 95.19 330 ILE A O 1
ATOM 2301 N N . GLY A 1 331 ? 3.112 -18.122 5.569 1.00 93.81 331 GLY A N 1
ATOM 2302 C CA . GLY A 1 331 ? 4.249 -19.012 5.799 1.00 93.81 331 GLY A CA 1
ATOM 2303 C C . GLY A 1 331 ? 4.849 -18.902 7.200 1.00 93.81 331 GLY A C 1
ATOM 2304 O O . GLY A 1 331 ? 4.218 -18.406 8.132 1.00 93.81 331 GLY A O 1
ATOM 2305 N N . GLU A 1 332 ? 6.067 -19.422 7.355 1.00 94.62 332 GLU A N 1
ATOM 2306 C CA . GLU A 1 332 ? 6.768 -19.421 8.645 1.00 94.62 332 GLU A CA 1
ATOM 2307 C C . GLU A 1 332 ? 7.145 -18.008 9.098 1.00 94.62 332 GLU A C 1
ATOM 2309 O O . GLU A 1 332 ? 7.069 -17.702 10.286 1.00 94.62 332 GLU A O 1
ATOM 2314 N N . ASP A 1 333 ? 7.465 -17.123 8.153 1.00 94.38 333 ASP A N 1
ATOM 2315 C CA . ASP A 1 333 ? 7.747 -15.720 8.450 1.00 94.38 333 ASP A CA 1
ATOM 2316 C C . ASP A 1 333 ? 6.520 -15.037 9.070 1.00 94.38 333 ASP A C 1
ATOM 2318 O O . ASP A 1 333 ? 6.621 -14.464 10.155 1.00 94.38 333 ASP A O 1
ATOM 2322 N N . GLY A 1 334 ? 5.338 -15.183 8.459 1.00 95.06 334 GLY A N 1
ATOM 2323 C CA . GLY A 1 334 ? 4.099 -14.614 8.995 1.00 95.06 334 GLY A CA 1
ATOM 2324 C C . GLY A 1 334 ? 3.739 -15.175 10.375 1.00 95.06 334 GLY A C 1
ATOM 2325 O O . GLY A 1 334 ? 3.318 -14.430 11.261 1.00 95.06 334 GLY A O 1
ATOM 2326 N N . LYS A 1 335 ? 3.961 -16.478 10.597 1.00 94.19 335 LYS A N 1
ATOM 2327 C CA . LYS A 1 335 ? 3.794 -17.108 11.919 1.00 94.19 335 LYS A CA 1
ATOM 2328 C C . LYS A 1 335 ? 4.782 -16.563 12.947 1.00 94.19 335 LYS A C 1
ATOM 2330 O O . LYS A 1 335 ? 4.388 -16.304 14.079 1.00 94.19 335 LYS A O 1
ATOM 2335 N N . THR A 1 336 ? 6.033 -16.343 12.550 1.00 96.56 336 THR A N 1
ATOM 2336 C CA . THR A 1 336 ? 7.075 -15.767 13.411 1.00 96.56 336 THR A CA 1
ATOM 2337 C C . THR A 1 336 ? 6.704 -14.352 13.846 1.00 96.56 336 THR A C 1
ATOM 2339 O O . THR A 1 336 ? 6.867 -14.003 15.013 1.00 96.56 336 THR A O 1
ATOM 2342 N N . LEU A 1 337 ? 6.136 -13.548 12.944 1.00 97.56 337 LEU A N 1
ATOM 2343 C CA . LEU A 1 337 ? 5.652 -12.208 13.286 1.00 97.56 337 LEU A CA 1
ATOM 2344 C C . LEU A 1 337 ? 4.474 -12.231 14.267 1.00 97.56 337 LEU A C 1
ATOM 2346 O O . LEU A 1 337 ? 4.281 -11.267 14.999 1.00 97.56 337 LEU A O 1
ATOM 2350 N N . ARG A 1 338 ? 3.717 -13.331 14.321 1.00 96.75 338 ARG A N 1
ATOM 2351 C CA . ARG A 1 338 ? 2.599 -13.542 15.252 1.00 96.75 338 ARG A CA 1
ATOM 2352 C C . ARG A 1 338 ? 2.934 -14.506 16.395 1.00 96.75 338 ARG A C 1
ATOM 2354 O O . ARG A 1 338 ? 2.040 -15.139 16.945 1.00 96.75 338 ARG A O 1
ATOM 2361 N N . ALA A 1 339 ? 4.207 -14.651 16.761 1.00 96.75 339 ALA A N 1
ATOM 2362 C CA . ALA A 1 339 ? 4.635 -15.694 17.697 1.00 96.75 339 ALA A CA 1
ATOM 2363 C C . ALA A 1 339 ? 3.978 -15.619 19.091 1.00 96.75 339 ALA A C 1
ATOM 2365 O O . ALA A 1 339 ? 3.840 -16.654 19.742 1.00 96.75 339 ALA A O 1
ATOM 2366 N N . ALA A 1 340 ? 3.561 -14.434 19.556 1.00 97.19 340 ALA A N 1
ATOM 2367 C CA . ALA A 1 340 ? 2.901 -14.284 20.855 1.00 97.19 340 ALA A CA 1
ATOM 2368 C C . ALA A 1 340 ? 1.482 -14.882 20.860 1.00 97.19 340 ALA A C 1
ATOM 2370 O O . ALA A 1 340 ? 1.060 -15.473 21.852 1.00 97.19 340 ALA A O 1
ATOM 2371 N N . ASN A 1 341 ? 0.763 -14.761 19.742 1.00 94.88 341 ASN A N 1
ATOM 2372 C CA . ASN A 1 341 ? -0.579 -15.292 19.534 1.00 94.88 341 ASN A CA 1
ATOM 2373 C C . ASN A 1 341 ? -0.716 -15.813 18.083 1.00 94.88 341 ASN A C 1
ATOM 2375 O O . ASN A 1 341 ? -1.326 -15.132 17.251 1.00 94.88 341 ASN A O 1
ATOM 2379 N N . PRO A 1 342 ? -0.170 -17.003 17.755 1.00 90.44 342 PRO A N 1
ATOM 2380 C CA . PRO A 1 342 ? -0.032 -17.475 16.369 1.00 90.44 342 PRO A CA 1
ATOM 2381 C C . PRO A 1 342 ? -1.370 -17.721 15.664 1.00 90.44 342 PRO A C 1
ATOM 2383 O O . PRO A 1 342 ? -1.472 -17.529 14.452 1.00 90.44 342 PRO A O 1
ATOM 2386 N N . ASP A 1 343 ? -2.398 -18.079 16.435 1.00 88.56 343 ASP A N 1
ATOM 2387 C CA . ASP A 1 343 ? -3.750 -18.361 15.944 1.00 88.56 343 ASP A CA 1
ATOM 2388 C C . ASP A 1 343 ? -4.656 -17.117 15.922 1.00 88.56 343 ASP A C 1
ATOM 2390 O O . ASP A 1 343 ? -5.823 -17.202 15.541 1.00 88.56 343 ASP A O 1
ATOM 2394 N N . LYS A 1 344 ? -4.155 -15.948 16.353 1.00 90.69 344 LYS A N 1
ATOM 2395 C CA . LYS A 1 344 ? -4.928 -14.701 16.364 1.00 90.69 344 LYS A CA 1
ATOM 2396 C C . LYS A 1 344 ? -4.436 -13.745 15.291 1.00 90.69 344 LYS A C 1
ATOM 2398 O O . LYS A 1 344 ? -3.332 -13.212 15.369 1.00 90.69 344 LYS A O 1
ATOM 2403 N N . ILE A 1 345 ? -5.312 -13.449 14.337 1.00 94.94 345 ILE A N 1
ATOM 2404 C CA . ILE A 1 345 ? -5.083 -12.378 13.371 1.00 94.94 345 ILE A CA 1
ATOM 2405 C C . ILE A 1 345 ? -5.322 -11.030 14.058 1.00 94.94 345 ILE A C 1
ATOM 2407 O O . ILE A 1 345 ? -6.380 -10.773 14.639 1.00 94.94 345 ILE A O 1
ATOM 2411 N N . ASN A 1 346 ? -4.298 -10.185 14.026 1.00 94.50 346 ASN A N 1
ATOM 2412 C CA . ASN A 1 346 ? -4.312 -8.802 14.506 1.00 94.50 346 ASN A CA 1
ATOM 2413 C C . ASN A 1 346 ? -3.962 -7.807 13.395 1.00 94.50 346 ASN A C 1
ATOM 2415 O O . ASN A 1 346 ? -4.231 -6.624 13.545 1.00 94.50 346 ASN A O 1
ATOM 2419 N N . TYR A 1 347 ? -3.381 -8.289 12.300 1.00 98.31 347 TYR A N 1
ATOM 2420 C CA . TYR A 1 347 ? -2.971 -7.492 11.158 1.00 98.31 347 TYR A CA 1
ATOM 2421 C C . TYR A 1 347 ? -3.767 -7.915 9.932 1.00 98.31 347 TYR A C 1
ATOM 2423 O O . TYR A 1 347 ? -3.836 -9.106 9.631 1.00 98.31 347 TYR A O 1
ATOM 2431 N N . VAL A 1 348 ? -4.322 -6.936 9.228 1.00 98.31 348 VAL A N 1
ATOM 2432 C CA . VAL A 1 348 ? -4.934 -7.123 7.915 1.00 98.31 348 VAL A CA 1
ATOM 2433 C C . VAL A 1 348 ? -4.432 -6.077 6.929 1.00 98.31 348 VAL A C 1
ATOM 2435 O O . VAL A 1 348 ? -3.889 -5.039 7.320 1.00 98.31 348 VAL A O 1
ATOM 2438 N N . ARG A 1 349 ? -4.648 -6.322 5.639 1.00 96.81 349 ARG A N 1
ATOM 2439 C CA . ARG A 1 349 ? -4.341 -5.365 4.570 1.00 96.81 349 ARG A CA 1
ATOM 2440 C C . ARG A 1 349 ? -5.465 -5.286 3.555 1.00 96.81 349 ARG A C 1
ATOM 2442 O O . ARG A 1 349 ? -6.062 -6.305 3.226 1.00 96.81 349 ARG A O 1
ATOM 2449 N N . LEU A 1 350 ? -5.716 -4.083 3.040 1.00 93.19 350 LEU A N 1
ATOM 2450 C CA . LEU A 1 350 ? -6.692 -3.870 1.963 1.00 93.19 350 LEU A CA 1
ATOM 2451 C C . LEU A 1 350 ? -6.094 -3.942 0.562 1.00 93.19 350 LEU A C 1
ATOM 2453 O O . LEU A 1 350 ? -6.829 -4.143 -0.399 1.00 93.19 350 LEU A O 1
ATOM 2457 N N . CYS A 1 351 ? -4.779 -3.789 0.445 1.00 92.56 351 CYS A N 1
ATOM 2458 C CA . CYS A 1 351 ? -4.075 -3.999 -0.809 1.00 92.56 351 CYS A CA 1
ATOM 2459 C C . CYS A 1 351 ? -3.841 -5.491 -1.067 1.00 92.56 351 CYS A C 1
ATOM 2461 O O . CYS A 1 351 ? -3.658 -6.288 -0.140 1.00 92.56 351 CYS A O 1
ATOM 2463 N N . SER A 1 352 ? -3.806 -5.850 -2.349 1.00 94.75 352 SER A N 1
ATOM 2464 C CA . SER A 1 352 ? -3.318 -7.151 -2.802 1.00 94.75 352 SER A CA 1
ATOM 2465 C C . SER A 1 352 ? -1.857 -7.348 -2.397 1.00 94.75 352 SER A C 1
ATOM 2467 O O . SER A 1 352 ? -1.101 -6.393 -2.249 1.00 94.75 352 SER A O 1
ATOM 2469 N N . ASN A 1 353 ? -1.428 -8.599 -2.257 1.00 96.50 353 ASN A N 1
ATOM 2470 C CA . ASN A 1 353 ? -0.038 -8.905 -1.922 1.00 96.50 353 ASN A CA 1
ATOM 2471 C C . ASN A 1 353 ? 0.854 -9.093 -3.168 1.00 96.50 353 ASN A C 1
ATOM 2473 O O . ASN A 1 353 ? 0.363 -9.291 -4.286 1.00 96.50 353 ASN A O 1
ATOM 2477 N N . ASP A 1 354 ? 2.177 -9.097 -2.964 1.00 97.62 354 ASP A N 1
ATOM 2478 C CA . ASP A 1 354 ? 3.153 -9.193 -4.054 1.00 97.62 354 ASP A CA 1
ATOM 2479 C C . ASP A 1 354 ? 3.082 -10.527 -4.801 1.00 97.62 354 ASP A C 1
ATOM 2481 O O . ASP A 1 354 ? 3.485 -10.564 -5.958 1.00 97.62 354 ASP A O 1
ATOM 2485 N N . ASN A 1 355 ? 2.541 -11.608 -4.210 1.00 97.06 355 ASN A N 1
ATOM 2486 C CA . ASN A 1 355 ? 2.349 -12.868 -4.945 1.00 97.06 355 ASN A CA 1
ATOM 2487 C C . ASN A 1 355 ? 1.441 -12.646 -6.158 1.00 97.06 355 ASN A C 1
ATOM 2489 O O . ASN A 1 355 ? 1.702 -13.185 -7.231 1.00 97.06 355 ASN A O 1
ATOM 2493 N N . PHE A 1 356 ? 0.400 -11.825 -6.005 1.00 97.25 356 PHE A N 1
ATOM 2494 C CA . PHE A 1 356 ? -0.490 -11.462 -7.105 1.00 97.25 356 PHE A CA 1
ATOM 2495 C C . PHE A 1 356 ? 0.114 -10.362 -7.980 1.00 97.25 356 PHE A C 1
ATOM 2497 O O . PHE A 1 356 ? 0.055 -10.459 -9.205 1.00 97.25 356 PHE A O 1
ATOM 2504 N N . GLN A 1 357 ? 0.738 -9.347 -7.377 1.00 97.88 357 GLN A N 1
ATOM 2505 C CA . GLN A 1 357 ? 1.317 -8.220 -8.114 1.00 97.88 357 GLN A CA 1
ATOM 2506 C C . GLN A 1 357 ? 2.496 -8.635 -9.000 1.00 97.88 357 GLN A C 1
ATOM 2508 O O . GLN A 1 357 ? 2.506 -8.351 -10.198 1.00 97.88 357 GLN A O 1
ATOM 2513 N N . GLY A 1 358 ? 3.465 -9.361 -8.441 1.00 98.06 358 GLY A N 1
ATOM 2514 C CA . GLY A 1 358 ? 4.618 -9.885 -9.166 1.00 98.06 358 GLY A CA 1
ATOM 2515 C C . GLY A 1 358 ? 4.206 -10.854 -10.273 1.00 98.06 358 GLY A C 1
ATOM 2516 O O . GLY A 1 358 ? 4.739 -10.769 -11.379 1.00 98.06 358 GLY A O 1
ATOM 2517 N N . ALA A 1 359 ? 3.201 -11.706 -10.031 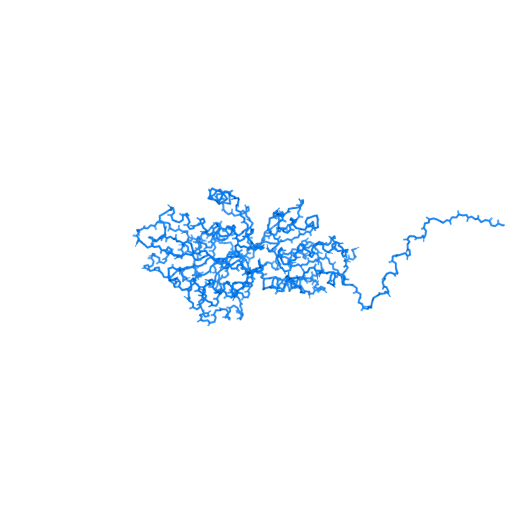1.00 98.00 359 ALA A N 1
ATOM 2518 C CA . ALA A 1 359 ? 2.635 -12.583 -11.059 1.00 98.00 359 ALA A CA 1
ATOM 2519 C C . ALA A 1 359 ? 1.959 -11.799 -12.194 1.00 98.00 359 ALA A C 1
ATOM 2521 O O . ALA A 1 359 ? 2.161 -12.117 -13.369 1.00 98.00 359 ALA A O 1
ATOM 2522 N N . ALA A 1 360 ? 1.184 -10.760 -11.868 1.00 98.19 360 ALA A N 1
ATOM 2523 C CA . ALA A 1 360 ? 0.528 -9.909 -12.857 1.00 98.19 360 ALA A CA 1
ATOM 2524 C C . ALA A 1 360 ? 1.551 -9.154 -13.720 1.00 98.19 360 ALA A C 1
ATOM 2526 O O . ALA A 1 360 ? 1.459 -9.201 -14.947 1.00 98.19 360 ALA A O 1
ATOM 2527 N N . LEU A 1 361 ? 2.567 -8.542 -13.102 1.00 98.56 361 LEU A N 1
ATOM 2528 C CA . LEU A 1 361 ? 3.662 -7.865 -13.804 1.00 98.56 361 LEU A CA 1
ATOM 2529 C C . LEU A 1 361 ? 4.449 -8.835 -14.696 1.00 98.56 361 LEU A C 1
ATOM 2531 O O . LEU A 1 361 ? 4.689 -8.540 -15.867 1.00 98.56 361 LEU A O 1
ATOM 2535 N N . ALA A 1 362 ? 4.803 -10.020 -14.187 1.00 98.69 362 ALA A N 1
ATOM 2536 C CA . ALA A 1 362 ? 5.511 -11.042 -14.958 1.00 98.69 362 ALA A CA 1
ATOM 2537 C C . ALA A 1 362 ? 4.690 -11.512 -16.167 1.00 98.69 362 ALA A C 1
ATOM 2539 O O . ALA A 1 362 ? 5.210 -11.608 -17.284 1.00 98.69 362 ALA A O 1
ATOM 2540 N N . LYS A 1 363 ? 3.389 -11.753 -15.968 1.00 98.38 363 LYS A N 1
ATOM 2541 C CA . LYS A 1 363 ? 2.462 -12.129 -17.039 1.00 98.38 363 LYS A CA 1
ATOM 2542 C C . LYS A 1 363 ? 2.314 -11.023 -18.073 1.00 98.38 363 LYS A C 1
ATOM 2544 O O . LYS A 1 363 ? 2.331 -11.331 -19.263 1.00 98.38 363 LYS A O 1
ATOM 2549 N N . TYR A 1 364 ? 2.201 -9.770 -17.642 1.00 98.31 364 TYR A N 1
ATOM 2550 C CA . TYR A 1 364 ? 2.102 -8.618 -18.531 1.00 98.31 364 TYR A CA 1
ATOM 2551 C C . TYR A 1 364 ? 3.377 -8.448 -19.371 1.00 98.31 364 TYR A C 1
ATOM 2553 O O . TYR A 1 364 ? 3.301 -8.382 -20.599 1.00 98.31 364 TYR A O 1
ATOM 2561 N N . ALA A 1 365 ? 4.558 -8.505 -18.744 1.00 98.56 365 ALA A N 1
ATOM 2562 C CA . ALA A 1 365 ? 5.843 -8.463 -19.443 1.00 98.56 365 ALA A CA 1
ATOM 2563 C C . ALA A 1 365 ? 5.975 -9.591 -20.482 1.00 98.56 365 ALA A C 1
ATOM 2565 O O . ALA A 1 365 ? 6.327 -9.349 -21.638 1.00 98.56 365 ALA A O 1
ATOM 2566 N N . TYR A 1 366 ? 5.665 -10.829 -20.092 1.00 98.69 366 TYR A N 1
ATOM 2567 C CA . TYR A 1 366 ? 5.858 -11.991 -20.955 1.00 98.69 366 TYR A CA 1
ATOM 2568 C C . TYR A 1 366 ? 4.797 -12.101 -22.058 1.00 98.69 366 TYR A C 1
ATOM 2570 O O . TYR A 1 366 ? 5.115 -12.283 -23.235 1.00 98.69 366 TYR A O 1
ATOM 2578 N N . THR A 1 367 ? 3.522 -12.017 -21.691 1.00 97.75 367 THR A N 1
ATOM 2579 C CA . THR A 1 367 ? 2.406 -12.337 -22.592 1.00 97.75 367 THR A CA 1
ATOM 2580 C C . THR A 1 367 ? 1.993 -11.130 -23.419 1.00 97.75 367 THR A C 1
ATOM 2582 O O . THR A 1 367 ? 1.765 -11.272 -24.617 1.00 97.75 367 THR A O 1
ATOM 2585 N N . THR A 1 368 ? 1.921 -9.952 -22.796 1.00 97.19 368 THR A N 1
ATOM 2586 C CA . THR A 1 368 ? 1.413 -8.739 -23.447 1.00 97.19 368 THR A CA 1
ATOM 2587 C C . THR A 1 368 ? 2.525 -7.983 -24.160 1.00 97.19 368 THR A C 1
ATOM 2589 O O . THR A 1 368 ? 2.388 -7.664 -25.337 1.00 97.19 368 THR A O 1
ATOM 2592 N N . LEU A 1 369 ? 3.652 -7.741 -23.482 1.00 97.38 369 LEU A N 1
ATOM 2593 C CA . LEU A 1 369 ? 4.782 -7.012 -24.071 1.00 97.38 369 LEU A CA 1
ATOM 2594 C C . LEU A 1 369 ? 5.718 -7.907 -24.899 1.00 97.38 369 LEU A C 1
ATOM 2596 O O . LEU A 1 369 ? 6.558 -7.404 -25.644 1.00 97.38 369 LEU A O 1
ATOM 2600 N N . GLY A 1 370 ? 5.592 -9.234 -24.787 1.00 97.88 370 GLY A N 1
ATOM 2601 C CA . GLY A 1 370 ? 6.418 -10.175 -25.544 1.00 97.88 370 GLY A CA 1
ATOM 2602 C C . GLY A 1 370 ? 7.886 -10.221 -25.103 1.00 97.88 370 GLY A C 1
ATOM 2603 O O . GLY A 1 370 ? 8.726 -10.707 -25.858 1.00 97.88 370 GLY A O 1
ATOM 2604 N N . LEU A 1 371 ? 8.204 -9.736 -23.900 1.00 98.25 371 LEU A N 1
ATOM 2605 C CA . LEU A 1 371 ? 9.563 -9.687 -23.357 1.00 98.25 371 LEU A CA 1
ATOM 2606 C C . LEU A 1 371 ? 9.983 -11.078 -22.861 1.00 98.25 371 LEU A C 1
ATOM 2608 O O . LEU A 1 371 ? 9.156 -11.854 -22.369 1.00 98.25 371 LEU A O 1
ATOM 2612 N N . ARG A 1 372 ? 11.258 -11.440 -23.024 1.00 97.94 372 ARG A N 1
ATOM 2613 C CA . ARG A 1 372 ? 11.768 -12.794 -22.751 1.00 97.94 372 ARG A CA 1
ATOM 2614 C C . ARG A 1 372 ? 12.958 -12.810 -21.802 1.00 97.94 372 ARG A C 1
ATOM 2616 O O . ARG A 1 372 ? 13.104 -13.801 -21.091 1.00 97.94 372 ARG A O 1
ATOM 2623 N N . SER A 1 373 ? 13.759 -11.749 -21.727 1.00 98.44 373 SER A N 1
ATOM 2624 C CA . SER A 1 373 ? 14.893 -11.654 -20.798 1.00 98.44 373 SER A CA 1
ATOM 2625 C C . SER A 1 373 ? 14.849 -10.408 -19.906 1.00 98.44 373 SER A C 1
ATOM 2627 O O . SER A 1 373 ? 14.706 -9.287 -20.386 1.00 98.44 373 SER A O 1
ATOM 2629 N N . ALA A 1 374 ? 15.003 -10.603 -18.594 1.00 98.69 374 ALA A N 1
ATOM 2630 C CA . ALA A 1 374 ? 14.912 -9.554 -17.579 1.00 98.69 374 ALA A CA 1
ATOM 2631 C C . ALA A 1 374 ? 16.237 -9.367 -16.831 1.00 98.69 374 ALA A C 1
ATOM 2633 O O . ALA A 1 374 ? 16.812 -10.340 -16.330 1.00 98.69 374 ALA A O 1
ATOM 2634 N N . LEU A 1 375 ? 16.679 -8.120 -16.680 1.00 98.75 375 LEU A N 1
ATOM 2635 C CA . LEU A 1 375 ? 17.549 -7.719 -15.578 1.00 98.75 375 LEU A CA 1
ATOM 2636 C C . LEU A 1 375 ? 16.635 -7.280 -14.444 1.00 98.75 375 LEU A C 1
ATOM 2638 O O . LEU A 1 375 ? 15.858 -6.350 -14.614 1.00 98.75 375 LEU A O 1
ATOM 2642 N N . VAL A 1 376 ? 16.718 -7.933 -13.295 1.00 98.88 376 VAL A N 1
ATOM 2643 C CA . VAL A 1 376 ? 15.950 -7.533 -12.118 1.00 98.88 376 VAL A CA 1
ATOM 2644 C C . VAL A 1 376 ? 16.928 -6.936 -11.113 1.00 98.88 376 VAL A C 1
ATOM 2646 O O . VAL A 1 376 ? 17.957 -7.552 -10.814 1.00 98.88 376 VAL A O 1
ATOM 2649 N N . ILE A 1 377 ? 16.605 -5.755 -10.599 1.00 98.75 377 ILE A N 1
ATOM 2650 C CA . ILE A 1 377 ? 17.360 -5.021 -9.580 1.00 98.75 377 ILE A CA 1
ATOM 2651 C C . ILE A 1 377 ? 16.416 -4.770 -8.401 1.00 98.75 377 ILE A C 1
ATOM 2653 O O . ILE A 1 377 ? 15.262 -4.421 -8.632 1.00 98.75 377 ILE A O 1
ATOM 2657 N N . ASP A 1 378 ? 16.870 -4.939 -7.162 1.00 98.56 378 ASP A N 1
ATOM 2658 C CA . ASP A 1 378 ? 16.102 -4.540 -5.976 1.00 98.56 378 ASP A CA 1
ATOM 2659 C C . ASP A 1 378 ? 16.862 -3.578 -5.066 1.00 98.56 378 ASP A C 1
ATOM 2661 O O . ASP A 1 378 ? 18.092 -3.527 -5.088 1.00 98.56 378 ASP A O 1
ATOM 2665 N N . ASP A 1 379 ? 16.110 -2.821 -4.270 1.00 96.75 379 ASP A N 1
ATOM 2666 C CA . ASP A 1 379 ? 16.627 -1.784 -3.378 1.00 96.75 379 ASP A CA 1
ATOM 2667 C C . ASP A 1 379 ? 17.133 -2.296 -2.014 1.00 96.75 379 ASP A C 1
ATOM 2669 O O . ASP A 1 379 ? 17.482 -1.500 -1.136 1.00 96.75 379 ASP A O 1
ATOM 2673 N N . THR A 1 380 ? 17.176 -3.622 -1.817 1.00 96.69 380 THR A N 1
ATOM 2674 C CA . THR A 1 380 ? 17.461 -4.342 -0.559 1.00 96.69 380 THR A CA 1
ATOM 2675 C C . THR A 1 380 ? 16.439 -4.163 0.568 1.00 96.69 380 THR A C 1
ATOM 2677 O O . THR A 1 380 ? 16.522 -4.869 1.577 1.00 96.69 380 THR A O 1
ATOM 2680 N N . GLU A 1 381 ? 15.460 -3.268 0.420 1.00 94.69 381 GLU A N 1
ATOM 2681 C CA . GLU A 1 381 ? 14.407 -3.066 1.412 1.00 94.69 381 GLU A CA 1
ATOM 2682 C C . GLU A 1 381 ? 13.409 -4.234 1.367 1.00 94.69 381 GLU A C 1
ATOM 2684 O O . GLU A 1 381 ? 13.250 -4.930 0.362 1.00 94.69 381 GLU A O 1
ATOM 2689 N N . THR A 1 382 ? 12.696 -4.466 2.476 1.00 95.50 382 THR A N 1
ATOM 2690 C CA . THR A 1 382 ? 11.791 -5.630 2.606 1.00 95.50 382 THR A CA 1
ATOM 2691 C C . THR A 1 382 ? 10.739 -5.680 1.489 1.00 95.50 382 THR A C 1
ATOM 2693 O O . THR A 1 382 ? 10.418 -6.760 0.998 1.00 95.50 382 THR A O 1
ATOM 2696 N N . TYR A 1 383 ? 10.202 -4.528 1.079 1.00 96.94 383 TYR A N 1
ATOM 2697 C CA . TYR A 1 383 ? 9.255 -4.439 -0.036 1.00 96.94 383 TYR A CA 1
ATOM 2698 C C . TYR A 1 383 ? 9.928 -4.743 -1.379 1.00 96.94 383 TYR A C 1
ATOM 2700 O O . TYR A 1 383 ? 9.563 -5.719 -2.032 1.00 96.94 383 TYR A O 1
ATOM 2708 N N . GLY A 1 384 ? 10.935 -3.951 -1.761 1.00 97.69 384 GLY A N 1
ATOM 2709 C CA . GLY A 1 384 ? 11.535 -4.027 -3.087 1.00 97.69 384 GLY A CA 1
ATOM 2710 C C . GLY A 1 384 ? 12.157 -5.388 -3.372 1.00 97.69 384 GLY A C 1
ATOM 2711 O O . GLY A 1 384 ? 11.899 -5.988 -4.418 1.00 97.69 384 GLY A O 1
ATOM 2712 N N . LYS A 1 385 ? 12.873 -5.944 -2.389 1.00 97.75 385 LYS A N 1
ATOM 2713 C CA . LYS A 1 385 ? 13.423 -7.295 -2.488 1.00 97.75 385 LYS A CA 1
ATOM 2714 C C . LYS A 1 385 ? 12.326 -8.354 -2.647 1.00 97.75 385 LYS A C 1
ATOM 2716 O O . LYS A 1 385 ? 12.434 -9.215 -3.519 1.00 97.75 385 LYS A O 1
ATOM 2721 N N . GLY A 1 386 ? 11.278 -8.296 -1.821 1.00 97.62 386 GLY A N 1
ATOM 2722 C CA . GLY A 1 386 ? 10.183 -9.271 -1.843 1.00 97.62 386 GLY A CA 1
ATOM 2723 C C . GLY A 1 386 ? 9.465 -9.308 -3.191 1.00 97.62 386 GLY A C 1
ATOM 2724 O O . GLY A 1 386 ? 9.318 -10.377 -3.785 1.00 97.62 386 GLY A O 1
ATOM 2725 N N . LEU A 1 387 ? 9.103 -8.138 -3.718 1.00 98.69 387 LEU A N 1
ATOM 2726 C CA . LEU A 1 387 ? 8.451 -8.027 -5.018 1.00 98.69 387 LEU A CA 1
ATOM 2727 C C . LEU A 1 387 ? 9.359 -8.510 -6.161 1.00 98.69 387 LEU A C 1
ATOM 2729 O O . LEU A 1 387 ? 8.904 -9.242 -7.041 1.00 98.69 387 LEU A O 1
ATOM 2733 N N . ALA A 1 388 ? 10.646 -8.151 -6.144 1.00 98.75 388 ALA A N 1
ATOM 2734 C CA . ALA A 1 388 ? 11.605 -8.601 -7.152 1.00 98.75 388 ALA A CA 1
ATOM 2735 C C . ALA A 1 388 ? 11.820 -10.123 -7.137 1.00 98.75 388 ALA A C 1
ATOM 2737 O O . ALA A 1 388 ? 11.973 -10.730 -8.201 1.00 98.75 388 ALA A O 1
ATOM 2738 N N . ASP A 1 389 ? 11.825 -10.748 -5.955 1.00 98.56 389 ASP A N 1
ATOM 2739 C CA . ASP A 1 389 ? 11.931 -12.202 -5.808 1.00 98.56 389 ASP A CA 1
ATOM 2740 C C . ASP A 1 389 ? 10.700 -12.909 -6.396 1.00 98.56 389 ASP A C 1
ATOM 2742 O O . ASP A 1 389 ? 10.848 -13.855 -7.178 1.00 98.56 389 ASP A O 1
ATOM 2746 N N . VAL A 1 390 ? 9.490 -12.426 -6.082 1.00 98.50 390 VAL A N 1
ATOM 2747 C CA . VAL A 1 390 ? 8.251 -12.975 -6.654 1.00 98.50 390 VAL A CA 1
ATOM 2748 C C . VAL A 1 390 ? 8.231 -12.795 -8.168 1.00 98.50 390 VAL A C 1
ATOM 2750 O O . VAL A 1 390 ? 8.016 -13.766 -8.893 1.00 98.50 390 VAL A O 1
ATOM 2753 N N . PHE A 1 391 ? 8.492 -11.582 -8.664 1.00 98.81 391 PHE A N 1
ATOM 2754 C CA . PHE A 1 391 ? 8.514 -11.302 -10.098 1.00 98.81 391 PHE A CA 1
ATOM 2755 C C . PHE A 1 391 ? 9.473 -12.238 -10.839 1.00 98.81 391 PHE A C 1
ATOM 2757 O O . PHE A 1 391 ? 9.097 -12.848 -11.839 1.00 98.81 391 PHE A O 1
ATOM 2764 N N . ALA A 1 392 ? 10.703 -12.385 -10.337 1.00 98.81 392 ALA A N 1
ATOM 2765 C CA . ALA A 1 392 ? 11.709 -13.249 -10.942 1.00 98.81 392 ALA A CA 1
ATOM 2766 C C . ALA A 1 392 ? 11.238 -14.711 -11.019 1.00 98.81 392 ALA A C 1
ATOM 2768 O O . ALA A 1 392 ? 11.413 -15.362 -12.053 1.00 98.81 392 ALA A O 1
ATOM 2769 N N . ALA A 1 393 ? 10.613 -15.217 -9.950 1.00 98.69 393 ALA A N 1
ATOM 2770 C CA . ALA A 1 393 ? 10.077 -16.572 -9.906 1.00 98.69 393 ALA A CA 1
ATOM 2771 C C . ALA A 1 393 ? 8.905 -16.768 -10.884 1.00 98.69 393 ALA A C 1
ATOM 2773 O O . ALA A 1 393 ? 8.878 -17.754 -11.623 1.00 98.69 393 ALA A O 1
ATOM 2774 N N . GLU A 1 394 ? 7.955 -15.835 -10.926 1.00 98.62 394 GLU A N 1
ATOM 2775 C CA . GLU A 1 394 ? 6.789 -15.906 -11.814 1.00 98.62 394 GLU A CA 1
ATOM 2776 C C . GLU A 1 394 ? 7.172 -15.735 -13.289 1.00 98.62 394 GLU A C 1
ATOM 2778 O O . GLU A 1 394 ? 6.699 -16.479 -14.150 1.00 98.62 394 GLU A O 1
ATOM 2783 N N . PHE A 1 395 ? 8.107 -14.832 -13.597 1.00 98.81 395 PHE A N 1
ATOM 2784 C CA . PHE A 1 395 ? 8.617 -14.650 -14.955 1.00 98.81 395 PHE A CA 1
ATOM 2785 C C . PHE A 1 395 ? 9.314 -15.916 -15.466 1.00 98.81 395 PHE A C 1
ATOM 2787 O O . PHE A 1 395 ? 9.092 -16.327 -16.607 1.00 98.81 395 PHE A O 1
ATOM 2794 N N . ALA A 1 396 ? 10.086 -16.592 -14.608 1.00 98.56 396 ALA A N 1
ATOM 2795 C CA . ALA A 1 396 ? 10.707 -17.872 -14.937 1.00 98.56 396 ALA A CA 1
ATOM 2796 C C . ALA A 1 396 ? 9.677 -18.989 -15.182 1.00 98.56 396 ALA A C 1
ATOM 2798 O O . ALA A 1 396 ? 9.824 -19.754 -16.137 1.00 98.56 396 ALA A O 1
ATOM 2799 N N . LYS A 1 397 ? 8.600 -19.067 -14.384 1.00 98.50 397 LYS A N 1
ATOM 2800 C CA . LYS A 1 397 ? 7.506 -20.043 -14.586 1.00 98.50 397 LYS A CA 1
ATOM 2801 C C . LYS A 1 397 ? 6.808 -19.878 -15.937 1.00 98.50 397 LYS A C 1
ATOM 2803 O O . LYS A 1 397 ? 6.374 -20.867 -16.521 1.00 98.50 397 LYS A O 1
ATOM 2808 N N . LEU A 1 398 ? 6.726 -18.648 -16.444 1.00 98.38 398 LEU A N 1
ATOM 2809 C CA . LEU A 1 398 ? 6.168 -18.342 -17.764 1.00 98.38 398 LEU A CA 1
ATOM 2810 C C . LEU A 1 398 ? 7.127 -18.679 -18.921 1.00 98.38 398 LEU A C 1
ATOM 2812 O O . LEU A 1 398 ? 6.727 -18.614 -20.079 1.00 98.38 398 LEU A O 1
ATOM 2816 N N . GLY A 1 399 ? 8.375 -19.057 -18.630 1.00 98.31 399 GLY A N 1
ATOM 2817 C CA . GLY A 1 399 ? 9.416 -19.334 -19.622 1.00 98.31 399 GLY A CA 1
ATOM 2818 C C . GLY A 1 399 ? 10.298 -18.128 -19.955 1.00 98.31 399 GLY A C 1
ATOM 2819 O O . GLY A 1 399 ? 11.059 -18.176 -20.922 1.00 98.31 399 GLY A O 1
ATOM 2820 N N . GLY A 1 400 ? 10.191 -17.036 -19.194 1.00 98.50 400 GLY A N 1
ATOM 2821 C CA . GLY A 1 400 ? 11.125 -15.918 -19.246 1.00 98.50 400 GLY A CA 1
ATOM 2822 C C . GLY A 1 400 ? 12.463 -16.261 -18.585 1.00 98.50 400 GLY A C 1
ATOM 2823 O O . GLY A 1 400 ? 12.567 -17.175 -17.772 1.00 98.50 400 GLY A O 1
ATOM 2824 N N . THR A 1 401 ? 13.518 -15.530 -18.935 1.00 98.56 401 THR A N 1
ATOM 2825 C CA . THR A 1 401 ? 14.862 -15.704 -18.369 1.00 98.56 401 THR A CA 1
ATOM 2826 C C . THR A 1 401 ? 15.256 -14.483 -17.555 1.00 98.56 401 THR A C 1
ATOM 2828 O O . THR A 1 401 ? 15.312 -13.375 -18.078 1.00 98.56 401 THR A O 1
ATOM 2831 N N . VAL A 1 402 ? 15.602 -14.676 -16.288 1.00 98.38 402 VAL A N 1
ATOM 2832 C CA . VAL A 1 402 ? 16.245 -13.631 -15.487 1.00 98.38 402 VAL A CA 1
ATOM 2833 C C . VAL A 1 402 ? 17.750 -13.707 -15.726 1.00 98.38 402 VAL A C 1
ATOM 2835 O O . VAL A 1 402 ? 18.421 -14.609 -15.230 1.00 98.38 402 VAL A O 1
ATOM 2838 N N . VAL A 1 403 ? 18.283 -12.787 -16.531 1.00 97.88 403 VAL A N 1
ATOM 2839 C CA . VAL A 1 403 ? 19.709 -12.769 -16.911 1.00 97.88 403 VAL A CA 1
ATOM 2840 C C . VAL A 1 403 ? 20.597 -12.149 -15.825 1.00 97.88 403 VAL A C 1
ATOM 2842 O O . VAL A 1 403 ? 21.809 -12.392 -15.786 1.00 97.88 403 VAL A O 1
ATOM 2845 N N . GLY A 1 404 ? 19.987 -11.388 -14.914 1.00 97.69 404 GLY A N 1
ATOM 2846 C CA . GLY A 1 404 ? 20.634 -10.793 -13.751 1.00 97.69 404 GLY A CA 1
ATOM 2847 C C . GLY A 1 404 ? 19.677 -10.638 -12.575 1.00 97.69 404 GLY A C 1
ATOM 2848 O O . GLY A 1 404 ? 18.558 -10.155 -12.757 1.00 97.69 404 GLY A O 1
ATOM 2849 N N . ARG A 1 405 ? 20.132 -11.031 -11.378 1.00 98.31 405 ARG A N 1
ATOM 2850 C CA . ARG A 1 405 ? 19.552 -10.614 -10.096 1.00 98.31 405 ARG A CA 1
ATOM 2851 C C . ARG A 1 405 ? 20.570 -9.784 -9.339 1.00 98.31 405 ARG A C 1
ATOM 2853 O O . ARG A 1 405 ? 21.480 -10.339 -8.735 1.00 98.31 405 ARG A O 1
ATOM 2860 N N . GLU A 1 406 ? 20.396 -8.474 -9.395 1.00 98.25 406 GLU A N 1
ATOM 2861 C CA . GLU A 1 406 ? 21.251 -7.512 -8.713 1.00 98.25 406 GLU A CA 1
ATOM 2862 C C . GLU A 1 406 ? 20.508 -6.891 -7.532 1.00 98.25 406 GLU A C 1
ATOM 2864 O O . GLU A 1 406 ? 19.276 -6.810 -7.530 1.00 98.25 406 GLU A O 1
ATOM 2869 N N . ALA A 1 407 ? 21.269 -6.425 -6.552 1.00 97.31 407 ALA A N 1
ATOM 2870 C CA . ALA A 1 407 ? 20.758 -5.691 -5.409 1.00 97.31 407 ALA A CA 1
ATOM 2871 C C . ALA A 1 407 ? 21.584 -4.416 -5.233 1.00 97.31 407 ALA A C 1
ATOM 2873 O O . ALA A 1 407 ? 22.813 -4.445 -5.322 1.00 97.31 407 ALA A O 1
ATOM 2874 N N . ALA A 1 408 ? 20.910 -3.300 -4.991 1.00 96.69 408 ALA A N 1
ATOM 2875 C CA . ALA A 1 408 ? 21.515 -1.992 -4.821 1.00 96.69 408 ALA A CA 1
ATOM 2876 C C . ALA A 1 408 ? 20.831 -1.301 -3.647 1.00 96.69 408 ALA A C 1
ATOM 2878 O O . ALA A 1 408 ? 19.650 -1.003 -3.713 1.00 96.69 408 ALA A O 1
ATOM 2879 N N . ALA A 1 409 ? 21.553 -1.047 -2.557 1.00 94.56 409 ALA A N 1
ATOM 2880 C CA . ALA A 1 409 ? 20.954 -0.401 -1.391 1.00 94.56 409 ALA A CA 1
ATOM 2881 C C . ALA A 1 409 ? 20.381 0.980 -1.756 1.00 94.56 409 ALA A C 1
ATOM 2883 O O . ALA A 1 409 ? 20.923 1.650 -2.635 1.00 94.56 409 ALA A O 1
ATOM 2884 N N . LYS A 1 410 ? 19.368 1.458 -1.024 1.00 89.12 410 LYS A N 1
ATOM 2885 C CA . LYS A 1 410 ? 18.741 2.782 -1.236 1.00 89.12 410 LYS A CA 1
ATOM 2886 C C . LYS A 1 410 ? 19.704 3.980 -1.296 1.00 89.12 410 LYS A C 1
ATOM 2888 O O . LYS A 1 410 ? 19.350 5.030 -1.815 1.00 89.12 410 LYS A O 1
ATOM 2893 N N . THR A 1 411 ? 20.918 3.845 -0.758 1.00 91.75 411 THR A N 1
ATOM 2894 C CA . THR A 1 411 ? 21.977 4.868 -0.801 1.00 91.75 411 THR A CA 1
ATOM 2895 C C . THR A 1 411 ? 22.789 4.859 -2.102 1.00 91.75 411 THR A C 1
ATOM 2897 O O . THR A 1 411 ? 23.700 5.672 -2.261 1.00 91.75 411 THR A O 1
ATOM 2900 N N . THR A 1 412 ? 22.495 3.945 -3.030 1.00 96.12 412 THR A N 1
ATOM 2901 C CA . THR A 1 412 ? 23.206 3.797 -4.303 1.00 96.12 412 THR A CA 1
ATOM 2902 C C . THR A 1 412 ? 22.903 4.973 -5.223 1.00 96.12 412 THR A C 1
ATOM 2904 O O . THR A 1 412 ? 21.758 5.208 -5.606 1.00 96.12 412 THR A O 1
ATOM 2907 N N . THR A 1 413 ? 23.954 5.686 -5.624 1.00 95.62 413 THR A N 1
ATOM 2908 C CA . THR A 1 413 ? 23.875 6.838 -6.537 1.00 95.62 413 THR A CA 1
ATOM 2909 C C . THR A 1 413 ? 24.458 6.556 -7.926 1.00 95.62 413 THR A C 1
ATOM 2911 O O . THR A 1 413 ? 24.333 7.381 -8.831 1.00 95.62 413 THR A O 1
ATOM 2914 N N . ASP A 1 414 ? 25.068 5.387 -8.125 1.00 96.56 414 ASP A N 1
ATOM 2915 C CA . ASP A 1 414 ? 25.681 4.973 -9.387 1.00 96.56 414 ASP A CA 1
ATOM 2916 C C . ASP A 1 414 ? 25.387 3.493 -9.672 1.00 96.56 414 ASP A C 1
ATOM 2918 O O . ASP A 1 414 ? 25.751 2.608 -8.898 1.00 96.56 414 ASP A O 1
ATOM 2922 N N . TYR A 1 415 ? 24.727 3.240 -10.801 1.00 97.88 415 TYR A N 1
ATOM 2923 C CA . TYR A 1 415 ? 24.336 1.925 -11.301 1.00 97.88 415 TYR A CA 1
ATOM 2924 C C . TYR A 1 415 ? 25.165 1.499 -12.521 1.00 97.88 415 TYR A C 1
ATOM 2926 O O . TYR A 1 415 ? 24.921 0.426 -13.075 1.00 97.88 415 TYR A O 1
ATOM 2934 N N . ALA A 1 416 ? 26.165 2.280 -12.951 1.00 95.81 416 ALA A N 1
ATOM 2935 C CA . ALA A 1 416 ? 26.957 1.991 -14.148 1.00 95.81 416 ALA A CA 1
ATOM 2936 C C . ALA A 1 416 ? 27.645 0.617 -14.087 1.00 95.81 416 ALA A C 1
ATOM 2938 O O . ALA A 1 416 ? 27.693 -0.101 -15.088 1.00 95.81 416 ALA A O 1
ATOM 2939 N N . ALA A 1 417 ? 28.127 0.210 -12.908 1.00 95.69 417 ALA A N 1
ATOM 2940 C CA . ALA A 1 417 ? 28.742 -1.103 -12.704 1.00 95.69 417 ALA A CA 1
ATOM 2941 C C . ALA A 1 417 ? 27.757 -2.267 -12.916 1.00 95.69 417 ALA A C 1
ATOM 2943 O O . ALA A 1 417 ? 28.150 -3.323 -13.407 1.00 95.69 417 ALA A O 1
ATOM 2944 N N . ILE A 1 418 ? 26.478 -2.073 -12.581 1.00 96.88 418 ILE A N 1
ATOM 2945 C CA . ILE A 1 418 ? 25.418 -3.050 -12.852 1.00 96.88 418 ILE A CA 1
ATOM 2946 C C . ILE A 1 418 ? 25.066 -3.016 -14.341 1.00 96.88 418 ILE A C 1
ATOM 2948 O O . ILE A 1 418 ? 25.149 -4.032 -15.025 1.00 96.88 418 ILE A O 1
ATOM 2952 N N . LEU A 1 419 ? 24.715 -1.839 -14.863 1.00 97.69 419 LEU A N 1
ATOM 2953 C CA . LEU A 1 419 ? 24.133 -1.689 -16.198 1.00 97.69 419 LEU A CA 1
ATOM 2954 C C . LEU A 1 419 ? 25.116 -2.033 -17.327 1.00 97.69 419 LEU A C 1
ATOM 2956 O O . LEU A 1 419 ? 24.710 -2.624 -18.323 1.00 97.69 419 LEU A O 1
ATOM 2960 N N . SER A 1 420 ? 26.410 -1.738 -17.161 1.00 95.38 420 SER A N 1
ATOM 2961 C CA . SER A 1 420 ? 27.446 -2.013 -18.177 1.00 95.38 420 SER A CA 1
ATOM 2962 C C . SER A 1 420 ? 27.692 -3.502 -18.457 1.00 95.38 420 SER A C 1
ATOM 2964 O O . SER A 1 420 ? 28.365 -3.840 -19.429 1.00 95.38 420 SER A O 1
ATOM 2966 N N . GLN A 1 421 ? 27.136 -4.403 -17.642 1.00 95.94 421 GLN A N 1
ATOM 2967 C CA . GLN A 1 421 ? 27.217 -5.851 -17.858 1.00 95.94 421 GLN A CA 1
ATOM 2968 C C . GLN A 1 421 ? 26.195 -6.364 -18.884 1.00 95.94 421 GLN A C 1
ATOM 2970 O O . GLN A 1 421 ? 26.253 -7.536 -19.275 1.00 95.94 421 GLN A O 1
ATOM 2975 N N . TYR A 1 422 ? 25.259 -5.514 -19.315 1.00 96.56 422 TYR A N 1
ATOM 2976 C CA . TYR A 1 422 ? 24.110 -5.898 -20.125 1.00 96.56 422 TYR A CA 1
ATOM 2977 C C . TYR A 1 422 ? 24.055 -5.120 -21.442 1.00 96.56 422 TYR A C 1
ATOM 2979 O O . TYR A 1 422 ? 24.506 -3.982 -21.538 1.00 96.56 422 TYR A O 1
ATOM 2987 N N . VAL A 1 423 ? 23.490 -5.748 -22.472 1.00 96.31 423 VAL A N 1
ATOM 2988 C CA . VAL A 1 423 ? 23.235 -5.144 -23.790 1.00 96.31 423 VAL A CA 1
ATOM 2989 C C . VAL A 1 423 ? 21.817 -5.482 -24.255 1.00 96.31 423 VAL A C 1
ATOM 2991 O O . VAL A 1 423 ? 21.289 -6.519 -23.849 1.00 96.31 423 VAL A O 1
ATOM 2994 N N . PRO A 1 424 ? 21.183 -4.670 -25.118 1.00 95.44 424 PRO A N 1
ATOM 2995 C CA . PRO A 1 424 ? 19.884 -5.012 -25.692 1.00 95.44 424 PRO A CA 1
ATOM 2996 C C . PRO A 1 424 ? 19.926 -6.339 -26.463 1.00 95.44 424 PRO A C 1
ATOM 2998 O O . PRO A 1 424 ? 20.906 -6.632 -27.156 1.00 95.44 424 PRO A O 1
ATOM 3001 N N . VAL A 1 425 ? 18.850 -7.127 -26.400 1.00 88.62 425 VAL A N 1
ATOM 3002 C CA . VAL A 1 425 ? 18.664 -8.257 -27.327 1.00 88.62 425 VAL A CA 1
ATOM 3003 C C . VAL A 1 425 ? 18.633 -7.730 -28.764 1.00 88.62 425 VAL A C 1
ATOM 3005 O O . VAL A 1 425 ? 17.900 -6.796 -29.089 1.00 88.62 425 VAL A O 1
ATOM 3008 N N . THR A 1 426 ? 19.430 -8.334 -29.646 1.00 77.00 426 THR A N 1
ATOM 3009 C CA . THR A 1 426 ? 19.368 -8.046 -31.084 1.00 77.00 426 THR A CA 1
ATOM 3010 C C . THR A 1 426 ? 18.120 -8.720 -31.653 1.00 77.00 426 THR A C 1
ATOM 3012 O O . THR A 1 426 ? 18.046 -9.948 -31.653 1.00 77.00 426 THR A O 1
ATOM 3015 N N . LYS A 1 427 ? 17.129 -7.925 -32.066 1.00 58.97 427 LYS A N 1
ATOM 3016 C CA . LYS A 1 427 ? 15.898 -8.419 -32.700 1.00 58.97 427 LYS A CA 1
ATOM 3017 C C . LYS A 1 427 ? 16.087 -8.705 -34.182 1.00 58.97 427 LYS A C 1
ATOM 3019 O O . LYS A 1 427 ? 16.841 -7.945 -34.834 1.00 58.97 427 LYS A O 1
#